Protein AF-A0A1E7IA50-F1 (afdb_monomer)

Radius of gyration: 21.39 Å; Cα contacts (8 Å, |Δi|>4): 808; chains: 1; bounding box: 67×37×50 Å

Structure (mmCIF, N/CA/C/O backbone):
data_AF-A0A1E7IA50-F1
#
_entry.id   AF-A0A1E7IA50-F1
#
loop_
_atom_site.group_PDB
_atom_site.id
_atom_site.type_symbol
_atom_site.label_atom_id
_atom_site.label_alt_id
_atom_site.label_comp_id
_atom_site.label_asym_id
_atom_site.label_entity_id
_atom_site.label_seq_id
_atom_site.pdbx_PDB_ins_code
_atom_site.Cartn_x
_atom_site.Cartn_y
_atom_site.Cartn_z
_atom_site.occupancy
_atom_site.B_iso_or_equiv
_atom_site.auth_seq_id
_atom_site.auth_comp_id
_atom_site.auth_asym_id
_atom_site.auth_atom_id
_atom_site.pdbx_PDB_model_num
ATOM 1 N N . MET A 1 1 ? -18.189 18.672 26.231 1.00 40.03 1 MET A N 1
ATOM 2 C CA . MET A 1 1 ? -17.945 18.384 24.807 1.00 40.03 1 MET A CA 1
ATOM 3 C C . MET A 1 1 ? -18.006 16.877 24.695 1.00 40.03 1 MET A C 1
ATOM 5 O O . MET A 1 1 ? -17.345 16.226 25.488 1.00 40.03 1 MET A O 1
ATOM 9 N N . ALA A 1 2 ? -18.933 16.336 23.907 1.00 39.19 2 ALA A N 1
ATOM 10 C CA . ALA A 1 2 ? -19.003 14.893 23.704 1.00 39.19 2 ALA A CA 1
ATOM 11 C C . ALA A 1 2 ? -17.809 14.522 22.820 1.00 39.19 2 ALA A C 1
ATOM 13 O O . ALA A 1 2 ? -17.729 15.029 21.705 1.00 39.19 2 ALA A O 1
ATOM 14 N N . ASP A 1 3 ? -16.859 13.750 23.346 1.00 45.81 3 ASP A N 1
ATOM 15 C CA . ASP A 1 3 ? -15.698 13.298 22.578 1.00 45.81 3 ASP A CA 1
ATOM 16 C C . ASP A 1 3 ? -16.186 12.496 21.367 1.00 45.81 3 ASP A C 1
ATOM 18 O O . ASP A 1 3 ? -16.796 11.434 21.521 1.00 45.81 3 ASP A O 1
ATOM 22 N N . GLY A 1 4 ? -15.915 13.006 20.161 1.00 48.69 4 GLY A N 1
ATOM 23 C CA . GLY A 1 4 ? -16.285 12.389 18.880 1.00 48.69 4 GLY A CA 1
ATOM 24 C C . GLY A 1 4 ? -15.663 11.007 18.638 1.00 48.69 4 GLY A C 1
ATOM 25 O O . GLY A 1 4 ? -16.016 10.326 17.684 1.00 48.69 4 GLY A O 1
ATOM 26 N N . HIS A 1 5 ? -14.788 10.548 19.535 1.00 53.09 5 HIS A N 1
ATOM 27 C CA . HIS A 1 5 ? -14.017 9.313 19.409 1.00 53.09 5 HIS A CA 1
ATOM 28 C C . HIS A 1 5 ? -14.660 8.077 20.078 1.00 53.09 5 HIS A C 1
ATOM 30 O O . HIS A 1 5 ? -14.092 6.989 20.025 1.00 53.09 5 HIS A O 1
ATOM 36 N N . LEU A 1 6 ? -15.822 8.204 20.737 1.00 54.97 6 LEU A N 1
ATOM 37 C CA . LEU A 1 6 ? -16.387 7.146 21.602 1.00 54.97 6 LEU A CA 1
ATOM 38 C C . LEU A 1 6 ? -17.345 6.150 20.917 1.00 54.97 6 LEU A C 1
ATOM 40 O O . LEU A 1 6 ? -18.006 5.373 21.604 1.00 54.97 6 LEU A O 1
ATOM 44 N N . LEU A 1 7 ? -17.430 6.126 19.586 1.00 57.03 7 LEU A N 1
ATOM 45 C CA . LEU A 1 7 ? -18.460 5.366 18.857 1.00 57.03 7 LEU A CA 1
ATOM 46 C C . LEU A 1 7 ? -18.551 3.872 19.176 1.00 57.03 7 LEU A C 1
ATOM 48 O O . LEU A 1 7 ? -19.631 3.296 19.095 1.00 57.03 7 LEU A O 1
ATOM 52 N N . LEU A 1 8 ? -17.417 3.237 19.455 1.00 66.44 8 LEU A N 1
ATOM 53 C CA . LEU A 1 8 ? -17.309 1.794 19.664 1.00 66.44 8 LEU A CA 1
ATOM 54 C C . LEU A 1 8 ? -16.411 1.511 20.875 1.00 66.44 8 LEU A C 1
ATOM 56 O O . LEU A 1 8 ? -15.600 0.583 20.845 1.00 66.44 8 LEU A O 1
ATOM 60 N N . ALA A 1 9 ? -16.501 2.351 21.909 1.00 69.25 9 ALA A N 1
ATOM 61 C CA . ALA A 1 9 ? -15.711 2.176 23.119 1.00 69.25 9 ALA A CA 1
ATOM 62 C C . ALA A 1 9 ? -15.954 0.789 23.746 1.00 69.25 9 ALA A C 1
ATOM 64 O O . ALA A 1 9 ? -17.071 0.274 23.729 1.00 69.25 9 ALA A O 1
ATOM 65 N N . ASP A 1 10 ? -14.885 0.186 24.261 1.00 81.81 10 ASP A N 1
ATOM 66 C CA . ASP A 1 10 ? -14.848 -1.108 24.946 1.00 81.81 10 ASP A CA 1
ATOM 67 C C . ASP A 1 10 ? -15.373 -2.285 24.099 1.00 81.81 10 ASP A C 1
ATOM 69 O O . ASP A 1 10 ? -15.882 -3.277 24.617 1.00 81.81 10 ASP A O 1
ATOM 73 N N . SER A 1 11 ? -15.235 -2.186 22.771 1.00 86.31 11 SER A N 1
ATOM 74 C CA . SER A 1 11 ? -15.728 -3.190 21.813 1.00 86.31 11 SER A CA 1
ATOM 75 C C . SER A 1 11 ? -14.645 -4.075 21.187 1.00 86.31 11 SER A C 1
ATOM 77 O O . SER A 1 11 ? -14.937 -4.827 20.254 1.00 86.31 11 SER A O 1
ATOM 79 N N . PHE A 1 12 ? -13.402 -3.964 21.665 1.00 94.50 12 PHE A N 1
ATOM 80 C CA . PHE A 1 12 ? -12.296 -4.846 21.300 1.00 94.50 12 PHE A CA 1
ATOM 81 C C . PHE A 1 12 ? -11.937 -5.742 22.486 1.00 94.50 12 PHE A C 1
ATOM 83 O O . PHE A 1 12 ? -11.750 -5.247 23.596 1.00 94.50 12 PHE A O 1
ATOM 90 N N . SER A 1 13 ? -11.821 -7.050 22.263 1.00 94.56 13 SER A N 1
ATOM 91 C CA . SER A 1 13 ? -11.603 -8.040 23.334 1.00 94.56 13 SER A CA 1
ATOM 92 C C . SER A 1 13 ? -10.219 -7.975 23.985 1.00 94.56 13 SER A C 1
ATOM 94 O O . SER A 1 13 ? -10.006 -8.576 25.037 1.00 94.56 13 SER A O 1
ATOM 96 N N . GLY A 1 14 ? -9.265 -7.282 23.354 1.00 94.19 14 GLY A N 1
ATOM 97 C CA . GLY A 1 14 ? -7.860 -7.285 23.757 1.00 94.19 14 GLY A CA 1
ATOM 98 C C . GLY A 1 14 ? -7.058 -8.465 23.200 1.00 94.19 14 GLY A C 1
ATOM 99 O O . GLY A 1 14 ? -5.905 -8.638 23.592 1.00 94.19 14 GLY A O 1
ATOM 100 N N . THR A 1 15 ? -7.629 -9.264 22.290 1.00 96.75 15 THR A N 1
ATOM 101 C CA . THR A 1 15 ? -6.930 -10.375 21.623 1.00 96.75 15 THR A CA 1
ATOM 102 C C . THR A 1 15 ? -5.638 -9.895 20.957 1.00 96.75 15 THR A C 1
ATOM 104 O O . THR A 1 15 ? -5.661 -9.048 20.066 1.00 96.75 15 THR A O 1
ATOM 107 N N . THR A 1 16 ? -4.498 -10.444 21.390 1.00 96.56 16 THR A N 1
ATOM 108 C CA . THR A 1 16 ? -3.162 -9.899 21.088 1.00 96.56 16 THR A CA 1
ATOM 109 C C . THR A 1 16 ? -2.608 -10.289 19.721 1.00 96.56 16 THR A C 1
ATOM 111 O O . THR A 1 16 ? -1.695 -9.636 19.223 1.00 96.56 16 THR A O 1
ATOM 114 N N . THR A 1 17 ? -3.126 -11.355 19.117 1.00 96.25 17 THR A N 1
ATOM 115 C CA . THR A 1 17 ? -2.749 -11.857 17.788 1.00 96.25 17 THR A CA 1
ATOM 116 C C . THR A 1 17 ? -3.941 -12.570 17.162 1.00 96.25 17 THR A C 1
ATOM 118 O O . THR A 1 17 ? -4.830 -13.032 17.874 1.00 96.25 17 THR A O 1
ATOM 121 N N . ASN A 1 18 ? -3.942 -12.725 15.842 1.00 94.31 18 ASN A N 1
ATOM 122 C CA . ASN A 1 18 ? -4.878 -13.615 15.164 1.00 94.31 18 ASN A CA 1
ATOM 123 C C . ASN A 1 18 ? -4.700 -15.094 15.628 1.00 94.31 18 ASN A C 1
ATOM 125 O O . ASN A 1 18 ? -3.654 -15.438 16.192 1.00 94.31 18 ASN A O 1
ATOM 129 N N . PRO A 1 19 ? -5.695 -15.982 15.425 1.00 96.06 19 PRO A N 1
ATOM 130 C CA . PRO A 1 19 ? -6.964 -15.753 14.735 1.00 96.06 19 PRO A CA 1
ATOM 131 C C . PRO A 1 19 ? -7.942 -14.891 15.544 1.00 96.06 19 PRO A C 1
ATOM 133 O O . PRO A 1 19 ? -8.192 -15.149 16.716 1.00 96.06 19 PRO A O 1
ATOM 136 N N . TYR A 1 20 ? -8.533 -13.902 14.881 1.00 95.75 20 TYR A N 1
ATOM 137 C CA . TYR A 1 20 ? -9.662 -13.127 15.374 1.00 95.75 20 TYR A CA 1
ATOM 138 C C . TYR A 1 20 ? -10.995 -13.809 15.052 1.00 95.75 20 TYR A C 1
ATOM 140 O O . TYR A 1 20 ? -11.162 -14.485 14.033 1.00 95.75 20 TYR A O 1
ATOM 148 N N . SER A 1 21 ? -11.970 -13.559 15.908 1.00 93.94 21 SER A N 1
ATOM 149 C CA . SER A 1 21 ? -13.347 -14.029 15.872 1.00 93.94 21 SER A CA 1
ATOM 150 C C . SER A 1 21 ? -14.316 -12.845 15.912 1.00 93.94 21 SER A C 1
ATOM 152 O O . SER A 1 21 ? -13.938 -11.713 16.210 1.00 93.94 21 SER A O 1
ATOM 154 N N . GLN A 1 22 ? -15.601 -13.096 15.662 1.00 91.81 22 GLN A N 1
ATOM 155 C CA . GLN A 1 22 ? -16.617 -12.037 15.691 1.00 91.81 22 GLN A CA 1
ATOM 156 C C . GLN A 1 22 ? -16.765 -11.359 17.060 1.00 91.81 22 GLN A C 1
ATOM 158 O O . GLN A 1 22 ? -17.167 -10.202 17.116 1.00 91.81 22 GLN A O 1
ATOM 163 N N . SER A 1 23 ? -16.426 -12.049 18.154 1.00 91.88 23 SER A N 1
ATOM 164 C CA . SER A 1 23 ? -16.438 -11.471 19.502 1.00 91.88 23 SER A CA 1
ATOM 165 C C . SER A 1 23 ? -15.239 -10.570 19.795 1.00 91.88 23 SER A C 1
ATOM 167 O O . SER A 1 23 ? -15.260 -9.864 20.799 1.00 91.88 23 SER A O 1
ATOM 169 N N . ASP A 1 24 ? -14.201 -10.583 18.954 1.00 94.88 24 ASP A N 1
ATOM 170 C CA . ASP A 1 24 ? -12.994 -9.793 19.206 1.00 94.88 24 ASP A CA 1
ATOM 171 C C . ASP A 1 24 ? -13.139 -8.327 18.818 1.00 94.88 24 ASP A C 1
ATOM 173 O O . ASP A 1 24 ? -12.455 -7.487 19.387 1.00 94.88 24 ASP A O 1
ATOM 177 N N . SER A 1 25 ? -14.013 -8.008 17.863 1.00 92.75 25 SER A N 1
ATOM 178 C CA . SER A 1 25 ? -14.303 -6.636 17.453 1.00 92.75 25 SER A CA 1
ATOM 179 C C . SER A 1 25 ? -15.740 -6.533 16.967 1.00 92.75 25 SER A C 1
ATOM 181 O O . SER A 1 25 ? -16.165 -7.309 16.112 1.00 92.75 25 SER A O 1
ATOM 183 N N . VAL A 1 26 ? -16.475 -5.521 17.428 1.00 90.38 26 VAL A N 1
ATOM 184 C CA . VAL A 1 26 ? -17.835 -5.235 16.934 1.00 90.38 26 VAL A CA 1
ATOM 185 C C . VAL A 1 26 ? -17.892 -5.053 15.413 1.00 90.38 26 VAL A C 1
ATOM 187 O O . VAL A 1 26 ? -18.884 -5.421 14.786 1.00 90.38 26 VAL A O 1
ATOM 190 N N . CYS A 1 27 ? -16.815 -4.574 14.783 1.00 91.50 27 CYS A N 1
ATOM 191 C CA . CYS A 1 27 ? -16.729 -4.475 13.326 1.00 91.50 27 CYS A CA 1
ATOM 192 C C . CYS A 1 27 ? -16.861 -5.857 12.661 1.00 91.50 27 CYS A C 1
ATOM 194 O O . CYS A 1 27 ? -17.488 -5.991 11.610 1.00 91.50 27 CYS A O 1
ATOM 196 N N . PHE A 1 28 ? -16.335 -6.914 13.281 1.00 92.50 28 PHE A N 1
ATOM 197 C CA . PHE A 1 28 ? -16.403 -8.269 12.738 1.00 92.50 28 PHE A CA 1
ATOM 198 C C . PHE A 1 28 ? -17.803 -8.878 12.789 1.00 92.50 28 PHE A C 1
ATOM 200 O O . PHE A 1 28 ? -18.106 -9.712 11.940 1.00 92.50 28 PHE A O 1
ATOM 207 N N . ALA A 1 29 ? -18.697 -8.398 13.658 1.00 88.31 29 ALA A N 1
ATOM 208 C CA . ALA A 1 29 ? -20.106 -8.795 13.619 1.00 88.31 29 ALA A CA 1
ATOM 209 C C . ALA A 1 29 ? -20.752 -8.492 12.250 1.00 88.31 29 ALA A C 1
ATOM 211 O O . ALA A 1 29 ? -21.589 -9.255 11.767 1.00 88.31 29 ALA A O 1
ATOM 212 N N . CYS A 1 30 ? -20.315 -7.416 11.586 1.00 87.88 30 CYS A N 1
ATOM 213 C CA . CYS A 1 30 ? -20.809 -6.984 10.273 1.00 87.88 30 CYS A CA 1
ATOM 214 C C . CYS A 1 30 ? -19.882 -7.402 9.120 1.00 87.88 30 CYS A C 1
ATOM 216 O O . CYS A 1 30 ? -20.336 -7.594 7.994 1.00 87.88 30 CYS A O 1
ATOM 218 N N . HIS A 1 31 ? -18.581 -7.546 9.391 1.00 90.88 31 HIS A N 1
ATOM 219 C CA . HIS A 1 31 ? -17.542 -7.797 8.389 1.00 90.88 31 HIS A CA 1
ATOM 220 C C . HIS A 1 31 ? -16.933 -9.210 8.469 1.00 90.88 31 HIS A C 1
ATOM 222 O O . HIS A 1 31 ? -15.742 -9.394 8.202 1.00 90.88 31 HIS A O 1
ATOM 228 N N . ALA A 1 32 ? -17.753 -10.212 8.801 1.00 88.50 32 ALA A N 1
ATOM 229 C CA . ALA A 1 32 ? -17.411 -11.637 8.764 1.00 88.50 32 ALA A CA 1
ATOM 230 C C . ALA A 1 32 ? -17.960 -12.372 7.519 1.00 88.50 32 ALA A C 1
ATOM 232 O O . ALA A 1 32 ? -17.633 -13.539 7.318 1.00 88.50 32 ALA A O 1
ATOM 233 N N . CYS A 1 33 ? -18.691 -11.683 6.630 1.00 78.88 33 CYS A N 1
ATOM 234 C CA . CYS A 1 33 ? -19.350 -12.237 5.433 1.00 78.88 33 CYS A CA 1
ATOM 235 C C . CYS A 1 33 ? -20.513 -13.188 5.780 1.00 78.88 33 CYS A C 1
ATOM 237 O O . CYS A 1 33 ? -21.457 -12.747 6.427 1.00 78.88 33 CYS A O 1
ATOM 239 N N . VAL A 1 34 ? -20.517 -14.446 5.325 1.00 70.38 34 VAL A N 1
ATOM 240 C CA . VAL A 1 34 ? -21.699 -15.331 5.426 1.00 70.38 34 VAL A CA 1
ATOM 241 C C . VAL A 1 34 ? -22.082 -15.686 6.863 1.00 70.38 34 VAL A C 1
ATOM 243 O O . VAL A 1 34 ? -23.259 -15.903 7.127 1.00 70.38 34 VAL A O 1
ATOM 246 N N . ASP A 1 35 ? -21.120 -15.663 7.787 1.00 71.00 35 ASP A N 1
ATOM 247 C CA . ASP A 1 35 ? -21.340 -15.985 9.201 1.00 71.00 35 ASP A CA 1
ATOM 248 C C . ASP A 1 35 ? -21.600 -14.746 10.069 1.00 71.00 35 ASP A C 1
ATOM 250 O O . ASP A 1 35 ? -21.657 -14.855 11.293 1.00 71.00 35 ASP A O 1
ATOM 254 N N . SER A 1 36 ? -21.728 -13.559 9.467 1.00 80.50 36 SER A N 1
ATOM 255 C CA . SER A 1 36 ? -21.974 -12.322 10.211 1.00 80.50 36 SER A CA 1
ATOM 256 C C . SER A 1 36 ? -23.250 -12.382 11.046 1.00 80.50 36 SER A C 1
ATOM 258 O O . SER A 1 36 ? -24.288 -12.861 10.596 1.00 80.50 36 SER A O 1
ATOM 260 N N . LEU A 1 37 ? -23.193 -11.785 12.238 1.00 78.44 37 LEU A N 1
ATOM 261 C CA . LEU A 1 37 ? -24.334 -11.664 13.153 1.00 78.44 37 LEU A CA 1
ATOM 262 C C . LEU A 1 37 ? -25.467 -10.759 12.620 1.00 78.44 37 LEU A C 1
ATOM 264 O O . LEU A 1 37 ? -26.533 -10.696 13.231 1.00 78.44 37 LEU A O 1
ATOM 268 N N . GLN A 1 38 ? -25.265 -10.043 11.506 1.00 71.31 38 GLN A N 1
ATOM 269 C CA . GLN A 1 38 ? -26.289 -9.196 10.889 1.00 71.31 38 GLN A CA 1
ATOM 270 C C . GLN A 1 38 ? -27.350 -10.001 10.117 1.00 71.31 38 GLN A C 1
ATOM 272 O O . GLN A 1 38 ? -27.051 -10.819 9.246 1.00 71.31 38 GLN A O 1
ATOM 277 N N . THR A 1 39 ? -28.625 -9.698 10.383 1.00 63.88 39 THR A N 1
ATOM 278 C CA . THR A 1 39 ? -29.773 -10.246 9.646 1.00 63.88 39 THR A CA 1
ATOM 279 C C . THR A 1 39 ? -29.723 -9.824 8.175 1.00 63.88 39 THR A C 1
ATOM 281 O O . THR A 1 39 ? -29.727 -8.633 7.873 1.00 63.88 39 THR A O 1
ATOM 284 N N . GLY A 1 40 ? -29.721 -10.796 7.257 1.00 65.75 40 GLY A N 1
ATOM 285 C CA . GLY A 1 40 ? -29.549 -10.563 5.813 1.00 65.75 40 GLY A CA 1
ATOM 286 C C . GLY A 1 40 ? -28.143 -10.879 5.284 1.00 65.75 40 GLY A C 1
ATOM 287 O O . GLY A 1 40 ? -27.930 -10.787 4.077 1.00 65.75 40 GLY A O 1
ATOM 288 N N . GLY A 1 41 ? -27.225 -11.306 6.161 1.00 64.69 41 GLY A N 1
ATOM 289 C CA . GLY A 1 41 ? -25.835 -11.638 5.839 1.00 64.69 41 GLY A CA 1
ATOM 290 C C . GLY A 1 41 ? -24.870 -10.484 6.127 1.00 64.69 41 GLY A C 1
ATOM 291 O O . GLY A 1 41 ? -25.284 -9.358 6.398 1.00 64.69 41 GLY A O 1
ATOM 292 N N . GLY A 1 42 ? -23.568 -10.769 6.093 1.00 76.00 42 GLY A N 1
ATOM 293 C CA . GLY A 1 42 ? -22.519 -9.777 6.330 1.00 76.00 42 GLY A CA 1
ATOM 294 C C . GLY A 1 42 ? -22.128 -8.967 5.104 1.00 76.00 42 GLY A C 1
ATOM 295 O O . GLY A 1 42 ? -22.468 -9.273 3.960 1.00 76.00 42 GLY A O 1
ATOM 296 N N . ILE A 1 43 ? -21.332 -7.931 5.344 1.00 83.50 43 ILE A N 1
ATOM 297 C CA . ILE A 1 43 ? -20.776 -7.079 4.300 1.00 83.50 43 ILE A CA 1
ATOM 298 C C . ILE A 1 43 ? -19.582 -7.800 3.660 1.00 83.50 43 ILE A C 1
ATOM 300 O O . ILE A 1 43 ? -18.544 -7.999 4.292 1.00 83.50 43 ILE A O 1
ATOM 304 N N . THR A 1 44 ? -19.700 -8.157 2.377 1.00 85.25 44 THR A N 1
ATOM 305 C CA . THR A 1 44 ? -18.565 -8.672 1.594 1.00 85.25 44 THR A CA 1
ATOM 306 C C . THR A 1 44 ? -17.553 -7.561 1.353 1.00 85.25 44 THR A C 1
ATOM 308 O O . THR A 1 44 ? -17.847 -6.608 0.634 1.00 85.25 44 THR A O 1
ATOM 311 N N . ASN A 1 45 ? -16.361 -7.664 1.916 1.00 87.56 45 ASN A N 1
ATOM 312 C CA . ASN A 1 45 ? -15.278 -6.720 1.670 1.00 87.56 45 ASN A CA 1
ATOM 313 C C . ASN A 1 45 ? -14.066 -7.505 1.208 1.00 87.56 45 ASN A C 1
ATOM 315 O O . ASN A 1 45 ? -13.404 -8.161 2.012 1.00 87.56 45 ASN A O 1
ATOM 319 N N . ASN A 1 46 ? -13.816 -7.440 -0.095 1.00 92.12 46 ASN A N 1
ATOM 320 C CA . ASN A 1 46 ? -12.628 -8.046 -0.657 1.00 92.12 46 ASN A CA 1
ATOM 321 C C . ASN A 1 46 ? -11.383 -7.250 -0.250 1.00 92.12 46 ASN A C 1
ATOM 323 O O . ASN A 1 46 ? -11.479 -6.088 0.152 1.00 92.12 46 ASN A O 1
ATOM 327 N N . ASN A 1 47 ? -10.217 -7.883 -0.356 1.00 93.56 47 ASN A N 1
ATOM 328 C CA . ASN A 1 47 ? -8.936 -7.199 -0.206 1.00 93.56 47 ASN A CA 1
ATOM 329 C C . ASN A 1 47 ? -8.767 -6.103 -1.282 1.00 93.56 47 ASN A C 1
ATOM 331 O O . ASN A 1 47 ? -9.521 -6.054 -2.266 1.00 93.56 47 ASN A O 1
ATOM 335 N N . TYR A 1 48 ? -7.813 -5.194 -1.076 1.00 95.19 48 TYR A N 1
ATOM 336 C CA . TYR A 1 48 ? -7.634 -4.017 -1.923 1.00 95.19 48 TYR A CA 1
ATOM 337 C C . TYR A 1 48 ? -7.367 -4.428 -3.368 1.00 95.19 48 TYR A C 1
ATOM 339 O O . TYR A 1 48 ? -8.058 -3.935 -4.261 1.00 95.19 48 TYR A O 1
ATOM 347 N N . SER A 1 49 ? -6.442 -5.370 -3.606 1.00 95.62 49 SER A N 1
ATOM 348 C CA . SER A 1 49 ? -6.081 -5.775 -4.973 1.00 95.62 49 SER A CA 1
ATOM 349 C C . SER A 1 49 ? -7.282 -6.297 -5.763 1.00 95.62 49 SER A C 1
ATOM 351 O O . SER A 1 49 ? -7.382 -6.079 -6.965 1.00 95.62 49 SER A O 1
ATOM 353 N N . ALA A 1 50 ? -8.249 -6.933 -5.105 1.00 95.25 50 ALA A N 1
ATOM 354 C CA . ALA A 1 50 ? -9.456 -7.410 -5.769 1.00 95.25 50 ALA A CA 1
ATOM 355 C C . ALA A 1 50 ? -10.493 -6.305 -6.001 1.00 95.25 50 ALA A C 1
ATOM 357 O O . ALA A 1 50 ? -11.227 -6.340 -6.985 1.00 95.25 50 ALA A O 1
ATOM 358 N N . THR A 1 51 ? -10.564 -5.320 -5.104 1.00 94.06 51 THR A N 1
ATOM 359 C CA . THR A 1 51 ? -11.532 -4.218 -5.212 1.00 94.06 51 THR A CA 1
ATOM 360 C C . THR A 1 51 ? -11.085 -3.161 -6.224 1.00 94.06 51 THR A C 1
ATOM 362 O O . THR A 1 51 ? -11.918 -2.667 -6.979 1.00 94.06 51 THR A O 1
ATOM 365 N N . PHE A 1 52 ? -9.788 -2.846 -6.256 1.00 95.50 52 PHE A N 1
ATOM 366 C CA . PHE A 1 52 ? -9.219 -1.733 -7.028 1.00 95.50 52 PHE A CA 1
ATOM 367 C C . PHE A 1 52 ? -8.155 -2.173 -8.055 1.00 95.50 52 PHE A C 1
ATOM 369 O O . PHE A 1 52 ? -7.817 -1.443 -8.980 1.00 95.50 52 PHE A O 1
ATOM 376 N N . GLY A 1 53 ? -7.623 -3.389 -7.933 1.00 94.69 53 GLY A N 1
ATOM 377 C CA . GLY A 1 53 ? -6.612 -3.921 -8.857 1.00 94.69 53 GLY A CA 1
ATOM 378 C C . GLY A 1 53 ? -7.145 -4.925 -9.878 1.00 94.69 53 GLY A C 1
ATOM 379 O O . GLY A 1 53 ? -6.422 -5.303 -10.792 1.00 94.69 53 GLY A O 1
ATOM 38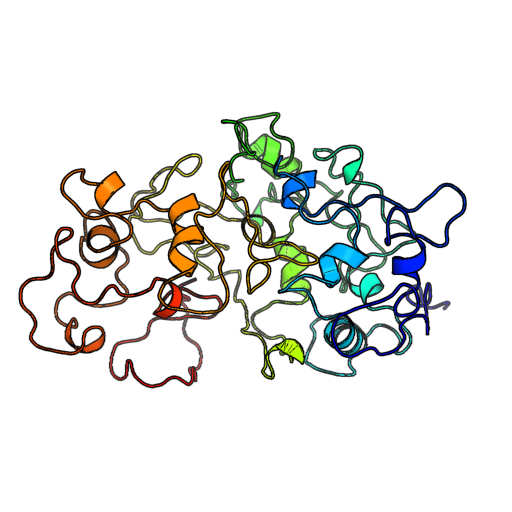0 N N . GLY A 1 54 ? -8.393 -5.390 -9.739 1.00 94.69 54 GLY A N 1
ATOM 381 C CA . GLY A 1 54 ? -8.966 -6.436 -10.598 1.00 94.69 54 GLY A CA 1
ATOM 382 C C . GLY A 1 54 ? -8.497 -7.852 -10.292 1.00 94.69 54 GLY A C 1
ATOM 383 O O . GLY A 1 54 ? -8.784 -8.779 -11.049 1.00 94.69 54 GLY A O 1
ATOM 384 N N . ALA A 1 55 ? -7.770 -8.034 -9.192 1.00 95.44 55 ALA A N 1
ATOM 385 C CA . ALA A 1 55 ? -7.318 -9.342 -8.762 1.00 95.44 55 ALA A CA 1
ATOM 386 C C . ALA A 1 55 ? -8.480 -10.248 -8.330 1.00 95.44 55 ALA A C 1
ATOM 388 O O . ALA A 1 55 ? -9.596 -9.815 -8.032 1.00 95.44 55 ALA A O 1
ATOM 389 N N . THR A 1 56 ? -8.190 -11.542 -8.220 1.00 94.44 56 THR A N 1
ATOM 390 C CA . THR A 1 56 ? -9.118 -12.470 -7.570 1.00 94.44 56 THR A CA 1
ATOM 391 C C . THR A 1 56 ? -9.118 -12.223 -6.063 1.00 94.44 56 THR A C 1
ATOM 393 O O . THR A 1 56 ? -8.062 -12.126 -5.442 1.00 94.44 56 THR A O 1
ATOM 396 N N . ALA A 1 57 ? -10.306 -12.155 -5.459 1.00 94.00 57 ALA A N 1
ATOM 397 C CA . ALA A 1 57 ? -10.446 -11.948 -4.021 1.00 94.00 57 ALA A CA 1
ATOM 398 C C . ALA A 1 57 ? -9.736 -13.045 -3.213 1.00 94.00 57 ALA A C 1
ATOM 400 O O . ALA A 1 57 ? -10.008 -14.235 -3.367 1.00 94.00 57 ALA A O 1
ATOM 401 N N . GLN A 1 58 ? -8.855 -12.629 -2.307 1.00 92.38 58 GLN A N 1
ATOM 402 C CA . GLN A 1 58 ? -8.122 -13.517 -1.400 1.00 92.38 58 GLN A CA 1
ATOM 403 C C . GLN A 1 58 ? -8.823 -13.664 -0.051 1.00 92.38 58 GLN A C 1
ATOM 405 O O . GLN A 1 58 ? -8.628 -14.648 0.666 1.00 92.38 58 GLN A O 1
ATOM 410 N N . SER A 1 59 ? -9.645 -12.686 0.302 1.00 91.19 59 SER A N 1
ATOM 411 C CA . SER A 1 59 ? -10.538 -12.687 1.454 1.00 91.19 59 SER A CA 1
ATOM 412 C C . SER A 1 59 ? -11.868 -12.098 1.014 1.00 91.19 59 SER A C 1
ATOM 414 O O . SER A 1 59 ? -11.874 -11.100 0.307 1.00 91.19 59 SER A O 1
ATOM 416 N N . ALA A 1 60 ? -12.983 -12.683 1.448 1.00 86.94 60 ALA A N 1
ATOM 417 C CA . ALA A 1 60 ? -14.321 -12.150 1.173 1.00 86.94 60 ALA A CA 1
ATOM 418 C C . ALA A 1 60 ? -14.822 -11.189 2.273 1.00 86.94 60 ALA A C 1
ATOM 420 O O . ALA A 1 60 ? -15.929 -10.657 2.186 1.00 86.94 60 ALA A O 1
ATOM 421 N N . SER A 1 61 ? -14.047 -11.010 3.346 1.00 91.25 61 SER A N 1
ATOM 422 C CA . SER A 1 61 ? -14.423 -10.212 4.512 1.00 91.25 61 SER A CA 1
ATOM 423 C C . SER A 1 61 ? -13.202 -9.573 5.172 1.00 91.25 61 SER A C 1
ATOM 425 O O . SER A 1 61 ? -12.082 -10.072 5.029 1.00 91.25 61 SER A O 1
ATOM 427 N N 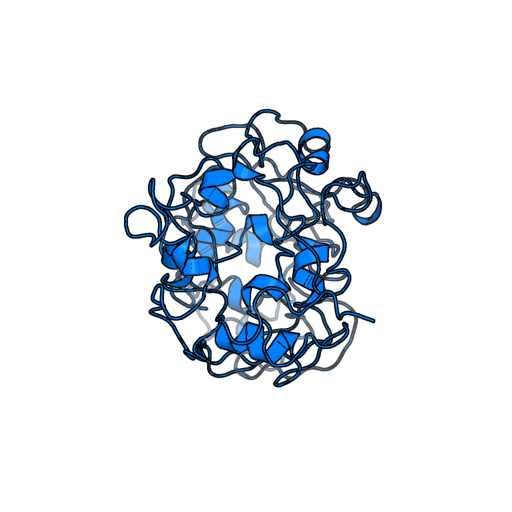. ILE A 1 62 ? -13.428 -8.498 5.934 1.00 93.56 62 ILE A N 1
ATOM 428 C CA . ILE A 1 62 ? -12.363 -7.825 6.691 1.00 93.56 62 ILE A CA 1
ATOM 429 C C . ILE A 1 62 ? -11.809 -8.752 7.777 1.00 93.56 62 ILE A C 1
ATOM 431 O O . ILE A 1 62 ? -10.595 -8.858 7.921 1.00 93.56 62 ILE A O 1
ATOM 435 N N . MET A 1 63 ? -12.668 -9.501 8.482 1.00 95.00 63 MET A N 1
ATOM 436 C CA . MET A 1 63 ? -12.212 -10.484 9.474 1.00 95.00 63 MET A CA 1
ATOM 437 C C . MET A 1 63 ? -11.317 -11.557 8.834 1.00 95.00 63 MET A C 1
ATOM 439 O O . MET A 1 63 ? -10.277 -11.912 9.381 1.00 95.00 63 MET A O 1
ATOM 443 N N . ALA A 1 64 ? -11.676 -12.043 7.640 1.00 94.56 64 ALA A N 1
ATOM 444 C CA . ALA A 1 64 ? -10.860 -13.011 6.911 1.00 94.56 64 ALA A CA 1
ATOM 445 C C . ALA A 1 64 ? -9.524 -12.419 6.429 1.00 94.56 64 ALA A C 1
ATOM 447 O O . ALA A 1 64 ? -8.547 -13.159 6.340 1.00 94.56 64 ALA A O 1
ATOM 448 N N . ALA A 1 65 ? -9.469 -11.117 6.129 1.00 95.81 65 ALA A N 1
ATOM 449 C CA . ALA A 1 65 ? -8.227 -10.422 5.795 1.00 95.81 65 ALA A CA 1
ATOM 450 C C . ALA A 1 65 ? -7.293 -10.321 7.014 1.00 95.81 65 ALA A C 1
ATOM 452 O O . ALA A 1 65 ? -6.131 -10.702 6.922 1.00 95.81 65 ALA A O 1
ATOM 453 N N . PHE A 1 66 ? -7.801 -9.921 8.185 1.00 97.12 66 PHE A N 1
ATOM 454 C CA . PHE A 1 66 ? -7.008 -9.879 9.427 1.00 97.12 66 PHE A CA 1
ATOM 455 C C . PHE A 1 66 ? -6.567 -11.265 9.934 1.00 97.12 66 PHE A C 1
ATOM 457 O O . PHE A 1 66 ? -5.648 -11.378 10.742 1.00 97.12 66 PHE A O 1
ATOM 464 N N . ASN A 1 67 ? -7.180 -12.336 9.427 1.00 96.31 67 ASN A N 1
ATOM 465 C CA . ASN A 1 67 ? -6.797 -13.722 9.702 1.00 96.31 67 ASN A CA 1
ATOM 466 C C . ASN A 1 67 ? -5.841 -14.321 8.655 1.00 96.31 67 ASN A C 1
ATOM 468 O O . ASN A 1 67 ? -5.712 -15.542 8.562 1.00 96.31 67 ASN A O 1
ATOM 472 N N . LYS A 1 68 ? -5.175 -13.483 7.852 1.00 95.56 68 LYS A N 1
ATOM 473 C CA . LYS A 1 68 ? -4.117 -13.911 6.927 1.00 95.56 68 LYS A CA 1
ATOM 474 C C . LYS A 1 68 ? -2.751 -14.024 7.611 1.00 95.56 68 LYS A C 1
ATOM 476 O O . LYS A 1 68 ? -2.589 -13.665 8.775 1.00 95.56 68 LYS A O 1
ATOM 481 N N . THR A 1 69 ? -1.774 -14.552 6.868 1.00 93.06 69 THR A N 1
ATOM 482 C CA . THR A 1 69 ? -0.385 -14.753 7.312 1.00 93.06 69 THR A CA 1
ATOM 483 C C . THR A 1 69 ? 0.239 -13.463 7.830 1.00 93.06 69 THR A C 1
ATOM 485 O O . THR A 1 69 ? 0.823 -13.451 8.911 1.00 93.06 69 THR A O 1
ATOM 488 N N . SER A 1 70 ? 0.098 -12.372 7.077 1.00 95.75 70 SER A N 1
ATOM 489 C CA . SER A 1 70 ? 0.454 -11.033 7.529 1.00 95.75 70 SER A CA 1
ATOM 490 C C . SER A 1 70 ? -0.787 -10.156 7.585 1.00 95.75 70 SER A C 1
ATOM 492 O O . SER A 1 70 ? -1.715 -10.304 6.789 1.00 95.75 70 SER A O 1
ATOM 494 N N . TYR A 1 71 ? -0.820 -9.269 8.568 1.00 97.44 71 TYR A N 1
ATOM 495 C CA . TYR A 1 71 ? -1.954 -8.407 8.860 1.00 97.44 71 TYR A CA 1
ATOM 496 C C . TYR A 1 71 ? -1.481 -7.243 9.728 1.00 97.44 71 TYR A C 1
ATOM 498 O O . TYR A 1 71 ? -0.474 -7.358 10.437 1.00 97.44 71 TYR A O 1
ATOM 506 N N . HIS A 1 72 ? -2.219 -6.134 9.707 1.00 97.12 72 HIS A N 1
ATOM 507 C CA . HIS A 1 72 ? -2.055 -5.124 10.746 1.00 97.12 72 HIS A CA 1
ATOM 508 C C . HIS A 1 72 ? -2.624 -5.678 12.053 1.00 97.12 72 HIS A C 1
ATOM 510 O O . HIS A 1 72 ? -3.820 -5.950 12.155 1.00 97.12 72 HIS A O 1
ATOM 516 N N . ASN A 1 73 ? -1.769 -5.886 13.052 1.00 97.56 73 ASN A N 1
ATOM 517 C CA . ASN A 1 73 ? -2.201 -6.442 14.327 1.00 97.56 73 ASN A CA 1
ATOM 518 C C . ASN A 1 73 ? -3.111 -5.442 15.061 1.00 97.56 73 ASN A C 1
ATOM 520 O O . ASN A 1 73 ? -2.683 -4.347 15.425 1.00 97.56 73 ASN A O 1
ATOM 524 N N . LEU A 1 74 ? -4.368 -5.832 15.293 1.00 97.50 74 LEU A N 1
ATOM 525 C CA . LEU A 1 74 ? -5.381 -4.974 15.909 1.00 97.50 74 LEU A CA 1
ATOM 526 C C . LEU A 1 74 ? -5.050 -4.589 17.356 1.00 97.50 74 LEU A C 1
ATOM 528 O O . LEU A 1 74 ? -5.399 -3.494 17.787 1.00 97.50 74 LEU A O 1
ATOM 532 N N . TYR A 1 75 ? -4.351 -5.444 18.101 1.00 97.25 75 TYR A N 1
ATOM 533 C CA . TYR A 1 75 ? -3.912 -5.119 19.456 1.00 97.25 75 TYR A CA 1
ATOM 534 C C . TYR A 1 75 ? -2.809 -4.060 19.447 1.00 97.25 75 TYR A C 1
ATOM 536 O O . TYR A 1 75 ? -2.883 -3.085 20.197 1.00 97.25 75 TYR A O 1
ATOM 544 N N . ASP A 1 76 ? -1.826 -4.205 18.557 1.00 97.38 76 ASP A N 1
ATOM 545 C CA . ASP A 1 76 ? -0.766 -3.207 18.394 1.00 97.38 76 ASP A CA 1
ATOM 546 C C . ASP A 1 76 ? -1.356 -1.862 17.933 1.00 97.38 76 ASP A C 1
ATOM 548 O O . ASP A 1 76 ? -1.031 -0.820 18.505 1.00 97.38 76 ASP A O 1
ATOM 552 N N . LEU A 1 77 ? -2.294 -1.888 16.975 1.00 96.31 77 LEU A N 1
ATOM 553 C CA . LEU A 1 77 ? -3.021 -0.704 16.507 1.00 96.31 77 LEU A CA 1
ATOM 554 C C . LEU A 1 77 ? -3.793 -0.014 17.633 1.00 96.31 77 LEU A C 1
ATOM 556 O O . LEU A 1 77 ? -3.660 1.197 17.803 1.00 96.31 77 LEU A O 1
ATOM 560 N N . GLN A 1 78 ? -4.562 -0.760 18.434 1.00 95.44 78 GLN A N 1
ATOM 561 C CA . GLN A 1 78 ? -5.317 -0.179 19.547 1.00 95.44 78 GLN A CA 1
ATOM 562 C C . GLN A 1 78 ? -4.374 0.522 20.527 1.00 95.44 78 GLN A C 1
ATOM 564 O O . GLN A 1 78 ? -4.603 1.668 20.923 1.00 95.44 78 GLN A O 1
ATOM 569 N N . ARG A 1 79 ? -3.286 -0.151 20.913 1.00 95.88 79 ARG A N 1
ATOM 570 C CA . ARG A 1 79 ? -2.303 0.421 21.837 1.00 95.88 79 ARG A CA 1
ATOM 571 C C . ARG A 1 79 ? -1.655 1.675 21.272 1.00 95.88 79 ARG A C 1
ATOM 573 O O . ARG A 1 79 ? -1.433 2.628 22.018 1.00 95.88 79 ARG A O 1
ATOM 580 N N . TYR A 1 80 ? -1.382 1.680 19.975 1.00 96.12 80 TYR A N 1
ATOM 581 C CA . TYR A 1 80 ? -0.791 2.811 19.286 1.00 96.12 80 TYR A CA 1
ATOM 582 C C . TYR A 1 80 ? -1.712 4.042 19.296 1.00 96.12 80 TYR A C 1
ATOM 584 O O . TYR A 1 80 ? -1.356 5.091 19.852 1.00 96.12 80 TYR A O 1
ATOM 592 N N . ILE A 1 81 ? -2.941 3.902 18.783 1.00 94.50 81 ILE A N 1
ATOM 593 C CA . ILE A 1 81 ? -3.881 5.030 18.652 1.00 94.50 81 ILE A CA 1
ATOM 594 C C . ILE A 1 81 ? -4.294 5.600 20.015 1.00 94.50 81 ILE A C 1
ATOM 596 O O . ILE A 1 81 ? -4.428 6.813 20.169 1.00 94.50 81 ILE A O 1
ATOM 600 N N . THR A 1 82 ? -4.399 4.752 21.043 1.00 93.81 82 THR A N 1
ATOM 601 C CA . THR A 1 82 ? -4.745 5.173 22.414 1.00 93.81 82 THR A CA 1
ATOM 602 C C . THR A 1 82 ? -3.552 5.709 23.207 1.00 93.81 82 THR A C 1
ATOM 604 O O . THR A 1 82 ? -3.719 6.354 24.238 1.00 93.81 82 THR A O 1
ATOM 607 N N . GLY A 1 83 ? -2.321 5.492 22.728 1.00 93.75 83 GLY A N 1
ATOM 608 C CA . GLY A 1 83 ? -1.097 5.911 23.420 1.00 93.75 83 GLY A CA 1
ATOM 609 C C . GLY A 1 83 ? -0.649 4.981 24.542 1.00 93.75 83 GLY A C 1
ATOM 610 O O . GLY A 1 83 ? 0.244 5.340 25.304 1.00 93.75 83 GLY A O 1
ATOM 611 N N . ALA A 1 84 ? -1.219 3.779 24.628 1.00 94.44 84 ALA A N 1
ATOM 612 C CA . ALA A 1 84 ? -0.733 2.720 25.508 1.00 94.44 84 ALA A CA 1
ATOM 613 C C . ALA A 1 84 ? 0.577 2.068 25.005 1.00 94.44 84 ALA A C 1
ATOM 615 O O . ALA A 1 84 ? 1.173 1.238 25.700 1.00 94.44 84 ALA A O 1
ATOM 616 N N . GLY A 1 85 ? 1.038 2.399 23.796 1.00 92.81 85 GLY A N 1
ATOM 617 C CA . GLY A 1 85 ? 2.342 1.994 23.278 1.00 92.81 85 GLY A CA 1
ATOM 618 C C . GLY A 1 85 ? 2.806 2.847 22.099 1.00 92.81 85 GLY A C 1
ATOM 619 O O . GLY A 1 85 ? 1.990 3.374 21.350 1.00 92.81 85 GLY A O 1
ATOM 620 N N . GLY A 1 86 ? 4.126 2.940 21.929 1.00 93.06 86 GLY A N 1
ATOM 621 C CA . GLY A 1 86 ? 4.755 3.653 20.816 1.00 93.06 86 GLY A CA 1
ATOM 622 C C . GLY A 1 86 ? 4.749 5.181 20.936 1.00 93.06 86 GLY A C 1
ATOM 623 O O . GLY A 1 86 ? 4.366 5.743 21.962 1.00 93.06 86 GLY A O 1
ATOM 624 N N . THR A 1 87 ? 5.201 5.846 19.873 1.00 93.62 87 THR A N 1
ATOM 625 C CA . THR A 1 87 ? 5.151 7.309 19.713 1.00 93.62 87 THR A CA 1
ATOM 626 C C . THR A 1 87 ? 4.306 7.674 18.498 1.00 93.62 87 THR A C 1
ATOM 628 O O . THR A 1 87 ? 4.384 7.012 17.464 1.00 93.62 87 THR A O 1
ATOM 631 N N . LYS A 1 88 ? 3.485 8.718 18.623 1.00 92.69 88 LYS A N 1
ATOM 632 C CA . LYS A 1 88 ? 2.588 9.167 17.557 1.00 92.69 88 LYS A CA 1
ATOM 633 C C . LYS A 1 88 ? 2.588 10.682 17.407 1.00 92.69 88 LYS A C 1
ATOM 635 O O . LYS A 1 88 ? 2.854 11.404 18.367 1.00 92.69 88 LYS A O 1
ATOM 640 N N . SER A 1 89 ? 2.247 11.124 16.204 1.00 88.62 89 SER A N 1
ATOM 641 C CA . SER A 1 89 ? 2.151 12.522 15.773 1.00 88.62 89 SER A CA 1
ATOM 642 C C . SER A 1 89 ? 0.788 13.163 16.057 1.00 88.62 89 SER A C 1
ATOM 644 O O . SER A 1 89 ? 0.659 14.379 15.946 1.00 88.62 89 SER A O 1
ATOM 646 N N . PHE A 1 90 ? -0.218 12.372 16.437 1.00 92.56 90 PHE A N 1
ATOM 647 C CA . PHE A 1 90 ? -1.594 12.820 16.654 1.00 92.56 90 PHE A CA 1
ATOM 648 C C . PHE A 1 90 ? -2.081 12.598 18.091 1.00 92.56 90 PHE A C 1
ATOM 650 O O . PHE A 1 90 ? -1.483 11.865 18.886 1.00 92.56 90 PHE A O 1
ATOM 657 N N . THR A 1 91 ? -3.192 13.252 18.431 1.00 92.00 91 THR A N 1
ATOM 658 C CA . THR A 1 91 ? -3.827 13.163 19.752 1.00 92.00 91 THR A CA 1
ATOM 659 C C . THR A 1 91 ? -4.313 11.742 20.035 1.00 92.00 91 THR A C 1
ATOM 661 O O . THR A 1 91 ? -4.859 11.073 19.165 1.00 92.00 91 THR A O 1
ATOM 664 N N . SER A 1 92 ? -4.132 11.265 21.269 1.00 90.38 92 SER A N 1
ATOM 665 C CA . SER A 1 92 ? -4.636 9.950 21.675 1.00 90.38 92 SER A CA 1
ATOM 666 C C . SER A 1 92 ? -6.145 9.835 21.526 1.00 90.38 92 SER A C 1
ATOM 668 O O . SER A 1 92 ? -6.897 10.665 22.032 1.00 90.38 92 SER A O 1
ATOM 670 N N . PHE A 1 93 ? -6.563 8.723 20.933 1.00 91.44 93 PHE A N 1
ATOM 671 C CA . PHE A 1 93 ? -7.931 8.249 21.025 1.00 91.44 93 PHE A CA 1
ATOM 672 C C . PHE A 1 93 ? -8.214 7.805 22.474 1.00 91.44 93 PHE A C 1
ATOM 674 O O . PHE A 1 93 ? -7.288 7.380 23.176 1.00 91.44 93 PHE A O 1
ATOM 681 N N . PRO A 1 94 ? -9.471 7.856 22.949 1.00 90.38 94 PRO A N 1
ATOM 682 C CA . PRO A 1 94 ? -9.840 7.331 24.260 1.00 90.38 94 PRO A CA 1
ATOM 683 C C . PRO A 1 94 ? -9.424 5.868 24.428 1.00 90.38 94 PRO A C 1
ATOM 685 O O . PRO A 1 94 ? -9.527 5.089 23.482 1.00 90.38 94 PRO A O 1
ATOM 688 N N . THR A 1 95 ? -9.026 5.466 25.637 1.00 87.56 95 THR A N 1
ATOM 689 C CA . THR A 1 95 ? -8.494 4.119 25.930 1.00 87.56 95 THR A CA 1
ATOM 690 C C . THR A 1 95 ? -9.402 2.972 25.475 1.00 87.56 95 THR A C 1
ATOM 692 O O . THR A 1 95 ? -8.901 1.931 25.064 1.00 87.56 95 THR A O 1
ATOM 695 N N . GLY A 1 96 ? -10.725 3.160 25.507 1.00 85.69 96 GLY A N 1
ATOM 696 C CA . GLY A 1 96 ? -11.694 2.152 25.067 1.00 85.69 96 GLY A CA 1
ATOM 697 C C . GLY A 1 96 ? -11.843 2.022 23.546 1.00 85.69 96 GLY A C 1
ATOM 698 O O . GLY A 1 96 ? -12.604 1.177 23.089 1.00 85.69 96 GLY A O 1
ATOM 699 N N . SER A 1 97 ? -11.175 2.847 22.737 1.00 89.94 97 SER A N 1
ATOM 700 C CA . SER A 1 97 ? -11.415 2.897 21.288 1.00 89.94 97 SER A CA 1
ATOM 701 C C . SER A 1 97 ? -11.149 1.557 20.601 1.00 89.94 97 SER A C 1
ATOM 703 O O . SER A 1 97 ? -10.208 0.831 20.935 1.00 89.94 97 SER A O 1
ATOM 705 N N . ASN A 1 98 ? -11.978 1.241 19.606 1.00 92.81 98 ASN A N 1
ATOM 706 C CA . ASN A 1 98 ? -11.767 0.085 18.746 1.00 92.81 98 ASN A CA 1
ATOM 707 C C . ASN A 1 98 ? -10.586 0.360 17.791 1.00 92.81 98 ASN A C 1
ATOM 709 O O . ASN A 1 98 ? -10.509 1.458 17.238 1.00 92.81 98 ASN A O 1
ATOM 713 N N . PRO A 1 99 ? -9.685 -0.604 17.536 1.00 94.38 99 PRO A N 1
ATOM 714 C CA . PRO A 1 99 ? -8.557 -0.396 16.627 1.00 94.38 99 PRO A CA 1
ATOM 715 C C . PRO A 1 99 ? -8.970 -0.042 15.193 1.00 94.38 99 PRO A C 1
ATOM 717 O O . PRO A 1 99 ? -8.270 0.723 14.536 1.00 94.38 99 PRO A O 1
ATOM 720 N N . CYS A 1 100 ? -10.122 -0.525 14.711 1.00 94.38 100 CYS A N 1
ATOM 721 C CA . CYS A 1 100 ? -10.632 -0.159 13.387 1.00 94.38 100 CYS A CA 1
ATOM 722 C C . CYS A 1 100 ? -10.993 1.333 13.296 1.00 94.38 100 CYS A C 1
ATOM 724 O O . CYS A 1 100 ? -10.917 1.915 12.214 1.00 94.38 100 CYS A O 1
ATOM 726 N N . SER A 1 101 ? -11.325 1.965 14.427 1.00 91.44 101 SER A N 1
ATOM 727 C CA . SER A 1 101 ? -11.585 3.403 14.501 1.00 91.44 101 SER A CA 1
ATOM 728 C C . SER A 1 101 ? -10.326 4.246 14.324 1.00 91.44 101 SER A C 1
ATOM 730 O O . SER A 1 101 ? -10.449 5.431 14.091 1.00 91.44 101 SER A O 1
ATOM 732 N N . GLY A 1 102 ? -9.115 3.682 14.361 1.00 90.88 102 GLY A N 1
ATOM 733 C CA . GLY A 1 102 ? -7.921 4.449 13.989 1.00 90.88 102 GLY A CA 1
ATOM 734 C C . GLY A 1 102 ? -7.926 4.875 12.516 1.00 90.88 102 GLY A C 1
ATOM 735 O O . GLY A 1 102 ? -7.419 5.934 12.176 1.00 90.88 102 GLY A O 1
ATOM 736 N N . CYS A 1 103 ? -8.531 4.061 11.650 1.00 94.25 103 CYS A N 1
ATOM 737 C CA . CYS A 1 103 ? -8.483 4.221 10.194 1.00 94.25 103 CYS A CA 1
ATOM 738 C C . CYS A 1 103 ? -9.835 4.610 9.577 1.00 94.25 103 CYS A C 1
ATOM 740 O O . CYS A 1 103 ? -9.890 5.048 8.427 1.00 94.25 103 CYS A O 1
ATOM 742 N N . HIS A 1 104 ? -10.926 4.412 10.322 1.00 93.75 104 HIS A N 1
ATOM 743 C CA . HIS A 1 104 ? -12.289 4.580 9.834 1.00 93.75 104 HIS A CA 1
ATOM 744 C C . HIS A 1 104 ? -13.177 5.252 10.876 1.00 93.75 104 HIS A C 1
ATOM 746 O O . HIS A 1 104 ? -13.469 4.677 11.926 1.00 93.75 104 HIS A O 1
ATOM 752 N N . ASN A 1 105 ? -13.709 6.419 10.544 1.00 92.62 105 ASN A N 1
ATOM 753 C CA . ASN A 1 105 ? -14.816 7.002 11.275 1.00 92.62 105 ASN A CA 1
ATOM 754 C C . ASN A 1 105 ? -16.126 6.439 10.719 1.00 92.62 105 ASN A C 1
ATOM 756 O O . ASN A 1 105 ? -16.610 6.841 9.659 1.00 92.62 105 ASN A O 1
ATOM 760 N N . VAL A 1 106 ? -16.713 5.478 11.433 1.00 89.00 106 VAL A N 1
ATOM 761 C CA . VAL A 1 106 ? -17.878 4.730 10.932 1.00 89.00 106 VAL A CA 1
ATOM 762 C C . VAL A 1 106 ? -19.161 5.570 10.816 1.00 89.00 106 VAL A C 1
ATOM 764 O O . VAL A 1 106 ? -20.125 5.091 10.226 1.00 89.00 106 VAL A O 1
ATOM 767 N N . HIS A 1 107 ? -19.198 6.809 11.328 1.00 89.00 107 HIS A N 1
ATOM 768 C CA . HIS A 1 107 ? -20.325 7.722 11.092 1.00 89.00 107 HIS A CA 1
ATOM 769 C C . HIS A 1 107 ? -20.316 8.353 9.703 1.00 89.00 107 HIS A C 1
ATOM 771 O O . HIS A 1 107 ? -21.377 8.715 9.194 1.00 89.00 107 HIS A O 1
ATOM 777 N N . ILE A 1 108 ? -19.134 8.514 9.114 1.00 93.25 108 ILE A N 1
ATOM 778 C CA . ILE A 1 108 ? -18.958 9.233 7.849 1.00 93.25 108 ILE A CA 1
ATOM 779 C C . ILE A 1 108 ? -18.423 8.331 6.740 1.00 93.25 108 ILE A C 1
ATOM 781 O O . ILE A 1 108 ? -18.620 8.656 5.572 1.00 93.25 108 ILE A O 1
ATOM 785 N N . ALA A 1 109 ? -17.809 7.192 7.083 1.00 93.00 109 ALA A N 1
ATOM 786 C CA . ALA A 1 109 ? -17.271 6.228 6.131 1.00 93.00 109 ALA A CA 1
ATOM 787 C C . ALA A 1 109 ? -18.317 5.814 5.085 1.00 93.00 109 ALA A C 1
ATOM 789 O O . ALA A 1 109 ? -19.438 5.407 5.405 1.00 93.00 109 ALA A O 1
ATOM 790 N N . LYS A 1 110 ? -17.926 5.880 3.810 1.00 93.62 110 LYS A N 1
ATOM 791 C CA . LYS A 1 110 ? -18.776 5.522 2.672 1.00 93.62 110 LYS A CA 1
ATOM 792 C C . LYS A 1 110 ? -18.325 4.198 2.050 1.00 93.62 110 LYS A C 1
ATOM 794 O O . LYS A 1 110 ? -17.285 3.628 2.368 1.00 93.62 110 LYS A O 1
ATOM 799 N N . ALA A 1 111 ? -19.161 3.655 1.168 1.00 88.00 111 ALA A N 1
ATOM 800 C CA . ALA A 1 111 ? -18.952 2.340 0.568 1.00 88.00 111 ALA A CA 1
ATOM 801 C C . ALA A 1 111 ? -18.168 2.415 -0.757 1.00 88.00 111 ALA A C 1
ATOM 803 O O . ALA A 1 111 ? -18.722 2.071 -1.804 1.00 88.00 111 ALA A O 1
ATOM 804 N N . ASN A 1 112 ? -16.890 2.813 -0.706 1.00 88.81 112 ASN A N 1
ATOM 805 C CA . ASN A 1 112 ? -16.005 2.977 -1.876 1.00 88.81 112 ASN A CA 1
ATOM 806 C C . ASN A 1 112 ? -16.032 1.791 -2.853 1.00 88.81 112 ASN A C 1
ATOM 808 O O . ASN A 1 112 ? -16.108 1.984 -4.060 1.00 88.81 112 ASN A O 1
ATOM 812 N N . LYS A 1 113 ? -16.092 0.551 -2.352 1.00 87.19 113 LYS A N 1
ATOM 813 C CA . LYS A 1 113 ? -16.159 -0.668 -3.178 1.00 87.19 113 LYS A CA 1
ATOM 814 C C . LYS A 1 113 ? -17.315 -0.686 -4.188 1.00 87.19 113 LYS A C 1
ATOM 816 O O . LYS A 1 113 ? -17.284 -1.465 -5.132 1.00 87.19 113 LYS A O 1
ATOM 821 N N . ARG A 1 114 ? -18.384 0.089 -3.951 1.00 87.56 114 ARG A N 1
ATOM 822 C CA . ARG A 1 114 ? -19.543 0.167 -4.857 1.00 87.56 114 ARG A CA 1
ATOM 823 C C . ARG A 1 114 ? -19.221 0.958 -6.125 1.00 87.56 114 ARG A C 1
ATOM 825 O O . ARG A 1 114 ? -19.932 0.796 -7.110 1.00 87.56 114 ARG A O 1
ATOM 832 N N . SER A 1 115 ? -18.176 1.784 -6.090 1.00 90.19 115 SER A N 1
ATOM 833 C CA . SER A 1 115 ? -17.657 2.537 -7.228 1.00 90.19 115 SER A CA 1
ATOM 834 C C . SER A 1 115 ? -16.138 2.740 -7.062 1.00 90.19 115 SER A C 1
ATOM 836 O O . SER A 1 115 ? -15.714 3.786 -6.576 1.00 90.19 115 SER A O 1
ATOM 838 N N . PRO A 1 116 ? -15.301 1.744 -7.425 1.00 85.44 116 PRO A N 1
ATOM 839 C CA . PRO A 1 116 ? -13.846 1.755 -7.192 1.00 85.44 116 PRO A CA 1
ATOM 840 C C . PRO A 1 116 ? -13.059 2.939 -7.787 1.00 85.44 116 PRO A C 1
ATOM 842 O O . PRO A 1 116 ? -11.919 3.164 -7.398 1.00 85.44 116 PRO A O 1
ATOM 845 N N . GLY A 1 117 ? -13.663 3.706 -8.700 1.00 87.50 117 GLY A N 1
ATOM 846 C CA . GLY A 1 117 ? -13.095 4.925 -9.283 1.00 87.50 117 GLY A CA 1
ATOM 847 C C . GLY A 1 117 ? -13.724 6.230 -8.780 1.00 87.50 117 GLY A C 1
ATOM 848 O O . GLY A 1 117 ? -13.477 7.279 -9.370 1.00 87.50 117 GLY A O 1
ATOM 849 N N . ASP A 1 118 ? -14.570 6.180 -7.747 1.00 93.25 118 ASP A N 1
ATOM 850 C CA . ASP A 1 118 ? -15.201 7.361 -7.155 1.00 93.25 118 ASP A CA 1
ATOM 851 C C . ASP A 1 118 ? -14.588 7.687 -5.780 1.00 93.25 118 ASP A C 1
ATOM 853 O O . ASP A 1 118 ? -15.003 7.119 -4.761 1.00 93.25 118 ASP A O 1
ATOM 857 N N . PRO A 1 119 ? -13.621 8.619 -5.722 1.00 91.44 119 PRO A N 1
ATOM 858 C CA . PRO A 1 119 ? -12.979 9.017 -4.470 1.00 91.44 119 PRO A CA 1
ATOM 859 C C . PRO A 1 119 ? -13.954 9.653 -3.469 1.00 91.44 119 PRO A C 1
ATOM 861 O O . PRO A 1 119 ? -13.729 9.576 -2.264 1.00 91.44 119 PRO A O 1
ATOM 864 N N . THR A 1 120 ? -15.095 10.195 -3.917 1.00 93.00 120 THR A N 1
ATOM 865 C CA . THR A 1 120 ? -16.083 10.820 -3.016 1.00 93.00 120 THR A CA 1
ATOM 866 C C . THR A 1 120 ? -16.793 9.820 -2.102 1.00 93.00 120 THR A C 1
ATOM 868 O O . THR A 1 120 ? -17.485 10.212 -1.156 1.00 93.00 120 THR A O 1
ATOM 871 N N . LEU A 1 121 ? -16.624 8.522 -2.378 1.00 94.31 121 LEU A N 1
ATOM 872 C CA . LEU A 1 121 ? -17.147 7.405 -1.597 1.00 94.31 121 LEU A CA 1
ATOM 873 C C . LEU A 1 121 ? -16.094 6.756 -0.695 1.00 94.31 121 LEU A C 1
ATOM 875 O O . LEU A 1 121 ? -16.330 5.644 -0.217 1.00 94.31 121 LEU A O 1
ATOM 879 N N . THR A 1 122 ? -14.961 7.420 -0.460 1.00 93.88 122 THR A N 1
ATOM 880 C CA . THR A 1 122 ? -13.889 6.940 0.417 1.00 93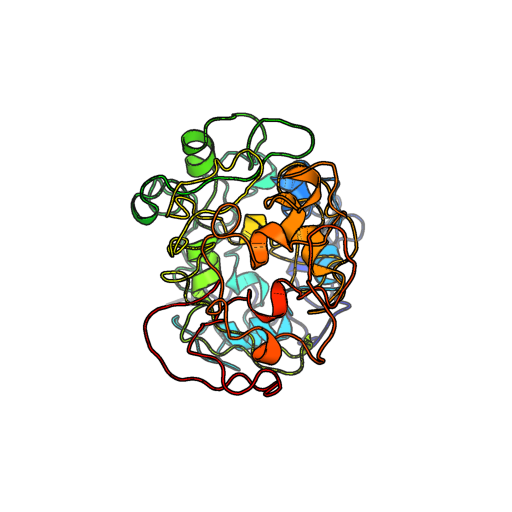.88 122 THR A CA 1
ATOM 881 C C . THR A 1 122 ? -14.394 6.450 1.784 1.00 93.88 122 THR A C 1
ATOM 883 O O . THR A 1 122 ? -15.385 6.933 2.339 1.00 93.88 122 THR A O 1
ATOM 886 N N . ALA A 1 123 ? -13.722 5.429 2.313 1.00 93.94 123 ALA A N 1
ATOM 887 C CA . ALA A 1 123 ? -14.065 4.797 3.587 1.00 93.94 123 ALA A CA 1
ATOM 888 C C . ALA A 1 123 ? -13.120 5.202 4.726 1.00 93.94 123 ALA A C 1
ATOM 890 O O . ALA A 1 123 ? -13.311 4.747 5.852 1.00 93.94 123 ALA A O 1
ATOM 891 N N . ILE A 1 124 ? -12.071 5.969 4.430 1.00 95.81 124 ILE A N 1
ATOM 892 C CA . ILE A 1 124 ? -10.984 6.253 5.368 1.00 95.81 124 ILE A CA 1
ATOM 893 C C . ILE A 1 124 ? -11.120 7.652 5.966 1.00 95.81 124 ILE A C 1
ATOM 895 O O . ILE A 1 124 ? -11.682 8.558 5.357 1.00 95.81 124 ILE A O 1
ATOM 899 N N . SER A 1 125 ? -10.584 7.787 7.169 1.00 95.25 125 SER A N 1
ATOM 900 C CA . SER A 1 125 ? -10.405 9.032 7.917 1.00 95.25 125 SER A CA 1
ATOM 901 C C . SER A 1 125 ? -9.041 8.935 8.589 1.00 95.25 125 SER A C 1
ATOM 903 O O . SER A 1 125 ? -8.755 7.895 9.199 1.00 95.25 125 SER A O 1
ATOM 905 N N . LYS A 1 126 ? -8.199 9.964 8.496 1.00 94.62 126 LYS A N 1
ATOM 906 C CA . LYS A 1 126 ? -6.868 9.921 9.118 1.00 94.62 126 LYS A CA 1
ATOM 907 C C . LYS A 1 126 ? -6.990 9.894 10.648 1.00 94.62 126 LYS A C 1
ATOM 909 O O . LYS A 1 126 ? -7.846 10.593 11.185 1.00 94.62 126 LYS A O 1
ATOM 914 N N . PRO A 1 127 ? -6.143 9.149 11.376 1.00 93.00 127 PRO A N 1
ATOM 915 C CA . PRO A 1 127 ? -6.056 9.276 12.829 1.00 93.00 127 PRO A CA 1
ATOM 916 C C . PRO A 1 127 ? -5.864 10.725 13.312 1.00 93.00 127 PRO A C 1
ATOM 918 O O . PRO A 1 127 ? -6.471 11.125 14.306 1.00 93.00 127 PRO A O 1
ATOM 921 N N . SER A 1 128 ? -5.046 11.517 12.611 1.00 94.38 128 SER A N 1
ATOM 922 C CA . SER A 1 128 ? -4.800 12.935 12.916 1.00 94.38 128 SER A CA 1
ATOM 923 C C . SER A 1 128 ? -5.949 13.877 12.564 1.00 94.38 128 SER A C 1
ATOM 925 O O . SER A 1 128 ? -5.995 14.982 13.102 1.00 94.38 128 SER A O 1
ATOM 927 N N . ASP A 1 129 ? -6.881 13.439 11.717 1.00 94.38 129 ASP A N 1
ATOM 928 C CA . ASP A 1 129 ? -8.034 14.217 11.262 1.00 94.38 129 ASP A CA 1
ATOM 929 C C . ASP A 1 129 ? -9.292 13.341 11.194 1.00 94.38 129 ASP A C 1
ATOM 931 O O . ASP A 1 129 ? -9.890 13.093 10.147 1.00 94.38 129 ASP A O 1
ATOM 935 N N . HIS A 1 130 ? -9.644 12.775 12.347 1.00 92.62 130 HIS A N 1
ATOM 936 C CA . HIS A 1 130 ? -10.586 11.662 12.404 1.00 92.62 130 HIS A CA 1
ATOM 937 C C . HIS A 1 130 ? -12.048 12.055 12.146 1.00 92.62 130 HIS A C 1
ATOM 939 O O . HIS A 1 130 ? -12.879 11.200 11.838 1.00 92.62 130 HIS A O 1
ATOM 945 N N . ASP A 1 131 ? -12.379 13.338 12.271 1.00 91.81 131 ASP A N 1
ATOM 946 C CA . ASP A 1 131 ? -13.744 13.839 12.088 1.00 91.81 131 ASP A CA 1
ATOM 947 C C . ASP A 1 131 ? -14.081 14.138 10.618 1.00 91.81 131 ASP A C 1
ATOM 949 O O . ASP A 1 131 ? -15.235 14.445 10.308 1.00 91.81 131 ASP A O 1
ATOM 953 N N . ASN A 1 132 ? -13.108 13.993 9.714 1.00 93.94 132 ASN A N 1
ATOM 954 C CA . ASN A 1 132 ? -13.263 14.216 8.283 1.00 93.94 132 ASN A CA 1
ATOM 955 C C . ASN A 1 132 ? -13.028 12.924 7.489 1.00 93.94 132 ASN A C 1
ATOM 957 O O . ASN A 1 132 ? -12.289 12.023 7.899 1.00 93.94 132 ASN A O 1
ATOM 961 N N . LEU A 1 133 ? -13.712 12.814 6.348 1.00 95.75 133 LEU A N 1
ATOM 962 C CA . LEU A 1 133 ? -13.342 11.820 5.347 1.00 95.75 133 LEU A CA 1
ATOM 963 C C . LEU A 1 133 ? -12.008 12.233 4.734 1.00 95.75 133 LEU A C 1
ATOM 965 O O . LEU A 1 133 ? -11.693 13.415 4.692 1.00 95.75 133 LEU A O 1
ATOM 969 N N . PHE A 1 134 ? -11.228 11.240 4.321 1.00 97.12 134 PHE A N 1
ATOM 970 C CA . PHE A 1 134 ? -9.956 11.473 3.662 1.00 97.12 134 PHE A CA 1
ATOM 971 C C . PHE A 1 134 ? -9.919 10.785 2.299 1.00 97.12 134 PHE A C 1
ATOM 973 O O . PHE A 1 134 ? -10.246 9.597 2.152 1.00 97.12 134 PHE A O 1
ATOM 980 N N . GLY A 1 135 ? -9.484 11.532 1.295 1.00 95.62 135 GLY A N 1
ATOM 981 C CA . GLY A 1 135 ? -9.382 11.095 -0.088 1.00 95.62 135 GLY A CA 1
ATOM 982 C C . GLY A 1 135 ? -10.556 11.507 -0.963 1.00 95.62 135 GLY A C 1
ATOM 983 O O . GLY A 1 135 ? -10.520 11.237 -2.164 1.00 95.62 135 GLY A O 1
ATOM 984 N N . ASP A 1 136 ? -11.591 12.140 -0.404 1.00 94.00 136 ASP A N 1
ATOM 985 C CA . ASP A 1 136 ? -12.714 12.668 -1.175 1.00 94.00 136 ASP A CA 1
ATOM 986 C C . ASP A 1 136 ? -12.444 14.062 -1.749 1.00 94.00 136 ASP A C 1
ATOM 988 O O . ASP A 1 136 ? -12.954 14.365 -2.839 1.00 94.00 136 ASP A O 1
ATOM 992 N N . ASP A 1 137 ? -11.565 14.850 -1.130 1.00 90.88 137 ASP A N 1
ATOM 993 C CA . ASP A 1 137 ? -11.205 16.181 -1.614 1.00 90.88 137 ASP A CA 1
ATOM 994 C C . ASP A 1 137 ? -10.185 16.158 -2.763 1.00 90.88 137 ASP A C 1
ATOM 996 O O . ASP A 1 137 ? -9.351 15.265 -2.902 1.00 90.88 137 ASP A O 1
ATOM 1000 N N . SER A 1 138 ? -10.277 17.152 -3.654 1.00 83.94 138 SER A N 1
ATOM 1001 C CA . SER A 1 138 ? -9.457 17.245 -4.868 1.00 83.94 138 SER A CA 1
ATOM 1002 C C . SER A 1 138 ? -8.764 18.604 -4.991 1.00 83.94 138 SER A C 1
ATOM 1004 O O . SER A 1 138 ? -9.430 19.628 -4.851 1.00 83.94 138 SER A O 1
ATOM 1006 N N . PRO A 1 139 ? -7.479 18.652 -5.393 1.00 83.69 139 PRO A N 1
ATOM 1007 C CA . PRO A 1 139 ? -6.556 17.520 -5.533 1.00 83.69 139 PRO A CA 1
ATOM 1008 C C . PRO A 1 139 ? -5.901 17.101 -4.200 1.00 83.69 139 PRO A C 1
ATOM 1010 O O . PRO A 1 139 ? -5.244 16.069 -4.192 1.00 83.69 139 PRO A O 1
ATOM 1013 N N . GLY A 1 140 ? -6.135 17.875 -3.127 1.00 88.38 140 GLY A N 1
ATOM 1014 C CA . GLY A 1 140 ? -5.438 17.863 -1.830 1.00 88.38 140 GLY A CA 1
ATOM 1015 C C . GLY A 1 140 ? -5.207 16.510 -1.170 1.00 88.38 140 GLY A C 1
ATOM 1016 O O . GLY A 1 140 ? -4.197 16.324 -0.509 1.00 88.38 140 GLY A O 1
ATOM 1017 N N . GLU A 1 141 ? -6.136 15.574 -1.349 1.00 95.38 141 GLU A N 1
ATOM 1018 C CA . GLU A 1 141 ? -6.125 14.276 -0.667 1.00 95.38 141 GLU A CA 1
ATOM 1019 C C . GLU A 1 141 ? -6.039 13.109 -1.655 1.00 95.38 141 GLU A C 1
ATOM 1021 O O . GLU A 1 141 ? -6.396 11.971 -1.349 1.00 95.38 141 GLU A O 1
ATOM 1026 N N . ARG A 1 142 ? -5.618 13.387 -2.889 1.00 95.38 142 ARG A N 1
ATOM 1027 C CA . ARG A 1 142 ? -5.534 12.407 -3.973 1.00 95.38 142 ARG A CA 1
ATOM 1028 C C . ARG A 1 142 ? -4.100 12.283 -4.439 1.00 95.38 142 ARG A C 1
ATOM 1030 O O . ARG A 1 142 ? -3.332 13.238 -4.412 1.00 95.38 142 ARG A O 1
ATOM 1037 N N . MET A 1 143 ? -3.764 11.140 -5.021 1.00 95.81 143 MET A N 1
ATOM 1038 C CA . MET A 1 143 ? -2.448 10.936 -5.630 1.00 95.81 143 MET A CA 1
ATOM 1039 C C . MET A 1 143 ? -2.165 11.882 -6.816 1.00 95.81 143 MET A C 1
ATOM 1041 O O . MET A 1 143 ? -1.036 11.964 -7.300 1.00 95.81 143 MET A O 1
ATOM 1045 N N . SER A 1 144 ? -3.176 12.615 -7.298 1.00 95.25 144 SER A N 1
ATOM 1046 C CA . SER A 1 144 ? -3.028 13.724 -8.248 1.00 95.25 144 SER A CA 1
ATOM 1047 C C . SER A 1 144 ? -2.518 15.032 -7.634 1.00 95.25 144 SER A C 1
ATOM 1049 O O . SER A 1 144 ? -2.393 16.013 -8.370 1.00 95.25 144 SER A O 1
ATOM 1051 N N . ASP A 1 145 ? -2.280 15.094 -6.322 1.00 93.69 145 ASP A N 1
ATOM 1052 C CA . ASP A 1 145 ? -1.848 16.324 -5.671 1.00 93.69 145 ASP A CA 1
ATOM 1053 C C . ASP A 1 145 ? -0.543 16.880 -6.266 1.00 93.69 145 ASP A C 1
ATOM 1055 O O . ASP A 1 145 ? 0.372 16.170 -6.701 1.00 93.69 145 ASP A O 1
ATOM 1059 N N . THR A 1 146 ? -0.464 18.206 -6.277 1.00 88.19 146 THR A N 1
ATOM 1060 C CA . THR A 1 146 ? 0.703 18.975 -6.699 1.00 88.19 146 THR A CA 1
ATOM 1061 C C . THR A 1 146 ? 1.986 18.644 -5.935 1.00 88.19 146 THR A C 1
ATOM 1063 O O . THR A 1 146 ? 3.059 18.769 -6.530 1.00 88.19 146 THR A O 1
ATOM 1066 N N . ILE A 1 147 ? 1.916 18.157 -4.688 1.00 88.62 147 ILE A N 1
ATOM 1067 C CA . ILE A 1 147 ? 3.084 17.696 -3.916 1.00 88.62 147 ILE A CA 1
ATOM 1068 C C . ILE A 1 147 ? 3.828 16.560 -4.623 1.00 88.62 147 ILE A C 1
ATOM 1070 O O . ILE A 1 147 ? 5.035 16.409 -4.441 1.00 88.62 147 ILE A O 1
ATOM 1074 N N . TYR A 1 148 ? 3.135 15.793 -5.471 1.00 89.00 148 TYR A N 1
ATOM 1075 C CA . TYR A 1 148 ? 3.732 14.726 -6.266 1.00 89.00 148 TYR A CA 1
ATOM 1076 C C . TYR A 1 148 ? 4.250 15.204 -7.618 1.00 89.00 148 TYR A C 1
ATOM 1078 O O . TYR A 1 148 ? 4.866 14.420 -8.331 1.00 89.00 148 TYR A O 1
ATOM 1086 N N . ASN A 1 149 ? 4.027 16.463 -8.008 1.00 86.50 149 ASN A N 1
ATOM 1087 C CA . ASN A 1 149 ? 4.485 17.042 -9.276 1.00 86.50 149 ASN A CA 1
ATOM 1088 C C . ASN A 1 149 ? 4.181 16.149 -10.503 1.00 86.50 149 ASN A C 1
ATOM 1090 O O . ASN A 1 149 ? 5.026 15.940 -11.374 1.00 86.50 149 ASN A O 1
ATOM 1094 N N . SER A 1 150 ? 2.975 15.565 -10.545 1.00 86.75 150 SER A N 1
ATOM 1095 C CA . SER A 1 150 ? 2.548 14.596 -11.572 1.00 86.75 150 SER A CA 1
ATOM 1096 C C . SER A 1 150 ? 3.420 13.333 -11.683 1.00 86.75 150 SER A C 1
ATOM 1098 O O . SER A 1 150 ? 3.431 12.691 -12.733 1.00 86.75 150 SER A O 1
ATOM 1100 N N . LYS A 1 151 ? 4.170 12.970 -10.639 1.00 89.62 151 LYS A N 1
ATOM 1101 C CA . LYS A 1 151 ? 5.030 11.781 -10.625 1.00 89.62 151 LYS A CA 1
ATOM 1102 C C . LYS A 1 151 ? 4.296 10.505 -10.230 1.00 89.62 151 LYS A C 1
ATOM 1104 O O . LYS A 1 151 ? 4.812 9.435 -10.524 1.00 89.62 151 LYS A O 1
ATOM 1109 N N . TYR A 1 152 ? 3.117 10.563 -9.609 1.00 93.69 152 TYR A N 1
ATOM 1110 C CA . TYR A 1 152 ? 2.395 9.326 -9.306 1.00 93.69 152 TYR A CA 1
ATOM 1111 C C . TYR A 1 152 ? 2.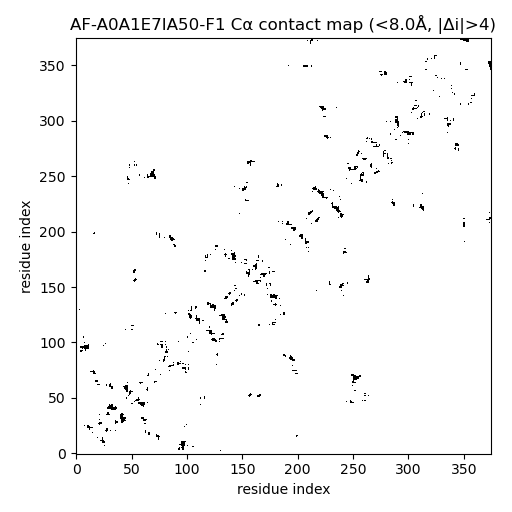123 8.521 -10.582 1.00 93.69 152 TYR A C 1
ATOM 1113 O O . TYR A 1 152 ? 1.579 9.044 -11.561 1.00 93.69 152 TYR A O 1
ATOM 1121 N N . GLN A 1 153 ? 2.530 7.253 -10.568 1.00 93.25 153 GLN A N 1
ATOM 1122 C CA . GLN A 1 153 ? 2.317 6.319 -11.662 1.00 93.25 153 GLN A CA 1
ATOM 1123 C C . GLN A 1 153 ? 1.630 5.069 -11.111 1.00 93.25 153 GLN A C 1
ATOM 1125 O O . GLN A 1 153 ? 2.309 4.198 -10.572 1.00 93.25 153 GLN A O 1
ATOM 1130 N N . PRO A 1 154 ? 0.297 4.960 -11.262 1.00 95.31 154 PRO A N 1
ATOM 1131 C CA . PRO A 1 154 ? -0.406 3.773 -10.818 1.00 95.31 154 PRO A CA 1
ATOM 1132 C C . PRO A 1 154 ? 0.067 2.533 -11.594 1.00 95.31 154 PRO A C 1
ATOM 1134 O O . PRO A 1 154 ? 0.396 2.646 -12.789 1.00 95.31 154 PRO A O 1
ATOM 1137 N N . PRO A 1 155 ? 0.072 1.354 -10.949 1.00 95.94 155 PRO A N 1
ATOM 1138 C CA . PRO A 1 155 ? 0.327 0.081 -11.608 1.00 95.94 155 PRO A CA 1
ATOM 1139 C C . PRO A 1 155 ? -0.799 -0.278 -12.588 1.00 95.94 155 PRO A C 1
ATOM 1141 O O . PRO A 1 155 ? -1.898 0.288 -12.567 1.00 95.94 155 PRO A O 1
ATOM 1144 N N . ARG A 1 156 ? -0.539 -1.256 -13.460 1.00 97.50 156 ARG A N 1
ATOM 1145 C CA . ARG A 1 156 ? -1.587 -1.843 -14.306 1.00 97.50 156 ARG A CA 1
ATOM 1146 C C . ARG A 1 156 ? -2.639 -2.577 -13.483 1.00 97.50 156 ARG A C 1
ATOM 1148 O O . ARG A 1 156 ? -2.318 -3.314 -12.554 1.00 97.50 156 ARG A O 1
ATOM 1155 N N . TYR A 1 157 ? -3.878 -2.449 -13.933 1.00 97.56 157 TYR A N 1
ATOM 1156 C CA . TYR A 1 157 ? -4.991 -3.291 -13.527 1.00 97.56 157 TYR A CA 1
ATOM 1157 C C . TYR A 1 157 ? -4.794 -4.717 -14.069 1.00 97.56 157 TYR A C 1
ATOM 1159 O O . TYR A 1 157 ? -4.324 -4.906 -15.196 1.00 97.56 157 TYR A O 1
ATOM 1167 N N . VAL A 1 158 ? -5.144 -5.732 -13.278 1.00 96.56 158 VAL A N 1
ATOM 1168 C CA . VAL A 1 158 ? -4.912 -7.148 -13.600 1.00 96.56 158 VAL A CA 1
ATOM 1169 C C . VAL A 1 158 ? -5.515 -7.525 -14.953 1.00 96.56 158 VAL A C 1
ATOM 1171 O O . VAL A 1 158 ? -6.686 -7.274 -15.232 1.00 96.56 158 VAL A O 1
ATOM 1174 N N . GLY A 1 159 ? -4.689 -8.137 -15.810 1.00 93.44 159 GLY A N 1
ATOM 1175 C CA . GLY A 1 159 ? -5.100 -8.583 -17.144 1.00 93.44 159 GLY A CA 1
ATOM 1176 C C . GLY A 1 159 ? -5.396 -7.455 -18.142 1.00 93.44 159 GLY A C 1
ATOM 1177 O O . GLY A 1 159 ? -5.994 -7.719 -19.184 1.00 93.44 159 GLY A O 1
ATOM 1178 N N . SER A 1 160 ? -4.993 -6.215 -17.847 1.00 94.75 160 SER A N 1
ATOM 1179 C CA . SER A 1 160 ? -5.270 -5.037 -18.671 1.00 94.75 160 SER A CA 1
ATOM 1180 C C . SER A 1 160 ? -4.023 -4.179 -18.907 1.00 94.75 160 SER A C 1
ATOM 1182 O O . SER A 1 160 ? -3.050 -4.215 -18.154 1.00 94.75 160 SER A O 1
ATOM 1184 N N . SER A 1 161 ? -4.050 -3.377 -19.973 1.00 94.81 161 SER A N 1
ATOM 1185 C CA . SER A 1 161 ? -3.110 -2.265 -20.167 1.00 94.81 161 SER A CA 1
ATOM 1186 C C . SER A 1 161 ? -3.544 -0.991 -19.439 1.00 94.81 161 SER A C 1
ATOM 1188 O O . SER A 1 161 ? -2.755 -0.053 -19.342 1.00 94.81 161 SER A O 1
ATOM 1190 N N . ASN A 1 162 ? -4.792 -0.938 -18.965 1.00 97.31 162 ASN A N 1
ATOM 1191 C CA . ASN A 1 162 ? -5.304 0.169 -18.167 1.00 97.31 162 A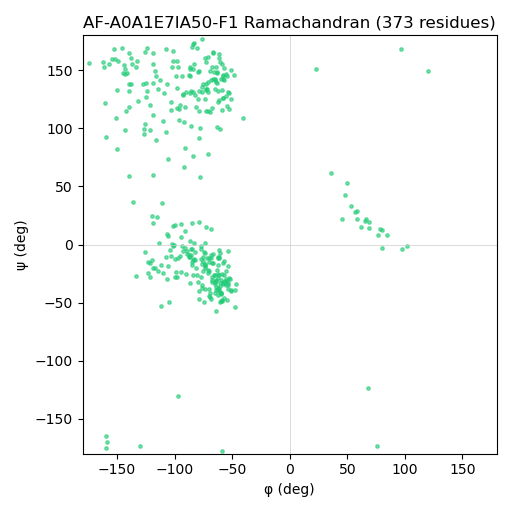SN A CA 1
ATOM 1192 C C . ASN A 1 162 ? -4.725 0.123 -16.752 1.00 97.31 162 ASN A C 1
ATOM 1194 O O . ASN A 1 162 ? -4.245 -0.908 -16.284 1.00 97.31 162 ASN A O 1
ATOM 1198 N N . LEU A 1 163 ? -4.779 1.261 -16.079 1.00 97.56 163 LEU A N 1
ATOM 1199 C CA . LEU A 1 163 ? -4.179 1.489 -14.774 1.00 97.56 163 LEU A CA 1
ATOM 1200 C C . LEU A 1 163 ? -5.214 1.321 -13.646 1.00 97.56 163 LEU A C 1
ATOM 1202 O O . LEU A 1 163 ? -6.414 1.533 -13.864 1.00 97.56 163 LEU A O 1
ATOM 1206 N N . GLU A 1 164 ? -4.750 0.953 -12.451 1.00 97.19 164 GLU A N 1
ATOM 1207 C CA . GLU A 1 164 ? -5.521 1.017 -11.194 1.00 97.19 164 GLU A CA 1
ATOM 1208 C C . GLU A 1 164 ? -6.017 2.455 -10.931 1.00 97.19 164 GLU A C 1
ATOM 1210 O O . GLU A 1 164 ? -5.370 3.387 -11.410 1.00 97.19 164 GLU A O 1
ATOM 1215 N N . PRO A 1 165 ? -7.145 2.682 -10.220 1.00 95.19 165 PRO A N 1
ATOM 1216 C CA . PRO A 1 165 ? -7.878 1.731 -9.370 1.00 95.19 165 PRO A CA 1
ATOM 1217 C C . PRO A 1 165 ? -9.132 1.098 -10.001 1.00 95.19 165 PRO A C 1
ATOM 1219 O O . PRO A 1 165 ? -9.836 0.334 -9.350 1.00 95.19 165 PRO A O 1
ATOM 1222 N N . ASP A 1 166 ? -9.485 1.428 -11.242 1.00 94.94 166 ASP A N 1
ATOM 1223 C CA . ASP A 1 166 ? -10.730 0.922 -11.849 1.00 94.94 166 ASP A CA 1
ATOM 1224 C C . ASP A 1 166 ? -10.531 0.220 -13.194 1.00 94.94 166 ASP A C 1
ATOM 1226 O O . ASP A 1 166 ? -11.476 -0.350 -13.737 1.00 94.94 166 ASP A O 1
ATOM 1230 N N . GLY A 1 167 ? -9.312 0.246 -13.738 1.00 96.19 167 GLY A N 1
ATOM 1231 C CA . GLY A 1 167 ? -9.012 -0.383 -15.017 1.00 96.19 167 GLY A CA 1
ATOM 1232 C C . GLY A 1 167 ? -9.724 0.271 -16.203 1.00 96.19 167 GLY A C 1
ATOM 1233 O O . GLY A 1 167 ? -9.874 -0.381 -17.236 1.00 96.19 167 GLY A O 1
ATOM 1234 N N . LEU A 1 168 ? -10.157 1.535 -16.095 1.00 96.25 168 LEU A N 1
ATOM 1235 C CA . LEU A 1 168 ? -10.910 2.236 -17.147 1.00 96.25 168 LEU A CA 1
ATOM 1236 C C . LEU A 1 168 ? -10.072 3.191 -18.009 1.00 96.25 168 LEU A C 1
ATOM 1238 O O . LEU A 1 168 ? -10.560 3.648 -19.041 1.00 96.25 168 LEU A O 1
ATOM 1242 N N . SER A 1 169 ? -8.836 3.511 -17.617 1.00 96.94 169 SER A N 1
ATOM 1243 C CA . SER A 1 169 ? -7.974 4.442 -18.357 1.00 96.94 169 SER A CA 1
ATOM 1244 C C . SER A 1 169 ? -6.506 4.023 -18.329 1.00 96.94 169 SER A C 1
ATOM 1246 O O . SER A 1 169 ? -6.027 3.488 -17.331 1.00 96.94 169 SER A O 1
ATOM 1248 N N . THR A 1 170 ? -5.778 4.303 -19.411 1.00 96.31 170 THR A N 1
ATOM 1249 C CA . THR A 1 170 ? -4.307 4.242 -19.460 1.00 96.31 170 THR A CA 1
ATOM 1250 C C . THR A 1 170 ? -3.649 5.554 -19.023 1.00 96.31 170 THR A C 1
ATOM 1252 O O . THR A 1 170 ? -2.428 5.621 -18.916 1.00 96.31 170 THR A O 1
ATOM 1255 N N . ASP A 1 171 ? -4.429 6.621 -18.835 1.00 95.69 171 ASP A N 1
ATOM 1256 C CA . ASP A 1 171 ? -3.914 7.934 -18.457 1.00 95.69 171 ASP A CA 1
ATOM 1257 C C . ASP A 1 171 ? -3.655 8.011 -16.948 1.00 95.69 171 ASP A C 1
ATOM 1259 O O . ASP A 1 171 ? -4.576 7.900 -16.133 1.00 95.69 171 ASP A O 1
ATOM 1263 N N . ARG A 1 172 ? -2.389 8.239 -16.581 1.00 93.94 172 ARG A N 1
ATOM 1264 C CA . ARG A 1 172 ? -1.963 8.296 -15.177 1.00 93.94 172 ARG A CA 1
ATOM 1265 C C . ARG A 1 172 ? -2.636 9.427 -14.406 1.00 93.94 172 ARG A C 1
ATOM 1267 O O . ARG A 1 172 ? -2.972 9.227 -13.249 1.00 93.94 172 ARG A O 1
ATOM 1274 N N . ALA A 1 173 ? -2.857 10.591 -15.025 1.00 94.69 173 ALA A N 1
ATOM 1275 C CA . ALA A 1 173 ? -3.417 11.752 -14.333 1.00 94.69 173 ALA A CA 1
ATOM 1276 C C . ALA A 1 173 ? -4.887 11.511 -13.965 1.00 94.69 173 ALA A C 1
ATOM 1278 O O . ALA A 1 173 ? -5.309 11.792 -12.845 1.00 94.69 173 ALA A O 1
ATOM 1279 N N . THR A 1 174 ? -5.640 10.907 -14.886 1.00 95.88 174 THR A N 1
ATOM 1280 C CA . THR A 1 174 ? -7.019 10.470 -14.662 1.00 95.88 174 THR A CA 1
ATOM 1281 C C . THR A 1 174 ? -7.113 9.505 -13.488 1.00 95.88 174 THR A C 1
ATOM 1283 O O . THR A 1 174 ? -7.991 9.672 -12.647 1.00 95.88 174 THR A O 1
ATOM 1286 N N . GLN A 1 175 ? -6.226 8.511 -13.409 1.00 96.00 175 GLN A N 1
ATOM 1287 C CA . GLN A 1 175 ? -6.272 7.551 -12.307 1.00 96.00 175 GLN A CA 1
ATOM 1288 C C . GLN A 1 175 ? -5.735 8.106 -10.992 1.00 96.00 175 GLN A C 1
ATOM 1290 O O . GLN A 1 175 ? -6.328 7.860 -9.947 1.00 96.00 175 GLN A O 1
ATOM 1295 N N . ALA A 1 176 ? -4.689 8.930 -11.036 1.00 95.94 176 ALA A N 1
ATOM 1296 C CA . ALA A 1 176 ? -4.197 9.663 -9.875 1.00 95.94 176 ALA A CA 1
ATOM 1297 C C . ALA A 1 176 ? -5.319 10.468 -9.199 1.00 95.94 176 ALA A C 1
ATOM 1299 O O . ALA A 1 176 ? -5.406 10.508 -7.977 1.00 95.94 176 ALA A O 1
ATOM 1300 N N . ALA A 1 177 ? -6.218 11.056 -9.996 1.00 95.94 177 ALA A N 1
ATOM 1301 C CA . ALA A 1 177 ? -7.363 11.821 -9.509 1.00 95.94 177 ALA A CA 1
ATOM 1302 C C . ALA A 1 177 ? -8.503 10.961 -8.936 1.00 95.94 177 ALA A C 1
ATOM 1304 O O . ALA A 1 177 ? -9.468 11.519 -8.411 1.00 95.94 177 ALA A O 1
ATOM 1305 N N . LYS A 1 178 ? -8.433 9.631 -9.044 1.00 95.94 178 LYS A N 1
ATOM 1306 C CA . LYS A 1 178 ? -9.394 8.693 -8.440 1.00 95.94 178 LYS A CA 1
ATOM 1307 C C . LYS A 1 178 ? -8.830 7.964 -7.226 1.00 95.94 178 LYS A C 1
ATOM 1309 O O . LYS A 1 178 ? -9.607 7.422 -6.448 1.00 95.94 178 LYS A O 1
ATOM 1314 N N . THR A 1 179 ? -7.509 7.940 -7.074 1.00 95.50 179 THR A N 1
ATOM 1315 C CA . THR A 1 179 ? -6.825 7.254 -5.978 1.00 95.50 179 THR A CA 1
ATOM 1316 C C . THR A 1 179 ? -6.634 8.218 -4.804 1.00 95.50 179 THR A C 1
ATOM 1318 O O . THR A 1 179 ? -5.934 9.220 -4.973 1.00 95.50 179 THR A O 1
ATOM 1321 N N . PRO A 1 180 ? -7.214 7.936 -3.620 1.00 96.12 180 PRO A N 1
ATOM 1322 C CA . PRO A 1 180 ? -6.859 8.632 -2.386 1.00 96.12 180 PRO A CA 1
ATOM 1323 C C . PRO A 1 180 ? -5.350 8.648 -2.161 1.00 96.12 180 PRO A C 1
ATOM 1325 O O . PRO A 1 180 ? -4.660 7.703 -2.548 1.00 96.12 180 PRO A O 1
ATOM 1328 N N . ASP A 1 181 ? -4.840 9.679 -1.499 1.00 96.81 181 ASP A N 1
ATOM 1329 C CA . ASP A 1 181 ? -3.441 9.750 -1.103 1.00 96.81 181 ASP A CA 1
ATOM 1330 C C . ASP A 1 181 ? -3.140 8.759 0.031 1.00 96.81 181 ASP A C 1
ATOM 1332 O O . ASP A 1 181 ? -3.024 9.090 1.213 1.00 96.81 181 ASP A O 1
ATOM 1336 N N . TYR A 1 182 ? -3.006 7.487 -0.338 1.00 96.69 182 TYR A N 1
ATOM 1337 C CA . TYR A 1 182 ? -2.678 6.429 0.605 1.00 96.69 182 TYR A CA 1
ATOM 1338 C C . TYR A 1 182 ? -1.306 6.626 1.255 1.00 96.69 182 TYR A C 1
ATOM 1340 O O . TYR A 1 182 ? -1.064 6.028 2.299 1.00 96.69 182 TYR A O 1
ATOM 1348 N N . ASN A 1 183 ? -0.425 7.463 0.701 1.00 96.06 183 ASN A N 1
ATOM 1349 C CA . ASN A 1 183 ? 0.856 7.751 1.333 1.00 96.06 183 ASN A CA 1
ATOM 1350 C C . ASN A 1 183 ? 0.675 8.676 2.523 1.00 96.06 183 ASN A C 1
ATOM 1352 O O . ASN A 1 183 ? 1.147 8.349 3.608 1.00 96.06 183 ASN A O 1
ATOM 1356 N N . GLU A 1 184 ? -0.043 9.786 2.361 1.00 95.50 184 GLU A N 1
ATOM 1357 C CA . GLU A 1 184 ? -0.365 10.669 3.483 1.00 95.50 184 GLU A CA 1
ATOM 1358 C C . GLU A 1 184 ? -1.167 9.919 4.557 1.00 95.50 184 GLU A C 1
ATOM 1360 O O . GLU A 1 184 ? -0.852 10.001 5.744 1.00 95.50 184 GLU A O 1
ATOM 1365 N N . PHE A 1 185 ? -2.133 9.090 4.147 1.00 97.00 185 PHE A N 1
ATOM 1366 C CA . PHE A 1 185 ? -2.891 8.256 5.079 1.00 97.00 185 PHE A CA 1
ATOM 1367 C C . PHE A 1 185 ? -2.003 7.277 5.867 1.00 97.00 185 PHE A C 1
ATOM 1369 O O . PHE A 1 185 ? -2.096 7.197 7.092 1.00 97.00 185 PHE A O 1
ATOM 1376 N N . CYS A 1 186 ? -1.130 6.522 5.190 1.00 96.69 186 CYS A N 1
ATOM 1377 C CA . CYS A 1 186 ? -0.264 5.543 5.848 1.00 96.69 186 CYS A CA 1
ATOM 1378 C C . CYS A 1 186 ? 0.820 6.211 6.706 1.00 96.69 186 CYS A C 1
ATOM 1380 O O . CYS A 1 186 ? 1.127 5.718 7.796 1.00 96.69 186 CYS A O 1
ATOM 1382 N N . THR A 1 187 ? 1.384 7.332 6.249 1.00 94.94 187 THR A N 1
ATOM 1383 C CA . THR A 1 187 ? 2.474 8.047 6.938 1.00 94.94 187 THR A CA 1
ATOM 1384 C C . THR A 1 187 ? 2.016 8.846 8.158 1.00 94.94 187 THR A C 1
ATOM 1386 O O . THR A 1 187 ? 2.843 9.197 9.004 1.00 94.94 187 THR A O 1
ATOM 1389 N N . ASP A 1 188 ? 0.703 9.005 8.351 1.00 95.25 188 ASP A N 1
ATOM 1390 C CA . ASP A 1 188 ? 0.136 9.481 9.616 1.00 95.25 188 ASP A CA 1
ATOM 1391 C C . ASP A 1 188 ? 0.562 8.588 10.803 1.00 95.25 188 ASP A C 1
ATOM 1393 O O . ASP A 1 188 ? 0.803 9.063 11.914 1.00 95.25 188 ASP A O 1
ATOM 1397 N N . CYS A 1 189 ? 0.757 7.286 10.544 1.00 95.75 189 CYS A N 1
ATOM 1398 C CA . CYS A 1 189 ? 1.343 6.333 11.491 1.00 95.75 189 CYS A CA 1
ATOM 1399 C C . CYS A 1 189 ? 2.794 5.963 11.131 1.00 95.75 189 CYS A C 1
ATOM 1401 O O . CYS A 1 189 ? 3.674 6.015 11.991 1.00 95.75 189 CYS A O 1
ATOM 1403 N N . HIS A 1 190 ? 3.056 5.593 9.875 1.00 94.50 190 HIS A N 1
ATOM 1404 C CA . HIS A 1 190 ? 4.346 5.089 9.394 1.00 94.50 190 HIS A CA 1
ATOM 1405 C C . HIS A 1 190 ? 5.246 6.212 8.871 1.00 94.50 190 HIS A C 1
ATOM 1407 O O . HIS A 1 190 ? 5.323 6.443 7.669 1.00 94.50 190 HIS A O 1
ATOM 1413 N N . ASN A 1 191 ? 5.953 6.899 9.764 1.00 93.19 191 ASN A N 1
ATOM 1414 C CA . ASN A 1 191 ? 6.879 7.969 9.383 1.00 93.19 191 ASN A CA 1
ATOM 1415 C C . ASN A 1 191 ? 8.262 7.811 10.023 1.00 93.19 191 ASN A C 1
ATOM 1417 O O . ASN A 1 191 ? 8.568 6.804 10.667 1.00 93.19 191 ASN A O 1
ATOM 1421 N N . SER A 1 192 ? 9.108 8.820 9.827 1.00 91.00 192 SER A N 1
ATOM 1422 C CA . SER A 1 192 ? 10.513 8.831 10.227 1.00 91.00 192 SER A CA 1
ATOM 1423 C C . SER A 1 192 ? 10.720 8.943 11.740 1.00 91.00 192 SER A C 1
ATOM 1425 O O . SER A 1 192 ? 11.832 8.736 12.224 1.00 91.00 192 SER A O 1
ATOM 1427 N N . THR A 1 193 ? 9.663 9.245 12.502 1.00 90.94 193 THR A N 1
ATOM 1428 C CA . THR A 1 193 ? 9.749 9.567 13.937 1.00 90.94 193 THR A CA 1
ATOM 1429 C C . THR A 1 193 ? 8.928 8.640 14.831 1.00 90.94 193 THR A C 1
ATOM 1431 O O . THR A 1 193 ? 9.274 8.425 15.998 1.00 90.94 193 THR A O 1
ATOM 1434 N N . ASN A 1 194 ? 7.850 8.067 14.299 1.00 94.25 194 ASN A N 1
ATOM 1435 C CA . ASN A 1 194 ? 6.959 7.203 15.053 1.00 94.25 194 ASN A CA 1
ATOM 1436 C C . ASN A 1 194 ? 7.610 5.839 15.310 1.00 94.25 194 ASN A C 1
ATOM 1438 O O . ASN A 1 194 ? 8.016 5.121 14.401 1.00 94.25 194 ASN A O 1
ATOM 1442 N N . THR A 1 195 ? 7.674 5.454 16.580 1.00 94.25 195 THR A N 1
ATOM 1443 C CA . THR A 1 195 ? 8.122 4.136 17.019 1.00 94.25 195 THR A CA 1
ATOM 1444 C C . THR A 1 195 ? 6.899 3.277 17.284 1.00 94.25 195 THR A C 1
ATOM 1446 O O . THR A 1 195 ? 6.106 3.581 18.175 1.00 94.25 195 THR A O 1
ATOM 1449 N N . ILE A 1 196 ? 6.758 2.188 16.532 1.00 94.94 196 ILE A N 1
ATOM 1450 C CA . ILE A 1 196 ? 5.634 1.252 16.638 1.00 94.94 196 ILE A CA 1
ATOM 1451 C C . ILE A 1 196 ? 6.196 -0.127 16.965 1.00 94.94 196 ILE A C 1
ATOM 1453 O O . ILE A 1 196 ? 6.979 -0.669 16.187 1.00 94.94 196 ILE A O 1
ATOM 1457 N N . TYR A 1 197 ? 5.805 -0.705 18.099 1.00 94.75 197 TYR A N 1
ATOM 1458 C CA . TYR A 1 197 ? 6.163 -2.083 18.434 1.00 94.75 197 TYR A CA 1
ATOM 1459 C C . TYR A 1 197 ? 5.172 -3.049 17.785 1.00 94.75 197 TYR A C 1
ATOM 1461 O O . TYR A 1 197 ? 3.966 -2.862 17.917 1.00 94.75 197 TYR A O 1
ATOM 1469 N N . SER A 1 198 ? 5.678 -4.085 17.114 1.00 94.56 198 SER A N 1
ATOM 1470 C CA . SER A 1 198 ? 4.857 -5.176 16.598 1.00 94.56 198 SER A CA 1
ATOM 1471 C C . SER A 1 198 ? 5.002 -6.404 17.482 1.00 94.56 198 SER A C 1
ATOM 1473 O O . SER A 1 198 ? 6.073 -7.014 17.538 1.00 94.56 198 SER A O 1
ATOM 1475 N N . THR A 1 199 ? 3.904 -6.806 18.115 1.00 94.94 199 THR A N 1
ATOM 1476 C CA . THR A 1 199 ? 3.816 -8.052 18.880 1.00 94.94 199 THR A CA 1
ATOM 1477 C C . THR A 1 199 ? 4.045 -9.255 17.967 1.00 94.94 199 THR A C 1
ATOM 1479 O O . THR A 1 199 ? 4.769 -10.175 18.335 1.00 94.94 199 THR A O 1
ATOM 1482 N N . THR A 1 200 ? 3.515 -9.219 16.740 1.00 91.25 200 THR A N 1
ATOM 1483 C CA . THR A 1 200 ? 3.674 -10.301 15.754 1.00 91.25 200 THR A CA 1
ATOM 1484 C C . THR A 1 200 ? 5.133 -10.494 15.320 1.00 91.25 200 THR A C 1
ATOM 1486 O O . THR A 1 200 ? 5.563 -11.625 15.112 1.00 91.25 200 THR A O 1
ATOM 1489 N N . LEU A 1 201 ? 5.910 -9.412 15.196 1.00 89.38 201 LEU A N 1
ATOM 1490 C CA . LEU A 1 201 ? 7.323 -9.478 14.791 1.00 89.38 201 LEU A CA 1
ATOM 1491 C C . LEU A 1 201 ? 8.304 -9.500 15.974 1.00 89.38 201 LEU A C 1
ATOM 1493 O O . LEU A 1 201 ? 9.500 -9.698 15.764 1.00 89.38 201 LEU A O 1
ATOM 1497 N N . GLY A 1 202 ? 7.830 -9.256 17.199 1.00 92.69 202 GLY A N 1
ATOM 1498 C CA . GLY A 1 202 ? 8.654 -9.189 18.407 1.00 92.69 202 GLY A CA 1
ATOM 1499 C C . GLY A 1 202 ? 9.654 -8.025 18.428 1.00 92.69 202 GLY A C 1
ATOM 1500 O O . GLY A 1 202 ? 10.643 -8.079 19.160 1.00 92.69 202 GLY A O 1
ATOM 1501 N N . ARG A 1 203 ? 9.437 -6.981 17.620 1.00 92.31 203 ARG A N 1
ATOM 1502 C CA . ARG A 1 203 ? 10.362 -5.847 17.453 1.00 92.31 203 ARG A CA 1
ATOM 1503 C C . ARG A 1 203 ? 9.632 -4.571 17.052 1.00 92.31 203 ARG A C 1
ATOM 1505 O O . ARG A 1 203 ? 8.485 -4.615 16.611 1.00 92.31 203 ARG A O 1
ATOM 1512 N N . ASN A 1 204 ? 10.337 -3.443 17.117 1.00 92.19 204 ASN A N 1
ATOM 1513 C CA . ASN A 1 204 ? 9.863 -2.215 16.489 1.00 92.19 204 ASN A CA 1
ATOM 1514 C C . ASN A 1 204 ? 9.816 -2.365 14.960 1.00 92.19 204 ASN A C 1
ATOM 1516 O O . ASN A 1 204 ? 10.682 -3.005 14.342 1.00 92.19 204 ASN A O 1
ATOM 1520 N N . LEU A 1 205 ? 8.781 -1.784 14.359 1.00 91.12 205 LEU A N 1
ATOM 1521 C CA . LEU A 1 205 ? 8.688 -1.590 12.920 1.00 91.12 205 LEU A CA 1
ATOM 1522 C C . LEU A 1 205 ? 9.796 -0.640 12.459 1.00 91.12 205 LEU A C 1
ATOM 1524 O O . LEU A 1 205 ? 10.285 0.186 13.230 1.00 91.12 205 LEU A O 1
ATOM 1528 N N . ARG A 1 206 ? 10.208 -0.792 11.199 1.00 88.19 206 ARG A N 1
ATOM 1529 C CA . ARG A 1 206 ? 11.125 0.166 10.580 1.00 88.19 206 ARG A CA 1
ATOM 1530 C C . ARG A 1 206 ? 10.362 1.465 10.339 1.00 88.19 206 ARG A C 1
ATOM 1532 O O . ARG A 1 206 ? 9.190 1.420 9.967 1.00 88.19 206 ARG A O 1
ATOM 1539 N N . THR A 1 207 ? 11.024 2.585 10.585 1.00 89.44 207 THR A N 1
ATOM 1540 C CA . THR A 1 207 ? 10.515 3.905 10.220 1.00 89.44 207 THR A CA 1
ATOM 1541 C C . THR A 1 207 ? 10.597 4.089 8.706 1.00 89.44 207 THR A C 1
ATOM 1543 O O . THR A 1 207 ? 11.370 3.403 8.036 1.00 89.44 207 THR A O 1
ATOM 1546 N N . ILE A 1 208 ? 9.776 4.993 8.178 1.00 88.25 208 ILE A N 1
ATOM 1547 C CA . ILE A 1 208 ? 9.718 5.311 6.746 1.00 88.25 208 ILE A CA 1
ATOM 1548 C C . ILE A 1 208 ? 9.939 6.808 6.595 1.00 88.25 208 ILE A C 1
ATOM 1550 O O . ILE A 1 208 ? 9.238 7.592 7.234 1.00 88.25 208 ILE A O 1
ATOM 1554 N N . ASP A 1 209 ? 10.889 7.217 5.761 1.00 88.69 209 ASP A N 1
ATOM 1555 C CA . ASP A 1 209 ? 11.104 8.631 5.454 1.00 88.69 209 ASP A CA 1
ATOM 1556 C C . ASP A 1 209 ? 10.598 8.955 4.050 1.00 88.69 209 ASP A C 1
ATOM 1558 O O . ASP A 1 209 ? 11.369 9.119 3.111 1.00 88.69 209 ASP A O 1
ATOM 1562 N N . TRP A 1 210 ? 9.273 9.012 3.900 1.00 88.50 210 TRP A N 1
ATOM 1563 C CA . TRP A 1 210 ? 8.605 9.062 2.595 1.00 88.50 210 TRP A CA 1
ATOM 1564 C C . TRP A 1 210 ? 9.112 10.161 1.646 1.00 88.50 210 TRP A C 1
ATOM 1566 O O . TRP A 1 210 ? 9.089 9.991 0.424 1.00 88.50 210 TRP A O 1
ATOM 1576 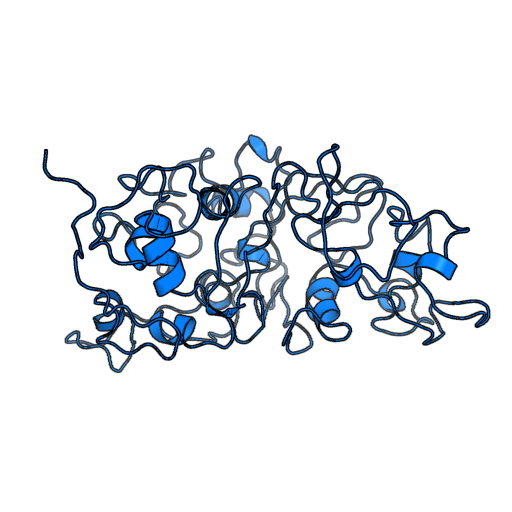N N . ASP A 1 211 ? 9.593 11.278 2.195 1.00 86.12 211 ASP A N 1
ATOM 1577 C CA . ASP A 1 211 ? 10.137 12.381 1.404 1.00 86.12 211 ASP A CA 1
ATOM 1578 C C . ASP A 1 211 ? 11.480 12.036 0.733 1.00 86.12 211 ASP A C 1
ATOM 1580 O O . ASP A 1 211 ? 11.825 12.637 -0.286 1.00 86.12 211 ASP A O 1
ATOM 1584 N N . ASN A 1 212 ? 12.212 11.056 1.264 1.00 82.75 212 ASN A N 1
ATOM 1585 C CA . ASN A 1 212 ? 13.491 10.584 0.736 1.00 82.75 212 ASN A CA 1
ATOM 1586 C C . ASN A 1 212 ? 13.402 9.206 0.068 1.00 82.75 212 ASN A C 1
ATOM 1588 O O . ASN A 1 212 ? 14.334 8.816 -0.634 1.00 82.75 212 ASN A O 1
ATOM 1592 N N . GLU A 1 213 ? 12.278 8.507 0.222 1.00 83.62 213 GLU A N 1
ATOM 1593 C CA . GLU A 1 213 ? 12.134 7.138 -0.262 1.00 83.62 213 GLU A CA 1
ATOM 1594 C C . GLU A 1 213 ? 12.063 7.068 -1.803 1.00 83.62 213 GLU A C 1
ATOM 1596 O O . GLU A 1 213 ? 11.310 7.819 -2.416 1.00 83.62 213 GLU A O 1
ATOM 1601 N N . LYS A 1 214 ? 12.840 6.186 -2.454 1.00 80.69 214 LYS A N 1
ATOM 1602 C CA . LYS A 1 214 ? 12.933 5.980 -3.918 1.00 80.69 214 LYS A CA 1
ATOM 1603 C C . LYS A 1 214 ? 11.624 5.518 -4.558 1.00 80.69 214 LYS A C 1
ATOM 1605 O O . LYS A 1 214 ? 11.398 5.797 -5.733 1.00 80.69 214 LYS A O 1
ATOM 1610 N N . HIS A 1 215 ? 10.777 4.805 -3.815 1.00 85.12 215 HIS A N 1
ATOM 1611 C CA . HIS A 1 215 ? 9.391 4.530 -4.231 1.00 85.12 215 HIS A CA 1
ATOM 1612 C C . HIS A 1 215 ? 8.391 5.572 -3.699 1.00 85.12 215 HIS A C 1
ATOM 1614 O O . HIS A 1 215 ? 7.217 5.546 -4.076 1.00 85.12 215 HIS A O 1
ATOM 1620 N N . GLY A 1 216 ? 8.869 6.488 -2.854 1.00 86.38 216 GLY A N 1
ATOM 1621 C CA . GLY A 1 216 ? 8.178 7.689 -2.409 1.00 86.38 216 GLY A CA 1
ATOM 1622 C C . GLY A 1 216 ? 8.567 8.925 -3.209 1.00 86.38 216 GLY A C 1
ATOM 1623 O O . GLY A 1 216 ? 8.480 8.914 -4.436 1.00 86.38 216 GLY A O 1
ATOM 1624 N N . LYS A 1 217 ? 8.919 10.030 -2.538 1.00 84.69 217 LYS A N 1
ATOM 1625 C CA . LYS A 1 217 ? 9.272 11.296 -3.219 1.00 84.69 217 LYS A CA 1
ATOM 1626 C C . LYS A 1 217 ? 10.761 11.424 -3.563 1.00 84.69 217 LYS A C 1
ATOM 1628 O O . LYS A 1 217 ? 11.133 12.357 -4.287 1.00 84.69 217 LYS A O 1
ATOM 1633 N N . GLY A 1 218 ? 11.594 10.507 -3.079 1.00 78.81 218 GLY A N 1
ATOM 1634 C CA . GLY A 1 218 ? 12.988 10.373 -3.481 1.00 78.81 218 GLY A CA 1
ATOM 1635 C C . GLY A 1 218 ? 13.108 10.007 -4.961 1.00 78.81 218 GLY A C 1
ATOM 1636 O O . GLY A 1 218 ? 12.248 9.345 -5.532 1.00 78.81 218 GLY A O 1
ATOM 1637 N N . ASN A 1 219 ? 14.182 10.456 -5.610 1.00 74.38 219 ASN A N 1
ATOM 1638 C CA . ASN A 1 219 ? 14.480 10.048 -6.986 1.00 74.38 219 ASN A CA 1
ATOM 1639 C C . ASN A 1 219 ? 15.515 8.913 -6.977 1.00 74.38 219 ASN A C 1
ATOM 1641 O O . ASN A 1 219 ? 16.329 8.820 -6.063 1.00 74.38 219 ASN A O 1
ATOM 1645 N N . ALA A 1 220 ? 15.557 8.126 -8.055 1.00 69.94 220 ALA A N 1
ATOM 1646 C CA . ALA A 1 220 ? 16.724 7.307 -8.374 1.00 69.94 220 ALA A CA 1
ATOM 1647 C C . ALA A 1 220 ? 17.930 8.218 -8.499 1.00 69.94 220 ALA A C 1
ATOM 1649 O O . ALA A 1 220 ? 17.828 9.309 -9.073 1.00 69.94 220 ALA A O 1
ATOM 1650 N N . ASP A 1 221 ? 19.077 7.713 -8.073 1.00 67.88 221 ASP A N 1
ATOM 1651 C CA . ASP A 1 221 ? 20.333 8.413 -8.278 1.00 67.88 221 ASP A CA 1
ATOM 1652 C C . ASP A 1 221 ? 20.811 8.279 -9.735 1.00 67.88 221 ASP A C 1
ATOM 1654 O O . ASP A 1 221 ? 21.663 9.045 -10.189 1.00 67.88 221 ASP A O 1
ATOM 1658 N N . SER A 1 222 ? 20.258 7.320 -10.491 1.00 70.94 222 SER A N 1
ATOM 1659 C CA . SER A 1 222 ? 20.667 7.043 -11.865 1.00 70.94 222 SER A CA 1
ATOM 1660 C C . SER A 1 222 ? 19.612 6.284 -12.684 1.00 70.94 222 SER A C 1
ATOM 1662 O O . SER A 1 222 ? 18.434 6.239 -12.339 1.00 70.94 222 SER A O 1
ATOM 1664 N N . TYR A 1 223 ? 20.028 5.735 -13.826 1.00 76.38 223 TYR A N 1
ATOM 1665 C CA . TYR A 1 223 ? 19.198 4.914 -14.702 1.00 76.38 223 TYR A CA 1
ATOM 1666 C C . TYR A 1 223 ? 18.752 3.612 -14.028 1.00 76.38 223 TYR A C 1
ATOM 1668 O O . TYR A 1 223 ? 19.552 2.946 -13.366 1.00 76.38 223 TYR A O 1
ATOM 1676 N N . ILE A 1 224 ? 17.494 3.244 -14.275 1.00 77.69 224 ILE A N 1
ATOM 1677 C CA . ILE A 1 224 ? 16.880 1.989 -13.845 1.00 77.69 224 ILE A CA 1
ATOM 1678 C C . ILE A 1 224 ? 16.117 1.335 -15.000 1.00 77.69 224 ILE A C 1
ATOM 1680 O O . ILE A 1 224 ? 15.597 2.019 -15.889 1.00 77.69 224 ILE A O 1
ATOM 1684 N N . THR A 1 225 ? 16.007 0.013 -14.951 1.00 82.25 225 THR A N 1
ATOM 1685 C CA . THR A 1 225 ? 15.253 -0.798 -15.909 1.00 82.25 225 THR A CA 1
ATOM 1686 C C . THR A 1 225 ? 13.931 -1.240 -15.298 1.00 82.25 225 THR A C 1
ATOM 1688 O O . THR A 1 225 ? 13.896 -1.853 -14.229 1.00 82.25 225 THR A O 1
ATOM 1691 N N . VAL A 1 226 ? 12.834 -0.882 -15.965 1.00 86.38 226 VAL A N 1
ATOM 1692 C CA . VAL A 1 226 ? 11.471 -1.117 -15.482 1.00 86.38 226 VAL A CA 1
ATOM 1693 C C . VAL A 1 226 ? 10.525 -1.464 -16.618 1.00 86.38 226 VAL A C 1
ATOM 1695 O O . VAL A 1 226 ? 10.684 -0.998 -17.749 1.00 86.38 226 VAL A O 1
ATOM 1698 N N . ASP A 1 227 ? 9.511 -2.242 -16.276 1.00 88.69 227 ASP A N 1
ATOM 1699 C CA . ASP A 1 227 ? 8.399 -2.586 -17.138 1.00 88.69 227 ASP A CA 1
ATOM 1700 C C . ASP A 1 227 ? 7.310 -1.517 -17.142 1.00 88.69 227 ASP A C 1
ATOM 1702 O O . ASP A 1 227 ? 7.101 -0.768 -16.188 1.00 88.69 227 ASP A O 1
ATOM 1706 N N . GLY A 1 228 ? 6.541 -1.490 -18.232 1.00 88.62 228 GLY A N 1
ATOM 1707 C CA . GLY A 1 228 ? 5.368 -0.631 -18.333 1.00 88.62 228 GLY A CA 1
ATOM 1708 C C . GLY A 1 228 ? 4.382 -0.875 -17.175 1.00 88.62 228 GLY A C 1
ATOM 1709 O O . GLY A 1 228 ? 4.214 -2.012 -16.733 1.00 88.62 228 GLY A O 1
ATOM 1710 N N . PRO A 1 229 ? 3.662 0.159 -16.712 1.00 91.38 229 PRO A N 1
ATOM 1711 C CA . PRO A 1 229 ? 3.487 1.480 -17.317 1.00 91.38 229 PRO A CA 1
ATOM 1712 C C . PRO A 1 229 ? 4.582 2.486 -16.937 1.00 91.38 229 PRO A C 1
ATOM 1714 O O . PRO A 1 229 ? 4.519 3.641 -17.355 1.00 91.38 229 PRO A O 1
ATOM 1717 N N . PHE A 1 230 ? 5.578 2.057 -16.168 1.00 87.94 230 PHE A N 1
ATOM 1718 C CA . PHE A 1 230 ? 6.743 2.860 -15.846 1.00 87.94 230 PHE A CA 1
ATOM 1719 C C . PHE A 1 230 ? 7.626 2.955 -17.092 1.00 87.94 230 PHE A C 1
ATOM 1721 O O . PHE A 1 230 ? 7.844 1.970 -17.797 1.00 87.94 230 PHE A O 1
ATOM 1728 N N . THR A 1 231 ? 8.100 4.154 -17.417 1.00 77.62 231 THR A N 1
ATOM 1729 C CA . THR A 1 231 ? 9.080 4.322 -18.494 1.00 77.62 231 THR A CA 1
ATOM 1730 C C . THR A 1 231 ? 10.468 4.408 -17.878 1.00 77.62 231 THR A C 1
ATOM 1732 O O . THR A 1 231 ? 10.627 5.138 -16.899 1.00 77.62 231 THR A O 1
ATOM 1735 N N . PRO A 1 232 ? 11.478 3.706 -18.421 1.00 66.38 232 PRO A N 1
ATOM 1736 C CA . PRO A 1 232 ? 12.847 3.864 -17.959 1.00 66.38 232 PRO A CA 1
ATOM 1737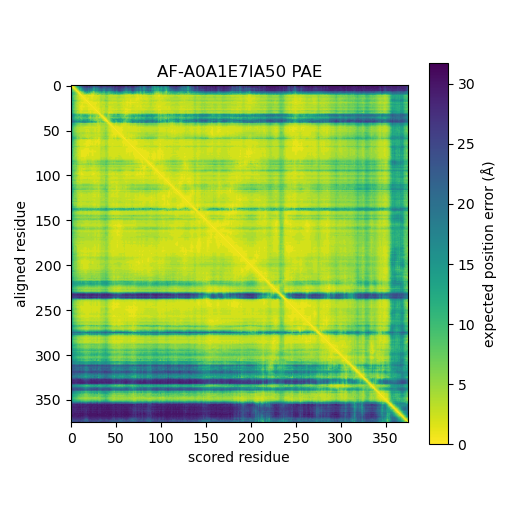 C C . PRO A 1 232 ? 13.225 5.341 -17.986 1.00 66.38 232 PRO A C 1
ATOM 1739 O O . PRO A 1 232 ? 13.227 5.981 -19.039 1.00 66.38 232 PRO A O 1
ATOM 1742 N N . ALA A 1 233 ? 13.504 5.899 -16.817 1.00 55.69 233 ALA A N 1
ATOM 1743 C CA . ALA A 1 233 ? 13.880 7.289 -16.710 1.00 55.69 233 ALA A CA 1
ATOM 1744 C C . ALA A 1 233 ? 15.408 7.374 -16.707 1.00 55.69 233 ALA A C 1
ATOM 1746 O O . ALA A 1 233 ? 16.090 6.799 -15.859 1.00 55.69 233 ALA A O 1
ATOM 1747 N N . SER A 1 234 ? 15.970 8.083 -17.684 1.00 51.03 234 SER A N 1
ATOM 1748 C CA . SER A 1 234 ? 17.392 8.417 -17.705 1.00 51.03 234 SER A CA 1
ATOM 1749 C C . SER A 1 234 ? 17.722 9.303 -16.495 1.00 51.03 234 SER A C 1
ATOM 1751 O O . SER A 1 234 ? 17.423 10.495 -16.511 1.00 51.03 234 SER A O 1
ATOM 1753 N N . GLY A 1 235 ? 18.306 8.732 -15.438 1.00 49.97 235 GLY A N 1
ATOM 1754 C CA . GLY A 1 235 ? 18.930 9.485 -14.342 1.00 49.97 235 GLY A CA 1
ATOM 1755 C C . GLY A 1 235 ? 18.010 10.101 -13.278 1.00 49.97 235 GLY A C 1
ATOM 1756 O O . GLY A 1 235 ? 18.470 10.959 -12.534 1.00 49.97 235 GLY A O 1
ATOM 1757 N N . SER A 1 236 ? 16.729 9.728 -13.201 1.00 55.28 236 SER A N 1
ATOM 1758 C CA . SER A 1 236 ? 15.851 10.099 -12.075 1.00 55.28 236 SER A CA 1
ATOM 1759 C C . SER A 1 236 ? 14.648 9.158 -12.015 1.00 55.28 236 SER A C 1
ATOM 1761 O O . SER A 1 236 ? 13.913 9.107 -12.991 1.00 55.28 236 SER A O 1
ATOM 1763 N N . LEU A 1 237 ? 14.391 8.433 -10.912 1.00 59.59 237 LEU A N 1
ATOM 1764 C CA . LEU A 1 237 ? 13.055 7.831 -10.699 1.00 59.59 237 LEU A CA 1
ATOM 1765 C C . LEU A 1 237 ? 12.071 8.998 -10.659 1.00 59.59 237 LEU A C 1
ATOM 1767 O O . LEU A 1 237 ? 11.970 9.723 -9.677 1.00 59.59 237 LEU A O 1
ATOM 1771 N N . GLY A 1 238 ? 11.399 9.229 -11.778 1.00 66.69 238 GLY A N 1
ATOM 1772 C CA . GLY A 1 238 ? 10.383 10.258 -11.925 1.00 66.69 238 GLY A CA 1
ATOM 1773 C C . GLY A 1 238 ? 9.014 9.785 -11.455 1.00 66.69 238 GLY A C 1
ATOM 1774 O O . GLY A 1 238 ? 8.024 10.377 -11.885 1.00 66.69 238 GLY A O 1
ATOM 1775 N N . TYR A 1 239 ? 8.951 8.721 -10.644 1.00 83.38 239 TYR A N 1
ATOM 1776 C CA . TYR A 1 239 ? 7.707 8.089 -10.234 1.00 83.38 239 TYR A CA 1
ATOM 1777 C C . TYR A 1 239 ? 7.558 8.007 -8.729 1.00 83.38 239 TYR A C 1
ATOM 1779 O O . TYR A 1 239 ? 8.501 7.674 -8.026 1.00 83.38 239 TYR A O 1
ATOM 1787 N N . VAL A 1 240 ? 6.340 8.278 -8.283 1.00 90.44 240 VAL A N 1
ATOM 1788 C CA . VAL A 1 240 ? 5.870 8.030 -6.923 1.00 90.44 240 VAL A CA 1
ATOM 1789 C C . VAL A 1 240 ? 4.925 6.835 -7.004 1.00 90.44 240 VAL A C 1
ATOM 1791 O O . VAL A 1 240 ? 4.106 6.774 -7.926 1.00 90.44 240 VAL A O 1
ATOM 1794 N N . LEU A 1 241 ? 5.020 5.908 -6.055 1.00 93.00 241 LEU A N 1
ATOM 1795 C CA . LEU A 1 241 ? 4.026 4.856 -5.849 1.00 93.00 241 LEU A CA 1
ATOM 1796 C C . LEU A 1 241 ? 3.123 5.218 -4.666 1.00 93.00 241 LEU A C 1
ATOM 1798 O O . LEU A 1 241 ? 3.479 6.026 -3.811 1.00 93.00 241 LEU A O 1
ATOM 1802 N N . ALA A 1 242 ? 1.933 4.639 -4.613 1.00 95.69 242 ALA A N 1
ATOM 1803 C CA . ALA A 1 242 ? 1.112 4.641 -3.414 1.00 95.69 242 ALA A CA 1
ATOM 1804 C C . ALA A 1 242 ? 1.523 3.453 -2.535 1.00 95.69 242 ALA A C 1
ATOM 1806 O O . ALA A 1 242 ? 1.805 2.373 -3.051 1.00 95.69 242 ALA A O 1
ATOM 1807 N N . CYS A 1 243 ? 1.479 3.600 -1.209 1.00 96.75 243 CYS A N 1
ATOM 1808 C CA . CYS A 1 243 ? 1.730 2.509 -0.260 1.00 96.75 243 CYS A CA 1
ATOM 1809 C C . CYS A 1 243 ? 0.889 1.278 -0.604 1.00 96.75 243 CYS A C 1
ATOM 1811 O O . CYS A 1 243 ? 1.355 0.138 -0.551 1.00 96.75 243 CYS A O 1
ATOM 1813 N N . THR A 1 244 ? -0.356 1.512 -1.020 1.00 97.06 244 THR A N 1
ATOM 1814 C CA . THR A 1 244 ? -1.231 0.428 -1.415 1.00 97.06 244 THR A CA 1
ATOM 1815 C C . THR A 1 244 ? -0.724 -0.295 -2.643 1.00 97.06 244 THR A C 1
ATOM 1817 O O . THR A 1 244 ? -0.949 -1.488 -2.659 1.00 97.06 244 THR A O 1
ATOM 1820 N N . ASP A 1 245 ? -0.043 0.312 -3.620 1.00 97.12 245 ASP A N 1
ATOM 1821 C CA . ASP A 1 245 ? 0.350 -0.341 -4.890 1.00 97.12 245 ASP A CA 1
ATOM 1822 C C . ASP A 1 245 ? 1.100 -1.672 -4.682 1.00 97.12 245 ASP A C 1
ATOM 1824 O O . ASP A 1 245 ? 0.960 -2.594 -5.487 1.00 97.12 245 ASP A O 1
ATOM 1828 N N . CYS A 1 246 ? 1.812 -1.803 -3.556 1.00 96.19 246 CYS A N 1
ATOM 1829 C CA . CYS A 1 246 ? 2.482 -3.034 -3.135 1.00 96.19 246 CYS A CA 1
ATOM 1830 C C . CYS A 1 246 ? 1.833 -3.713 -1.918 1.00 96.19 246 CYS A C 1
ATOM 1832 O O . CYS A 1 246 ? 1.988 -4.925 -1.767 1.00 96.19 246 CYS A O 1
ATOM 1834 N N . HIS A 1 247 ? 1.114 -2.982 -1.058 1.00 97.44 247 HIS A N 1
ATOM 1835 C CA . HIS A 1 247 ? 0.605 -3.491 0.221 1.00 97.44 247 HIS A CA 1
ATOM 1836 C C . HIS A 1 247 ? -0.926 -3.606 0.289 1.00 97.44 247 HIS A C 1
ATOM 1838 O O . HIS A 1 247 ? -1.682 -2.743 -0.155 1.00 97.44 247 HIS A O 1
ATOM 1844 N N . GLU A 1 248 ? -1.395 -4.670 0.931 1.00 97.56 248 GLU A N 1
ATOM 1845 C CA . GLU A 1 248 ? -2.770 -4.831 1.388 1.00 97.56 248 GLU A CA 1
ATOM 1846 C C . GLU A 1 248 ? -2.974 -4.106 2.729 1.00 97.56 248 GLU A C 1
ATOM 1848 O O . GLU A 1 248 ? -2.241 -4.362 3.682 1.00 97.56 248 GLU A O 1
ATOM 1853 N N . PRO A 1 249 ? -3.994 -3.247 2.884 1.00 95.88 249 PRO A N 1
ATOM 1854 C CA . PRO A 1 249 ? -4.168 -2.458 4.105 1.00 95.88 249 PRO A CA 1
ATOM 1855 C C . PRO A 1 249 ? -4.675 -3.271 5.307 1.00 95.88 249 PRO A C 1
ATOM 1857 O O . PRO A 1 249 ? -4.563 -2.813 6.439 1.00 95.88 249 PRO A O 1
ATOM 1860 N N . HIS A 1 250 ? -5.235 -4.468 5.102 1.00 96.69 250 HIS A N 1
ATOM 1861 C CA . HIS A 1 250 ? -5.791 -5.288 6.191 1.00 96.69 250 HIS A CA 1
ATOM 1862 C C . HIS A 1 250 ? -4.973 -6.555 6.448 1.00 96.69 250 HIS A C 1
ATOM 1864 O O . HIS A 1 250 ? -4.556 -6.806 7.579 1.00 96.69 250 HIS A O 1
ATOM 1870 N N . GLY A 1 251 ? -4.725 -7.344 5.402 1.00 96.94 251 GLY A N 1
ATOM 1871 C CA . GLY A 1 251 ? -3.932 -8.560 5.502 1.00 96.94 251 GLY A CA 1
ATOM 1872 C C . GLY A 1 251 ? -3.671 -9.228 4.160 1.00 96.94 251 GLY A C 1
ATOM 1873 O O . GLY A 1 251 ? -4.426 -9.047 3.205 1.00 96.94 251 GLY A O 1
ATOM 1874 N N . SER A 1 252 ? -2.595 -10.011 4.112 1.00 96.56 252 SER A N 1
ATOM 1875 C CA . SER A 1 252 ? -2.108 -10.704 2.923 1.00 96.56 252 SER A CA 1
ATOM 1876 C C . SER A 1 252 ? -1.584 -12.111 3.254 1.00 96.56 252 SER A C 1
ATOM 1878 O O . SER A 1 252 ? -1.050 -12.341 4.345 1.00 96.56 252 SER A O 1
ATOM 1880 N N . PRO A 1 253 ? -1.711 -13.087 2.331 1.00 94.50 253 PRO A N 1
ATOM 1881 C CA . PRO A 1 253 ? -1.010 -14.366 2.437 1.00 94.50 253 PRO A CA 1
ATOM 1882 C C . PRO A 1 253 ? 0.521 -14.232 2.412 1.00 94.50 253 PRO A C 1
ATOM 1884 O O . PRO A 1 253 ? 1.195 -15.104 2.960 1.00 94.50 253 PRO A O 1
ATOM 1887 N N . ASN A 1 254 ? 1.055 -13.168 1.809 1.00 94.88 254 ASN A N 1
ATOM 1888 C CA . ASN A 1 254 ? 2.482 -12.858 1.787 1.00 94.88 254 ASN A CA 1
ATOM 1889 C C . ASN A 1 254 ? 2.877 -12.047 3.026 1.00 94.88 254 ASN A C 1
ATOM 1891 O O . ASN A 1 254 ? 2.062 -11.314 3.581 1.00 94.88 254 ASN A O 1
ATOM 1895 N N . ALA A 1 255 ? 4.128 -12.151 3.461 1.00 92.06 255 ALA A N 1
ATOM 1896 C CA . ALA A 1 255 ? 4.713 -11.369 4.538 1.00 92.06 255 ALA A CA 1
ATOM 1897 C C . ALA A 1 255 ? 4.677 -9.867 4.222 1.00 92.06 255 ALA A C 1
ATOM 1899 O O . ALA A 1 255 ? 4.594 -9.460 3.065 1.00 92.06 255 ALA A O 1
ATOM 1900 N N . PHE A 1 256 ? 4.737 -9.042 5.272 1.00 91.44 256 PHE A N 1
ATOM 1901 C CA . PHE A 1 256 ? 4.749 -7.574 5.169 1.00 91.44 256 PHE A CA 1
ATOM 1902 C C . PHE A 1 256 ? 3.594 -7.001 4.347 1.00 91.44 256 PHE A C 1
ATOM 1904 O O . PHE A 1 256 ? 3.751 -5.987 3.678 1.00 91.44 256 PHE A O 1
ATOM 1911 N N . LEU A 1 257 ? 2.430 -7.652 4.402 1.00 96.19 257 LEU A N 1
ATOM 1912 C CA . LEU A 1 257 ? 1.214 -7.220 3.726 1.00 96.19 257 LEU A CA 1
ATOM 1913 C C . LEU A 1 257 ? 1.342 -7.160 2.197 1.00 96.19 257 LEU A C 1
ATOM 1915 O O . LEU A 1 257 ? 0.483 -6.573 1.557 1.00 96.19 257 LEU A O 1
ATOM 1919 N N . ILE A 1 258 ? 2.370 -7.756 1.589 1.00 96.19 258 ILE A N 1
ATOM 1920 C CA . ILE A 1 258 ? 2.600 -7.629 0.144 1.00 96.19 258 ILE A CA 1
ATOM 1921 C C . ILE A 1 258 ? 1.439 -8.230 -0.649 1.00 96.19 258 ILE A C 1
ATOM 1923 O O . ILE A 1 258 ? 1.012 -9.346 -0.371 1.00 96.19 258 ILE A O 1
ATOM 1927 N N . ARG A 1 259 ? 0.911 -7.528 -1.650 1.00 96.44 259 ARG A N 1
ATOM 1928 C CA . ARG A 1 259 ? -0.140 -8.057 -2.530 1.00 96.44 259 ARG A CA 1
ATOM 1929 C C . ARG A 1 259 ? 0.333 -9.330 -3.245 1.00 96.44 259 ARG A C 1
ATOM 1931 O O . ARG A 1 259 ? 1.521 -9.542 -3.462 1.00 96.44 259 ARG A O 1
ATOM 1938 N N . LYS A 1 260 ? -0.601 -10.188 -3.660 1.00 95.31 260 LYS A N 1
ATOM 1939 C CA . LYS A 1 260 ? -0.283 -11.329 -4.548 1.00 95.31 260 LYS A CA 1
ATOM 1940 C C . LYS A 1 260 ? -0.352 -10.937 -6.022 1.00 95.31 260 LYS A C 1
ATOM 1942 O O . LYS A 1 260 ? 0.061 -11.706 -6.878 1.00 95.31 260 LYS A O 1
ATOM 1947 N N . GLU A 1 261 ? -0.887 -9.760 -6.321 1.00 95.62 261 GLU A N 1
ATOM 1948 C CA . GLU A 1 261 ? -0.977 -9.207 -7.659 1.00 95.62 261 GLU A CA 1
ATOM 1949 C C . GLU A 1 261 ? -0.473 -7.765 -7.630 1.00 95.62 261 GLU A C 1
ATOM 1951 O O . GLU A 1 261 ? -0.975 -6.946 -6.858 1.00 95.62 261 GLU A O 1
ATOM 1956 N N . VAL A 1 262 ? 0.532 -7.476 -8.453 1.00 96.12 262 VAL A N 1
ATOM 1957 C CA . VAL A 1 262 ? 1.157 -6.157 -8.590 1.00 96.12 262 VAL A CA 1
ATOM 1958 C C . VAL A 1 262 ? 1.424 -5.909 -10.070 1.00 96.12 262 VAL A C 1
ATOM 1960 O O . VAL A 1 262 ? 1.828 -6.812 -10.813 1.00 96.12 262 VAL A O 1
ATOM 1963 N N . ASN A 1 263 ? 1.159 -4.680 -10.509 1.00 96.19 263 ASN A N 1
ATOM 1964 C CA . ASN A 1 263 ? 1.380 -4.227 -11.880 1.00 96.19 263 ASN A CA 1
ATOM 1965 C C . ASN A 1 263 ? 0.787 -5.165 -12.944 1.00 96.19 263 ASN A C 1
ATOM 1967 O O . ASN A 1 263 ? 1.470 -5.638 -13.851 1.00 96.19 263 ASN A O 1
ATOM 1971 N N . GLY A 1 264 ? -0.499 -5.479 -12.813 1.00 95.69 264 GLY A N 1
ATOM 1972 C CA . GLY A 1 264 ? -1.256 -6.233 -13.811 1.00 95.69 264 GLY A CA 1
ATOM 1973 C C . GLY A 1 264 ? -1.067 -7.755 -13.790 1.00 95.69 264 GLY A C 1
ATOM 1974 O O . GLY A 1 264 ? -1.735 -8.447 -14.561 1.00 95.69 264 GLY A O 1
ATOM 1975 N N . GLY A 1 265 ? -0.193 -8.283 -12.926 1.00 94.38 265 GLY A N 1
ATOM 1976 C CA . GLY A 1 265 ? 0.182 -9.699 -12.901 1.00 94.38 265 GLY A CA 1
ATOM 1977 C C . GLY A 1 265 ? 0.327 -10.271 -11.494 1.00 94.38 265 GLY A C 1
ATOM 1978 O O . GLY A 1 265 ? 0.410 -9.538 -10.512 1.00 94.38 265 GLY A O 1
ATOM 1979 N N . VAL A 1 266 ? 0.349 -11.601 -11.410 1.00 94.12 266 VAL A N 1
ATOM 1980 C CA . VAL A 1 266 ? 0.541 -12.347 -10.160 1.00 94.12 266 VAL A CA 1
ATOM 1981 C C . VAL A 1 266 ? 2.020 -12.305 -9.765 1.00 94.12 266 VAL A C 1
ATOM 1983 O O . VAL A 1 266 ? 2.888 -12.516 -10.606 1.00 94.12 266 VAL A O 1
ATOM 1986 N N . VAL A 1 267 ? 2.303 -12.052 -8.489 1.00 92.75 267 VAL A N 1
ATOM 1987 C CA . VAL A 1 267 ? 3.630 -12.204 -7.874 1.00 92.75 267 VAL A CA 1
ATOM 1988 C C . VAL A 1 267 ? 4.036 -13.678 -7.976 1.00 92.75 267 VAL A C 1
ATOM 1990 O O . VAL A 1 267 ? 3.286 -14.554 -7.545 1.00 92.75 267 VAL A O 1
ATOM 1993 N N . GLY A 1 268 ? 5.198 -13.953 -8.578 1.00 87.00 268 GLY A N 1
ATOM 1994 C CA . GLY A 1 268 ? 5.596 -15.287 -9.065 1.00 87.00 268 GLY A CA 1
ATOM 1995 C C . GLY A 1 268 ? 5.716 -16.398 -8.011 1.00 87.00 268 GLY A C 1
ATOM 1996 O O . GLY A 1 268 ? 5.761 -17.575 -8.367 1.00 87.00 268 GLY A O 1
ATOM 1997 N N . GLY A 1 269 ? 5.698 -16.049 -6.725 1.00 88.12 269 GLY A N 1
ATOM 1998 C CA . GLY A 1 269 ? 5.765 -16.988 -5.611 1.00 88.12 269 GLY A CA 1
ATOM 1999 C C . GLY A 1 269 ? 5.229 -16.400 -4.307 1.00 88.12 269 GLY A C 1
ATOM 2000 O O . GLY A 1 269 ? 4.605 -15.337 -4.279 1.00 88.12 269 GLY A O 1
ATOM 2001 N N . SER A 1 270 ? 5.447 -17.127 -3.212 1.00 89.06 270 SER A N 1
ATOM 2002 C CA . SER A 1 270 ? 5.039 -16.699 -1.872 1.00 89.06 270 SER A CA 1
ATOM 2003 C C . SER A 1 270 ? 6.179 -15.955 -1.198 1.00 89.06 270 SER A C 1
ATOM 2005 O O . SER A 1 270 ? 7.268 -16.499 -1.076 1.00 89.06 270 SER A O 1
ATOM 2007 N N . ILE A 1 271 ? 5.910 -14.763 -0.675 1.00 90.50 271 ILE A N 1
ATOM 2008 C CA . ILE A 1 271 ? 6.881 -14.026 0.139 1.00 90.50 271 ILE A CA 1
ATOM 2009 C C . ILE A 1 271 ? 6.621 -14.400 1.584 1.00 90.50 271 ILE A C 1
ATOM 2011 O O . ILE A 1 271 ? 5.613 -13.996 2.151 1.00 90.50 271 ILE A O 1
ATOM 2015 N N . THR A 1 272 ? 7.475 -15.223 2.182 1.00 87.88 272 THR A N 1
ATOM 2016 C CA . THR A 1 272 ? 7.198 -15.785 3.520 1.00 87.88 272 THR A CA 1
ATOM 2017 C C . THR A 1 272 ? 7.899 -15.039 4.646 1.00 87.88 272 THR A C 1
ATOM 2019 O O . THR A 1 272 ? 7.460 -15.069 5.796 1.00 87.88 272 THR A O 1
ATOM 2022 N N . SER A 1 273 ? 8.985 -14.344 4.327 1.00 82.44 273 SER A N 1
ATOM 2023 C CA . SER A 1 273 ? 9.771 -13.568 5.277 1.00 82.44 273 SER A CA 1
ATOM 2024 C C . SER A 1 273 ? 10.613 -12.533 4.538 1.00 82.44 273 SER A C 1
ATOM 2026 O O . SER A 1 273 ? 10.464 -12.331 3.336 1.00 82.44 273 SER A O 1
ATOM 2028 N N . PHE A 1 274 ? 11.464 -11.817 5.267 1.00 74.50 274 PHE A N 1
ATOM 2029 C CA . PHE A 1 274 ? 12.463 -10.939 4.673 1.00 74.50 274 PHE A CA 1
ATOM 2030 C C . PHE A 1 274 ? 13.683 -11.799 4.318 1.00 74.50 274 PHE A C 1
ATOM 2032 O O . PHE A 1 274 ? 14.627 -11.873 5.103 1.00 74.50 274 PHE A O 1
ATOM 2039 N N . SER A 1 275 ? 13.567 -12.564 3.226 1.00 67.12 275 SER A N 1
ATOM 2040 C CA . SER A 1 275 ? 14.491 -13.638 2.841 1.00 67.12 275 SER A CA 1
ATOM 2041 C C . SER A 1 275 ? 15.049 -13.489 1.433 1.00 67.12 275 SER A C 1
ATOM 2043 O O . SER A 1 275 ? 14.521 -12.770 0.585 1.00 67.12 275 SER A O 1
ATOM 2045 N N . ASP A 1 276 ? 16.096 -14.278 1.207 1.00 58.25 276 ASP A N 1
ATOM 2046 C CA . ASP A 1 276 ? 16.985 -14.165 0.065 1.00 58.25 276 ASP A CA 1
ATOM 2047 C C . ASP A 1 276 ? 16.427 -14.682 -1.267 1.00 58.25 276 ASP A C 1
ATOM 2049 O O . ASP A 1 276 ? 16.989 -14.411 -2.323 1.00 58.25 276 ASP A O 1
ATOM 2053 N N . ILE A 1 277 ? 15.332 -15.436 -1.229 1.00 67.75 277 ILE A N 1
ATOM 2054 C CA . ILE A 1 277 ? 14.820 -16.163 -2.397 1.00 67.75 277 ILE A CA 1
ATOM 2055 C C . ILE A 1 277 ? 13.414 -15.751 -2.816 1.00 67.75 277 ILE A C 1
ATOM 2057 O O . ILE A 1 277 ? 13.015 -16.109 -3.911 1.00 67.75 277 ILE A O 1
ATOM 2061 N N . ASP A 1 278 ? 12.669 -15.015 -1.986 1.00 78.69 278 ASP A N 1
ATOM 2062 C CA . ASP A 1 278 ? 11.243 -14.790 -2.256 1.00 78.69 278 ASP A CA 1
ATOM 2063 C C . ASP A 1 278 ? 10.944 -13.363 -2.746 1.00 78.69 278 ASP A C 1
ATOM 2065 O O . ASP A 1 278 ? 9.984 -13.140 -3.480 1.00 78.69 278 ASP A O 1
ATOM 2069 N N . TRP A 1 279 ? 11.734 -12.364 -2.331 1.00 83.38 279 TRP A N 1
ATOM 2070 C CA . TRP A 1 279 ? 11.394 -10.952 -2.564 1.00 83.38 279 TRP A CA 1
ATOM 2071 C C . TRP A 1 279 ? 11.510 -10.501 -4.014 1.00 83.38 279 TRP A C 1
ATOM 2073 O O . TRP A 1 279 ? 10.808 -9.572 -4.415 1.00 83.38 279 TRP A O 1
ATOM 2083 N N . HIS A 1 280 ? 12.340 -11.183 -4.801 1.00 83.06 280 HIS A N 1
ATOM 2084 C CA . HIS A 1 280 ? 12.480 -10.897 -6.223 1.00 83.06 280 HIS A CA 1
ATOM 2085 C C . HIS A 1 280 ? 11.138 -11.023 -6.961 1.00 83.06 280 HIS A C 1
ATOM 2087 O O . HIS A 1 280 ? 10.811 -10.165 -7.771 1.00 83.06 280 HIS A O 1
ATOM 2093 N N . HIS A 1 281 ? 10.271 -11.957 -6.542 1.00 88.62 281 HIS A N 1
ATOM 2094 C CA . HIS A 1 281 ? 8.933 -12.132 -7.107 1.00 88.62 281 HIS A CA 1
ATOM 2095 C C . HIS A 1 281 ? 8.076 -10.860 -7.104 1.00 88.62 281 HIS A C 1
ATOM 2097 O O . HIS A 1 281 ? 7.199 -10.715 -7.958 1.00 88.62 281 HIS A O 1
ATOM 2103 N N . LEU A 1 282 ? 8.263 -9.973 -6.117 1.00 91.75 282 LEU A N 1
ATOM 2104 C CA . LEU A 1 282 ? 7.605 -8.668 -6.092 1.00 91.75 282 LEU A CA 1
ATOM 2105 C C . LEU A 1 282 ? 8.314 -7.688 -7.026 1.00 91.75 282 LEU A C 1
ATOM 2107 O O . LEU A 1 282 ? 7.653 -6.986 -7.786 1.00 91.75 282 LEU A O 1
ATOM 2111 N N . CYS A 1 283 ? 9.642 -7.622 -6.946 1.00 88.19 283 CYS A N 1
ATOM 2112 C CA . CYS A 1 283 ? 10.461 -6.695 -7.720 1.00 88.19 283 CYS A CA 1
ATOM 2113 C C . CYS A 1 283 ? 10.284 -6.910 -9.231 1.00 88.19 283 CYS A C 1
ATOM 2115 O O . CYS A 1 283 ? 10.040 -5.932 -9.936 1.00 88.19 283 CYS A O 1
ATOM 2117 N N . ASP A 1 284 ? 10.250 -8.165 -9.690 1.00 88.94 284 ASP A N 1
ATOM 2118 C CA . ASP A 1 284 ? 9.978 -8.597 -11.078 1.00 88.94 284 ASP A CA 1
ATOM 2119 C C . ASP A 1 284 ? 8.601 -8.178 -11.599 1.00 88.94 284 ASP A C 1
ATOM 2121 O O . ASP A 1 284 ? 8.254 -8.374 -12.764 1.00 88.94 284 ASP A O 1
ATOM 2125 N N . ARG A 1 285 ? 7.741 -7.614 -10.741 1.00 92.62 285 ARG A N 1
ATOM 2126 C CA . ARG A 1 285 ? 6.491 -7.027 -11.221 1.00 92.62 285 ARG A CA 1
ATOM 2127 C C . ARG A 1 285 ? 6.671 -5.688 -11.909 1.00 92.62 285 ARG A C 1
ATOM 2129 O O . ARG A 1 285 ? 5.815 -5.316 -12.716 1.00 92.62 285 ARG A O 1
ATOM 2136 N N . CYS A 1 286 ? 7.758 -4.989 -11.611 1.00 90.62 286 CYS A N 1
ATOM 2137 C CA . CYS A 1 286 ? 8.025 -3.659 -12.141 1.00 90.62 286 CYS A CA 1
ATOM 2138 C C . CYS A 1 286 ? 9.453 -3.494 -12.656 1.00 90.62 286 CYS A C 1
ATOM 2140 O O . CYS A 1 286 ? 9.658 -2.657 -13.524 1.00 90.62 286 CYS A O 1
ATOM 2142 N N . HIS A 1 287 ? 10.426 -4.236 -12.135 1.00 87.56 287 HIS A N 1
ATOM 2143 C CA . HIS A 1 287 ? 11.821 -4.187 -12.556 1.00 87.56 287 HIS A CA 1
ATOM 2144 C C . HIS A 1 287 ? 12.134 -5.322 -13.514 1.00 87.56 287 HIS A C 1
ATOM 2146 O O . HIS A 1 287 ? 11.611 -6.415 -13.353 1.00 87.56 287 HIS A O 1
ATOM 2152 N N . GLN A 1 288 ? 13.012 -5.038 -14.473 1.00 87.38 288 GLN A N 1
ATOM 2153 C CA . GLN A 1 288 ? 13.476 -6.039 -15.426 1.00 87.38 288 GLN A CA 1
ATOM 2154 C C . GLN A 1 288 ? 14.653 -6.821 -14.850 1.00 87.38 288 GLN A C 1
ATOM 2156 O O . GLN A 1 288 ? 15.619 -6.224 -14.356 1.00 87.38 288 GLN A O 1
ATOM 2161 N N . ASP A 1 289 ? 14.580 -8.138 -14.959 1.00 86.31 289 ASP A N 1
ATOM 2162 C CA . ASP A 1 289 ? 15.651 -9.076 -14.695 1.00 86.31 289 ASP A CA 1
ATOM 2163 C C . ASP A 1 289 ? 16.684 -9.104 -15.839 1.00 86.31 289 ASP A C 1
ATOM 2165 O O . ASP A 1 289 ? 16.578 -8.433 -16.872 1.00 86.31 289 ASP A O 1
ATOM 2169 N N . ASP A 1 290 ? 17.745 -9.889 -15.657 1.00 86.81 290 ASP A N 1
ATOM 2170 C CA . ASP A 1 290 ? 18.818 -9.947 -16.646 1.00 86.81 290 ASP A CA 1
ATOM 2171 C C . ASP A 1 290 ? 18.393 -10.578 -17.975 1.00 86.81 290 ASP A C 1
ATOM 2173 O O . ASP A 1 290 ? 18.955 -10.227 -19.015 1.00 86.81 290 ASP A O 1
ATOM 2177 N N . LYS A 1 291 ? 17.462 -11.538 -17.964 1.00 89.56 291 LYS A N 1
ATOM 2178 C CA . LYS A 1 291 ? 17.038 -12.252 -19.171 1.00 89.56 291 LYS A CA 1
ATOM 2179 C C . LYS A 1 291 ? 16.115 -11.392 -20.024 1.00 89.56 291 LYS A C 1
ATOM 2181 O O . LYS A 1 291 ? 16.200 -11.452 -21.254 1.00 89.56 291 LYS A O 1
ATOM 2186 N N . GLU A 1 292 ? 15.286 -10.578 -19.387 1.00 89.06 292 GLU A N 1
ATOM 2187 C CA . GLU A 1 292 ? 14.442 -9.563 -20.014 1.00 89.06 292 GLU A CA 1
ATOM 2188 C C . GLU A 1 292 ? 15.295 -8.478 -20.676 1.00 89.06 292 GLU A C 1
ATOM 2190 O O . GLU A 1 292 ? 15.013 -8.064 -21.803 1.00 89.06 292 GLU A O 1
ATOM 2195 N N . LEU A 1 293 ? 16.399 -8.088 -20.033 1.00 87.00 293 LEU A N 1
ATOM 2196 C CA . LEU A 1 293 ? 17.376 -7.156 -20.600 1.00 87.00 293 LEU A CA 1
ATOM 2197 C C . LEU A 1 293 ? 18.231 -7.780 -21.704 1.00 87.00 293 LEU A C 1
ATOM 2199 O O . LEU A 1 293 ? 18.566 -7.121 -22.694 1.00 87.00 293 LEU A O 1
ATOM 2203 N N . TYR A 1 294 ? 18.621 -9.044 -21.543 1.00 87.75 294 TYR A N 1
ATOM 2204 C CA . TYR A 1 294 ? 19.480 -9.734 -22.490 1.00 87.75 294 TYR A CA 1
ATOM 2205 C C . TYR A 1 294 ? 19.222 -11.245 -22.500 1.00 87.75 294 TYR A C 1
ATOM 2207 O O . TYR A 1 294 ? 19.630 -11.984 -21.610 1.00 87.75 294 TYR A O 1
ATOM 2215 N N . SER A 1 295 ? 18.621 -11.729 -23.590 1.00 90.25 295 SER A N 1
ATOM 2216 C CA . SER A 1 295 ? 18.111 -13.108 -23.726 1.00 90.25 295 SER A CA 1
ATOM 2217 C C . SER A 1 295 ? 19.090 -14.259 -23.437 1.00 90.25 295 SER A C 1
ATOM 2219 O O . SER A 1 295 ? 18.644 -15.386 -23.228 1.00 90.25 295 SER A O 1
ATOM 2221 N N . SER A 1 296 ? 20.409 -14.023 -23.448 1.00 89.81 296 SER A N 1
ATOM 2222 C CA . SER A 1 296 ? 21.399 -15.053 -23.104 1.00 89.81 296 SER A CA 1
ATOM 2223 C C . SER A 1 296 ? 21.687 -15.167 -21.604 1.00 89.81 296 SER A C 1
ATOM 2225 O O . SER A 1 296 ? 22.436 -16.062 -21.216 1.00 89.81 296 SER A O 1
ATOM 2227 N N . CYS A 1 297 ? 21.183 -14.245 -20.782 1.00 89.56 297 CYS A N 1
ATOM 2228 C CA . CYS A 1 297 ? 21.357 -14.239 -19.332 1.00 89.56 297 CYS A CA 1
ATOM 2229 C C . CYS A 1 297 ? 20.380 -15.199 -18.626 1.00 89.56 297 CYS A C 1
ATOM 2231 O O . CYS A 1 297 ? 19.478 -15.769 -19.244 1.00 89.56 297 CYS A O 1
ATOM 2233 N N . GLN A 1 298 ? 20.608 -15.423 -17.330 1.00 85.19 298 GLN A N 1
ATOM 2234 C CA . GLN A 1 298 ? 19.743 -16.246 -16.478 1.00 85.19 298 GLN A CA 1
ATOM 2235 C C . GLN A 1 298 ? 18.560 -15.435 -15.933 1.00 85.19 298 GLN A C 1
ATOM 2237 O O . GLN A 1 298 ? 18.700 -14.236 -15.703 1.00 85.19 298 GLN A O 1
ATOM 2242 N N . GLU A 1 299 ? 17.435 -16.110 -15.681 1.00 84.62 299 GLU A N 1
ATOM 2243 C CA . GLU A 1 299 ? 16.290 -15.514 -14.974 1.00 84.62 299 GLU A CA 1
ATOM 2244 C C . GLU A 1 299 ? 16.650 -15.192 -13.517 1.00 84.62 299 GLU A C 1
ATOM 2246 O O . GLU A 1 299 ? 17.473 -15.878 -12.879 1.00 84.62 299 GLU A O 1
ATOM 2251 N N . ASP A 1 300 ? 16.032 -14.132 -12.999 1.00 78.69 300 ASP A N 1
ATOM 2252 C CA . ASP A 1 300 ? 16.079 -13.720 -11.593 1.00 78.69 300 ASP A CA 1
ATOM 2253 C C . ASP A 1 300 ? 17.508 -13.482 -11.067 1.00 78.69 300 ASP A C 1
ATOM 2255 O O . ASP A 1 300 ? 17.817 -13.766 -9.904 1.00 78.69 300 ASP A O 1
ATOM 2259 N N . HIS A 1 301 ? 18.456 -13.111 -11.935 1.00 78.25 301 HIS A N 1
ATOM 2260 C CA . HIS A 1 301 ? 19.876 -13.010 -11.572 1.00 78.25 301 HIS A CA 1
ATOM 2261 C C . HIS A 1 301 ? 20.328 -11.580 -11.238 1.00 78.25 301 HIS A C 1
ATOM 2263 O O . HIS A 1 301 ? 21.228 -11.418 -10.415 1.00 78.25 301 HIS A O 1
ATOM 2269 N N . TYR A 1 302 ? 19.676 -10.562 -11.811 1.00 80.62 302 TYR A N 1
ATOM 2270 C CA . TYR A 1 302 ? 19.911 -9.123 -11.587 1.00 80.62 302 TYR A CA 1
ATOM 2271 C C . TYR A 1 302 ? 21.376 -8.672 -11.593 1.00 80.62 302 TYR A C 1
ATOM 2273 O O . TYR A 1 302 ? 21.718 -7.619 -11.049 1.00 80.62 302 TYR A O 1
ATOM 2281 N N . TYR A 1 303 ? 22.272 -9.434 -12.213 1.00 81.31 303 TYR A N 1
ATOM 2282 C CA . TYR A 1 303 ? 23.669 -9.073 -12.347 1.00 81.31 303 TYR A CA 1
ATOM 2283 C C . TYR A 1 303 ? 23.807 -7.766 -13.121 1.00 81.31 303 TYR A C 1
ATOM 2285 O O . TYR A 1 303 ? 24.638 -6.943 -12.753 1.00 81.31 303 TYR A O 1
ATOM 2293 N N . LEU A 1 304 ? 23.021 -7.556 -14.179 1.00 81.56 304 LEU A N 1
ATOM 2294 C CA . LEU A 1 304 ? 23.077 -6.347 -14.995 1.00 81.56 304 LEU A CA 1
ATOM 2295 C C . LEU A 1 304 ? 22.556 -5.142 -14.215 1.00 81.56 304 LEU A C 1
ATOM 2297 O O . LEU A 1 304 ? 23.233 -4.118 -14.194 1.00 81.56 304 LEU A O 1
ATOM 2301 N N . ALA A 1 305 ? 21.426 -5.277 -13.522 1.00 78.31 305 ALA A N 1
ATOM 2302 C CA . ALA A 1 305 ? 20.916 -4.227 -12.640 1.00 78.31 305 ALA A CA 1
ATOM 2303 C C . ALA A 1 305 ? 21.905 -3.896 -11.503 1.00 78.31 305 ALA A C 1
ATOM 2305 O O . ALA A 1 305 ? 22.024 -2.747 -11.096 1.00 78.31 305 ALA A O 1
ATOM 2306 N N . HIS A 1 306 ? 22.661 -4.884 -11.020 1.00 76.94 306 HIS A N 1
ATOM 2307 C CA . HIS A 1 306 ? 23.608 -4.708 -9.920 1.00 76.94 306 HIS A CA 1
ATOM 2308 C C . HIS A 1 306 ? 25.035 -4.318 -10.351 1.00 76.94 306 HIS A C 1
ATOM 2310 O O . HIS A 1 306 ? 25.752 -3.734 -9.557 1.00 76.94 306 HIS A O 1
ATOM 2316 N N . HIS A 1 307 ? 25.503 -4.629 -11.563 1.00 76.19 307 HIS A N 1
ATOM 2317 C CA . HIS A 1 307 ? 26.909 -4.419 -11.965 1.00 76.19 307 HIS A CA 1
ATOM 2318 C C . HIS A 1 307 ? 27.085 -3.535 -13.203 1.00 76.19 307 HIS A C 1
ATOM 2320 O O . HIS A 1 307 ? 28.205 -3.101 -13.491 1.00 76.19 307 HIS A O 1
ATOM 2326 N N . SER A 1 308 ? 26.026 -3.286 -13.974 1.00 75.06 308 SER A N 1
ATOM 2327 C CA . SER A 1 308 ? 26.132 -2.531 -15.220 1.00 75.06 308 SER A CA 1
ATOM 2328 C C . SER A 1 308 ? 25.785 -1.071 -15.004 1.00 75.06 308 SER A C 1
ATOM 2330 O O . SER A 1 308 ? 24.622 -0.740 -14.823 1.00 75.06 308 SER A O 1
ATOM 2332 N N . ALA A 1 309 ? 26.747 -0.174 -15.225 1.00 69.94 309 ALA A N 1
ATOM 2333 C CA . ALA A 1 309 ? 26.469 1.262 -15.308 1.00 69.94 309 ALA A CA 1
ATOM 2334 C C . ALA A 1 309 ? 25.449 1.629 -16.413 1.00 69.94 309 ALA A C 1
ATOM 2336 O O . ALA A 1 309 ? 24.925 2.740 -16.424 1.00 69.94 309 ALA A O 1
ATOM 2337 N N . THR A 1 310 ? 25.181 0.717 -17.356 1.00 73.69 310 THR A N 1
ATOM 2338 C CA . THR A 1 310 ? 24.185 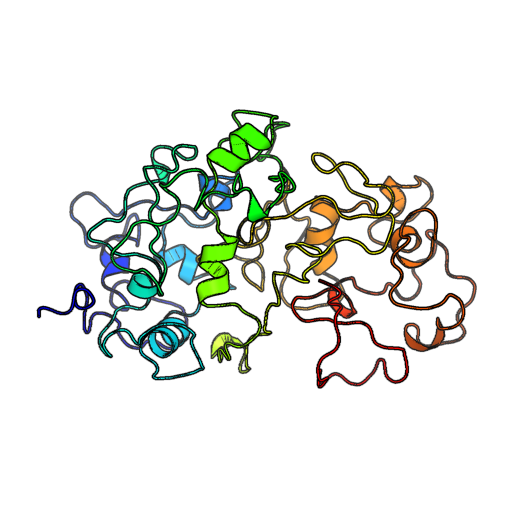0.888 -18.422 1.00 73.69 310 THR A CA 1
ATOM 2339 C C . THR A 1 310 ? 22.778 0.467 -18.004 1.00 73.69 310 THR A C 1
ATOM 2341 O O . THR A 1 310 ? 21.828 1.060 -18.498 1.00 73.69 310 THR A O 1
ATOM 2344 N N . TYR A 1 311 ? 22.633 -0.542 -17.136 1.00 73.38 311 TYR A N 1
ATOM 2345 C CA . TYR A 1 311 ? 21.331 -1.153 -16.809 1.00 73.38 311 TYR A CA 1
ATOM 2346 C C . TYR A 1 311 ? 20.892 -0.926 -15.355 1.00 73.38 311 TYR A C 1
ATOM 2348 O O . TYR A 1 311 ? 19.702 -0.913 -15.073 1.00 73.38 311 TYR A O 1
ATOM 2356 N N . GLY A 1 312 ? 21.827 -0.649 -14.452 1.00 65.44 312 GLY A N 1
ATOM 2357 C CA . GLY A 1 312 ? 21.565 -0.127 -13.120 1.00 65.44 312 GLY A CA 1
ATOM 2358 C C . GLY A 1 312 ? 22.662 0.861 -12.769 1.00 65.44 312 GLY A C 1
ATOM 2359 O O . GLY A 1 312 ? 23.781 0.505 -12.414 1.00 65.44 312 GLY A O 1
ATOM 2360 N N . GLY A 1 313 ? 22.370 2.142 -12.949 1.00 58.00 313 GLY A N 1
ATOM 2361 C CA . GLY A 1 313 ? 23.366 3.185 -12.723 1.00 58.00 313 GLY A CA 1
ATOM 2362 C C . GLY A 1 313 ? 23.499 3.596 -11.252 1.00 58.00 313 GLY A C 1
ATOM 2363 O O . GLY A 1 313 ? 24.233 4.537 -10.959 1.00 58.00 313 GLY A O 1
ATOM 2364 N N . ASP A 1 314 ? 22.743 2.953 -10.363 1.00 61.81 314 ASP A N 1
ATOM 2365 C CA . ASP A 1 314 ? 22.552 3.295 -8.951 1.00 61.81 314 ASP A CA 1
ATOM 2366 C C . ASP A 1 314 ? 23.037 2.137 -8.070 1.00 61.81 314 ASP A C 1
ATOM 2368 O O . ASP A 1 314 ? 22.280 1.469 -7.365 1.00 61.81 314 ASP A O 1
ATOM 2372 N N . LEU A 1 315 ? 24.322 1.820 -8.222 1.00 61.06 315 LEU A N 1
ATOM 2373 C CA . LEU A 1 315 ? 24.941 0.717 -7.503 1.00 61.06 315 LEU A CA 1
ATOM 2374 C C . LEU A 1 315 ? 25.247 1.166 -6.068 1.00 61.06 315 LEU A C 1
ATOM 2376 O O . LEU A 1 315 ? 25.890 2.205 -5.897 1.00 61.06 315 LEU A O 1
ATOM 2380 N N . PRO A 1 316 ? 24.891 0.385 -5.028 1.00 53.72 316 PRO A N 1
ATOM 2381 C CA . PRO A 1 316 ? 25.152 0.753 -3.633 1.00 53.72 316 PRO A CA 1
ATOM 2382 C C . PRO A 1 316 ? 26.640 0.629 -3.238 1.00 53.72 316 PRO A C 1
ATOM 2384 O O . PRO A 1 316 ? 26.973 0.594 -2.054 1.00 53.72 316 PRO A O 1
ATOM 2387 N N . TYR A 1 317 ? 27.547 0.524 -4.214 1.00 58.81 317 TYR A N 1
ATOM 2388 C CA . TYR A 1 317 ? 28.974 0.285 -4.032 1.00 58.81 317 TYR A CA 1
ATOM 2389 C C . TYR A 1 317 ? 29.791 0.824 -5.217 1.00 58.81 317 TYR A C 1
ATOM 2391 O O . TYR A 1 317 ? 29.297 1.002 -6.331 1.00 58.81 317 TYR A O 1
ATOM 2399 N N . SER A 1 318 ? 31.086 1.047 -4.997 1.00 61.66 318 SER A N 1
ATOM 2400 C CA . SER A 1 318 ? 32.045 1.344 -6.067 1.00 61.66 318 SER A CA 1
ATOM 2401 C C . SER A 1 318 ? 32.629 0.054 -6.656 1.00 61.66 318 SER A C 1
ATOM 2403 O O . SER A 1 318 ? 32.875 -0.904 -5.929 1.00 61.66 318 SER A O 1
ATOM 2405 N N . LEU A 1 319 ? 32.919 0.026 -7.966 1.00 56.97 319 LEU A N 1
ATOM 2406 C CA . LEU A 1 319 ? 33.329 -1.166 -8.745 1.00 56.97 319 LEU A CA 1
ATOM 2407 C C . LEU A 1 319 ? 34.545 -1.970 -8.205 1.00 56.97 319 LEU A C 1
ATOM 2409 O O . LEU A 1 319 ? 34.854 -3.032 -8.736 1.00 56.97 319 LEU A O 1
ATOM 2413 N N . GLY A 1 320 ? 35.234 -1.509 -7.154 1.00 57.97 320 GLY A N 1
ATOM 2414 C CA . GLY A 1 320 ? 36.313 -2.226 -6.457 1.00 57.97 320 GLY A CA 1
ATOM 2415 C C . GLY A 1 320 ? 35.928 -2.875 -5.117 1.00 57.97 320 GLY A C 1
ATOM 2416 O O . GLY A 1 320 ? 36.783 -3.476 -4.471 1.00 57.97 320 GLY A O 1
ATOM 2417 N N . GLN A 1 321 ? 34.673 -2.760 -4.677 1.00 66.31 321 GLN A N 1
ATOM 2418 C CA . GLN A 1 321 ? 34.203 -3.183 -3.348 1.00 66.31 321 GLN A CA 1
ATOM 2419 C C . GLN A 1 321 ? 33.504 -4.551 -3.343 1.00 66.31 321 GLN A C 1
ATOM 2421 O O . GLN A 1 321 ? 32.859 -4.903 -2.362 1.00 66.31 321 GLN A O 1
ATOM 2426 N N . CYS A 1 322 ? 33.666 -5.366 -4.391 1.00 67.00 322 CYS A N 1
ATOM 2427 C CA . CYS A 1 322 ? 32.951 -6.641 -4.545 1.00 67.00 322 CYS A CA 1
ATOM 2428 C C . CYS A 1 322 ? 33.103 -7.577 -3.330 1.00 67.00 322 CYS A C 1
ATOM 2430 O O . CYS A 1 322 ? 32.155 -8.257 -2.952 1.00 67.00 322 CYS A O 1
ATOM 2432 N N . LYS A 1 323 ? 34.272 -7.574 -2.671 1.00 66.00 323 LYS A N 1
ATOM 2433 C CA . LYS A 1 323 ? 34.553 -8.395 -1.474 1.00 66.00 323 LYS A CA 1
ATOM 2434 C C . LYS A 1 323 ? 33.754 -7.986 -0.232 1.00 66.00 323 LYS A C 1
ATOM 2436 O O . LYS A 1 323 ? 33.686 -8.756 0.720 1.00 66.00 323 LYS A O 1
ATOM 2441 N N . ASN A 1 324 ? 33.167 -6.791 -0.237 1.00 65.00 324 ASN A N 1
ATOM 2442 C CA . ASN A 1 324 ? 32.312 -6.306 0.841 1.00 65.00 324 ASN A CA 1
ATOM 2443 C C . ASN A 1 324 ? 30.881 -6.822 0.700 1.00 65.00 324 ASN A C 1
ATOM 2445 O O . ASN A 1 324 ? 30.113 -6.693 1.635 1.00 65.00 324 ASN A O 1
ATOM 2449 N N . CYS A 1 325 ? 30.507 -7.397 -0.439 1.00 67.25 325 CYS A N 1
ATOM 2450 C CA . CYS A 1 325 ? 29.154 -7.904 -0.663 1.00 67.25 325 CYS A CA 1
ATOM 2451 C C . CYS A 1 325 ? 29.155 -9.394 -1.038 1.00 67.25 325 CYS A C 1
ATOM 2453 O O . CYS A 1 325 ? 28.190 -10.098 -0.758 1.00 67.25 325 CYS A O 1
ATOM 2455 N N . HIS A 1 326 ? 30.264 -9.897 -1.589 1.00 71.44 326 HIS A N 1
ATOM 2456 C CA . HIS A 1 326 ? 30.460 -11.296 -1.956 1.00 71.44 326 HIS A CA 1
ATOM 2457 C C . HIS A 1 326 ? 31.556 -11.945 -1.106 1.00 71.44 326 HIS A C 1
ATOM 2459 O O . HIS A 1 326 ? 32.652 -11.402 -0.940 1.00 71.44 326 HIS A O 1
ATOM 2465 N N . THR A 1 327 ? 31.288 -13.150 -0.601 1.00 62.91 327 THR A N 1
ATOM 2466 C CA . THR A 1 327 ? 32.254 -13.925 0.185 1.00 62.91 327 THR A CA 1
ATOM 2467 C C . THR A 1 327 ? 32.999 -14.935 -0.692 1.00 62.91 327 THR A C 1
ATOM 2469 O O . THR A 1 327 ? 32.456 -15.979 -1.044 1.00 62.91 327 THR A O 1
ATOM 2472 N N . GLY A 1 328 ? 34.277 -14.665 -0.982 1.00 56.38 328 GLY A N 1
ATOM 2473 C CA . GLY A 1 328 ? 35.199 -15.598 -1.648 1.00 56.38 328 GLY A CA 1
ATOM 2474 C C . GLY A 1 328 ? 35.773 -15.090 -2.976 1.00 56.38 328 GLY A C 1
ATOM 2475 O O . GLY A 1 328 ? 35.128 -14.346 -3.704 1.00 56.38 328 GLY A O 1
ATOM 2476 N N . ASP A 1 329 ? 36.998 -15.514 -3.311 1.00 52.81 329 ASP A N 1
ATOM 2477 C CA . ASP A 1 329 ? 37.658 -15.236 -4.601 1.00 52.81 329 ASP A CA 1
ATOM 2478 C C . ASP A 1 329 ? 37.109 -16.164 -5.702 1.00 52.81 329 ASP A C 1
ATOM 2480 O O . ASP A 1 329 ? 37.829 -16.972 -6.295 1.00 52.81 329 ASP A O 1
ATOM 2484 N N . LYS A 1 330 ? 35.798 -16.118 -5.941 1.00 53.09 330 LYS A N 1
ATOM 2485 C CA . LYS A 1 330 ? 35.176 -16.856 -7.045 1.00 53.09 330 LYS A CA 1
ATOM 2486 C C . LYS A 1 330 ? 35.176 -15.950 -8.280 1.00 53.09 330 LYS A C 1
ATOM 2488 O O . LYS A 1 330 ? 34.890 -14.766 -8.169 1.00 53.09 330 LYS A O 1
ATOM 2493 N N . GLY A 1 331 ? 35.634 -16.496 -9.411 1.00 53.38 331 GLY A N 1
ATOM 2494 C CA . GLY A 1 331 ? 35.986 -15.760 -10.636 1.00 53.38 331 GLY A CA 1
ATOM 2495 C C . GLY A 1 331 ? 34.860 -14.929 -11.263 1.00 53.38 331 GLY A C 1
ATOM 2496 O O . GLY A 1 331 ? 33.761 -14.856 -10.731 1.00 53.38 331 GLY A O 1
ATOM 2497 N N . SER A 1 332 ? 35.155 -14.297 -12.408 1.00 54.06 332 SER A N 1
ATOM 2498 C CA . SER A 1 332 ? 34.318 -13.274 -13.059 1.00 54.06 332 SER A CA 1
ATOM 2499 C C . SER A 1 332 ? 32.818 -13.591 -13.020 1.00 54.06 332 SER A C 1
ATOM 2501 O O . SER A 1 332 ? 32.345 -14.486 -13.726 1.00 54.06 332 SER A O 1
ATOM 2503 N N . SER A 1 333 ? 32.079 -12.839 -12.207 1.00 67.56 333 SER A N 1
ATOM 2504 C CA . SER A 1 333 ? 30.623 -12.827 -12.198 1.00 67.56 333 SER A CA 1
ATOM 2505 C C . SER A 1 333 ? 30.119 -12.281 -13.540 1.00 67.56 333 SER A C 1
ATOM 2507 O O . SER A 1 333 ? 30.644 -11.292 -14.052 1.00 67.56 333 SER A O 1
ATOM 2509 N N . SER A 1 334 ? 29.140 -12.957 -14.139 1.00 76.94 334 SER A N 1
ATOM 2510 C CA . SER A 1 334 ? 28.460 -12.562 -15.379 1.00 76.94 334 SER A CA 1
ATOM 2511 C C . SER A 1 334 ? 26.966 -12.811 -15.211 1.00 76.94 334 SER A C 1
ATOM 2513 O O . SER A 1 334 ? 26.584 -13.664 -14.418 1.00 76.94 334 SER A O 1
ATOM 2515 N N . CYS A 1 335 ? 26.117 -12.179 -16.022 1.00 82.56 335 CYS A N 1
ATOM 2516 C CA . CYS A 1 335 ? 24.668 -12.437 -15.996 1.00 82.56 335 CYS A CA 1
ATOM 2517 C C . CYS A 1 335 ? 24.279 -13.892 -16.336 1.00 82.56 335 CYS A C 1
ATOM 2519 O O . CYS A 1 335 ? 23.133 -14.299 -16.165 1.00 82.56 335 CYS A O 1
ATOM 2521 N N . THR A 1 336 ? 25.232 -14.688 -16.829 1.00 82.94 336 THR A N 1
ATOM 2522 C CA . THR A 1 336 ? 25.057 -16.101 -17.178 1.00 82.94 336 THR A CA 1
ATOM 2523 C C . THR A 1 336 ? 25.510 -17.066 -16.086 1.00 82.94 336 THR A C 1
ATOM 2525 O O . THR A 1 336 ? 25.247 -18.263 -16.204 1.00 82.94 336 THR A O 1
ATOM 2528 N N . SER A 1 337 ? 26.219 -16.588 -15.059 1.00 75.75 337 SER A N 1
ATOM 2529 C CA . SER A 1 337 ? 26.642 -17.426 -13.938 1.00 75.75 337 SER A CA 1
ATOM 2530 C C . SER A 1 337 ? 25.519 -17.549 -12.904 1.00 75.75 337 SER A C 1
ATOM 2532 O O . SER A 1 337 ? 24.472 -16.944 -13.049 1.00 75.75 337 SER A O 1
ATOM 2534 N N . SER A 1 338 ? 25.679 -18.380 -11.881 1.00 65.19 338 SER A N 1
ATOM 2535 C CA . SER A 1 338 ? 24.733 -18.461 -10.757 1.00 65.19 338 SER A CA 1
ATOM 2536 C C . SER A 1 338 ? 25.431 -18.129 -9.437 1.00 65.19 338 SER A C 1
ATOM 2538 O O . SER A 1 338 ? 25.070 -18.659 -8.387 1.00 65.19 338 SER A O 1
ATOM 2540 N N . PHE A 1 339 ? 26.523 -17.360 -9.508 1.00 64.38 339 PHE A N 1
ATOM 2541 C CA . PHE A 1 339 ? 27.374 -17.087 -8.356 1.00 64.38 339 PHE A CA 1
ATOM 2542 C C . PHE A 1 339 ? 26.756 -15.999 -7.480 1.00 64.38 339 PHE A C 1
ATOM 2544 O O . PHE A 1 339 ? 26.475 -14.915 -7.972 1.00 64.38 339 PHE A O 1
ATOM 2551 N N . ASP A 1 340 ? 26.590 -16.322 -6.193 1.00 60.75 340 ASP A N 1
ATOM 2552 C CA . ASP A 1 340 ? 26.272 -15.428 -5.074 1.00 60.75 340 ASP A CA 1
ATOM 2553 C C . ASP A 1 340 ? 25.327 -14.269 -5.439 1.00 60.75 340 ASP A C 1
ATOM 2555 O O . ASP A 1 340 ? 25.698 -13.098 -5.321 1.00 60.75 340 ASP A O 1
ATOM 2559 N N . LYS A 1 341 ? 24.104 -14.613 -5.882 1.00 70.31 341 LYS A N 1
ATOM 2560 C CA . LYS A 1 341 ? 23.017 -13.645 -6.085 1.00 70.31 341 LYS A CA 1
ATOM 2561 C C . LYS A 1 341 ? 22.856 -12.808 -4.810 1.00 70.31 341 LYS A C 1
ATOM 2563 O O . LYS A 1 341 ? 22.672 -13.372 -3.730 1.00 70.31 341 LYS A O 1
ATOM 2568 N N . ILE A 1 342 ? 22.919 -11.483 -4.932 1.00 70.38 342 ILE A N 1
ATOM 2569 C CA . ILE A 1 342 ? 22.578 -10.574 -3.835 1.00 70.38 342 ILE A CA 1
ATOM 2570 C C . ILE A 1 342 ? 21.111 -10.211 -3.971 1.00 70.38 342 ILE A C 1
ATOM 2572 O O . ILE A 1 342 ? 20.631 -9.801 -5.021 1.00 70.38 342 ILE A O 1
ATOM 2576 N N . VAL A 1 343 ? 20.410 -10.375 -2.867 1.00 70.75 343 VAL A N 1
ATOM 2577 C CA . VAL A 1 343 ? 18.983 -10.132 -2.745 1.00 70.75 343 VAL A CA 1
ATOM 2578 C C . VAL A 1 343 ? 18.747 -8.639 -2.702 1.00 70.75 343 VAL A C 1
ATOM 2580 O O . VAL A 1 343 ? 19.438 -7.940 -1.955 1.00 70.75 343 VAL A O 1
ATOM 2583 N N . CYS A 1 344 ? 17.720 -8.170 -3.409 1.00 75.81 344 CYS A N 1
ATOM 2584 C CA . CYS A 1 344 ? 17.311 -6.772 -3.379 1.00 75.81 344 CYS A CA 1
ATOM 2585 C C . CYS A 1 344 ? 17.218 -6.290 -1.924 1.00 75.81 344 CYS A C 1
ATOM 2587 O O . CYS A 1 344 ? 17.927 -5.375 -1.512 1.00 75.81 344 CYS A O 1
ATOM 2589 N N . THR A 1 345 ? 16.453 -6.998 -1.094 1.00 76.25 345 THR A N 1
ATOM 2590 C CA . THR A 1 345 ? 16.141 -6.621 0.288 1.00 76.25 345 THR A CA 1
ATOM 2591 C C . THR A 1 345 ? 17.324 -6.532 1.249 1.00 76.25 345 THR A C 1
ATOM 2593 O O . THR A 1 345 ? 17.167 -5.973 2.330 1.00 76.25 345 THR A O 1
ATOM 2596 N N . ASN A 1 346 ? 18.515 -7.011 0.889 1.00 73.12 346 ASN A N 1
ATOM 2597 C CA . ASN A 1 346 ? 19.706 -6.767 1.710 1.00 73.12 346 ASN A CA 1
ATOM 2598 C C . ASN A 1 346 ? 20.118 -5.290 1.703 1.00 73.12 346 ASN A C 1
ATOM 2600 O O . ASN A 1 346 ? 20.672 -4.799 2.685 1.00 73.12 346 ASN A O 1
ATOM 2604 N N . CYS A 1 347 ? 19.804 -4.577 0.622 1.00 72.69 347 CYS A N 1
ATOM 2605 C CA . CYS A 1 347 ? 20.111 -3.159 0.451 1.00 72.69 347 CYS A CA 1
ATOM 2606 C C . CYS A 1 347 ? 18.849 -2.298 0.279 1.00 72.69 347 CYS A C 1
ATOM 2608 O O . CYS A 1 347 ? 18.890 -1.095 0.508 1.00 72.69 347 CYS A O 1
ATOM 2610 N N . HIS A 1 348 ? 17.731 -2.914 -0.104 1.00 76.69 348 HIS A N 1
ATOM 2611 C CA . HIS A 1 348 ? 16.528 -2.248 -0.584 1.00 76.69 348 HIS A CA 1
ATOM 2612 C C . HIS A 1 348 ? 15.331 -2.489 0.349 1.00 76.69 348 HIS A C 1
ATOM 2614 O O . HIS A 1 348 ? 14.601 -3.470 0.205 1.00 76.69 348 HIS A O 1
ATOM 2620 N N . PHE A 1 349 ? 15.149 -1.616 1.346 1.00 79.75 349 PHE A N 1
ATOM 2621 C CA . PHE A 1 349 ? 14.018 -1.660 2.286 1.00 79.75 349 PHE A CA 1
ATOM 2622 C C . PHE A 1 349 ? 13.731 -0.313 2.945 1.00 79.75 349 PHE A C 1
ATOM 2624 O O . PHE A 1 349 ? 14.649 0.478 3.120 1.00 79.75 349 PHE A O 1
ATOM 2631 N N . HIS A 1 350 ? 12.500 -0.071 3.393 1.00 82.12 350 HIS A N 1
ATOM 2632 C CA . HIS A 1 350 ? 12.153 1.204 4.034 1.00 82.12 350 HIS A CA 1
ATOM 2633 C C . HIS A 1 350 ? 13.080 1.575 5.197 1.00 82.12 350 HIS A C 1
ATOM 2635 O O . HIS A 1 350 ? 13.361 0.746 6.077 1.00 82.12 350 HIS A O 1
ATOM 2641 N N . GLY A 1 351 ? 13.563 2.818 5.185 1.00 73.44 351 GLY A N 1
ATOM 2642 C CA . GLY A 1 351 ? 14.558 3.310 6.132 1.00 73.44 351 GLY A CA 1
ATOM 2643 C C . GLY A 1 351 ? 15.951 2.689 5.966 1.00 73.44 351 GLY A C 1
ATOM 2644 O O . GLY A 1 351 ? 16.732 2.705 6.913 1.00 73.44 351 GLY A O 1
ATOM 2645 N N . SER A 1 352 ? 16.274 2.095 4.815 1.00 71.44 352 SER A N 1
ATOM 2646 C CA . SER A 1 352 ? 17.660 1.763 4.447 1.00 71.44 352 SER A CA 1
ATOM 2647 C C . SER A 1 352 ? 18.386 3.016 3.952 1.00 71.44 352 SER A C 1
ATOM 2649 O O . SER A 1 352 ? 17.765 3.898 3.370 1.00 71.44 352 SER A O 1
ATOM 2651 N N . TRP A 1 353 ? 19.699 3.105 4.158 1.00 63.53 353 TRP A N 1
ATOM 2652 C CA . TRP A 1 353 ? 20.569 4.149 3.600 1.00 63.53 353 TRP A CA 1
ATOM 2653 C C . TRP A 1 353 ? 21.933 3.546 3.261 1.00 63.53 353 TRP A C 1
ATOM 2655 O O . TRP A 1 353 ? 22.363 2.572 3.886 1.00 63.53 353 TRP A O 1
ATOM 2665 N N . VAL A 1 354 ? 22.650 4.151 2.313 1.00 51.94 354 VAL A N 1
ATOM 2666 C CA . VAL A 1 354 ? 24.006 3.725 1.932 1.00 51.94 354 VAL A CA 1
ATOM 2667 C C . VAL A 1 354 ? 25.019 4.768 2.383 1.00 51.94 354 VAL A C 1
ATOM 2669 O O . VAL A 1 354 ? 25.154 5.820 1.770 1.00 51.94 354 VAL A O 1
ATOM 2672 N N . ASN A 1 355 ? 25.772 4.430 3.432 1.00 45.16 355 ASN A N 1
ATOM 2673 C CA . ASN A 1 355 ? 27.058 5.045 3.756 1.00 45.16 355 ASN A CA 1
ATOM 2674 C C . ASN A 1 355 ? 28.094 3.905 3.911 1.00 45.16 355 ASN A C 1
ATOM 2676 O O . ASN A 1 355 ? 28.144 3.293 4.969 1.00 45.16 355 ASN A O 1
ATOM 2680 N N . ASP A 1 356 ? 28.827 3.604 2.828 1.00 41.41 356 ASP A N 1
ATOM 2681 C CA . ASP A 1 356 ? 30.153 2.942 2.659 1.00 41.41 356 ASP A CA 1
ATOM 2682 C C . ASP A 1 356 ? 30.725 1.986 3.764 1.00 41.41 356 ASP A C 1
ATOM 2684 O O . ASP A 1 356 ? 30.660 2.234 4.966 1.00 41.41 356 ASP A O 1
ATOM 2688 N N . PRO A 1 357 ? 31.546 0.979 3.417 1.00 39.25 357 PRO A N 1
ATOM 2689 C CA . PRO A 1 357 ? 31.242 -0.395 3.039 1.00 39.25 357 PRO A CA 1
ATOM 2690 C C . PRO A 1 357 ? 31.820 -1.393 4.081 1.00 39.25 357 PRO A C 1
ATOM 2692 O O . PRO A 1 357 ? 32.196 -2.519 3.755 1.00 39.25 357 PRO A O 1
ATOM 2695 N N . ALA A 1 358 ? 32.039 -0.944 5.323 1.00 37.28 358 ALA A N 1
ATOM 2696 C CA . ALA A 1 358 ? 33.007 -1.584 6.216 1.00 37.28 358 ALA A CA 1
ATOM 2697 C C . ALA A 1 358 ? 32.466 -2.788 7.002 1.00 37.28 358 ALA A C 1
ATOM 2699 O O . ALA A 1 358 ? 33.242 -3.414 7.724 1.00 37.28 358 ALA A O 1
ATOM 2700 N N . ASN A 1 359 ? 31.177 -3.133 6.899 1.00 38.81 359 ASN A N 1
ATOM 2701 C CA . ASN A 1 359 ? 30.676 -4.331 7.569 1.00 38.81 359 ASN A CA 1
ATOM 2702 C C . ASN A 1 359 ? 29.359 -4.886 6.985 1.00 38.81 359 ASN A C 1
ATOM 2704 O O . ASN A 1 359 ? 28.282 -4.524 7.453 1.00 38.81 359 ASN A O 1
ATOM 2708 N N . PRO A 1 360 ? 29.409 -5.823 6.026 1.00 40.41 360 PRO A N 1
ATOM 2709 C CA . PRO A 1 360 ? 28.221 -6.524 5.522 1.00 40.41 360 PRO A CA 1
ATOM 2710 C C . PRO A 1 360 ? 27.643 -7.563 6.499 1.00 40.41 360 PRO A C 1
ATOM 2712 O O . PRO A 1 360 ? 26.688 -8.261 6.166 1.00 40.41 360 PRO A O 1
ATOM 2715 N N . LEU A 1 361 ? 28.223 -7.714 7.696 1.00 38.50 361 LEU A N 1
ATOM 2716 C CA . LEU A 1 361 ? 27.811 -8.716 8.684 1.00 38.50 361 LEU A CA 1
ATOM 2717 C C . LEU A 1 361 ? 27.205 -8.122 9.956 1.00 38.50 361 LEU A C 1
ATOM 2719 O O . LEU A 1 361 ? 26.809 -8.893 10.836 1.00 38.50 361 LEU A O 1
ATOM 2723 N N . ASP A 1 362 ? 27.067 -6.797 10.059 1.00 37.25 362 ASP A N 1
ATOM 2724 C CA . ASP A 1 362 ? 26.276 -6.232 11.146 1.00 37.25 362 ASP A CA 1
ATOM 2725 C C . ASP A 1 362 ? 24.781 -6.346 10.822 1.00 37.25 362 ASP A C 1
ATOM 2727 O O . ASP A 1 362 ? 24.161 -5.496 10.188 1.00 37.25 362 ASP A O 1
ATOM 2731 N N . LYS A 1 363 ? 24.193 -7.456 11.274 1.00 39.09 363 LYS A N 1
ATOM 2732 C CA . LYS A 1 363 ? 22.750 -7.729 11.242 1.00 39.09 363 LYS A CA 1
ATOM 2733 C C . LYS A 1 363 ? 21.948 -6.827 12.198 1.00 39.09 363 LYS A C 1
ATOM 2735 O O . LYS A 1 363 ? 20.779 -7.117 12.456 1.00 39.09 363 LYS A O 1
ATOM 2740 N N . THR A 1 364 ? 22.538 -5.756 12.735 1.00 32.19 364 THR A N 1
ATOM 2741 C CA . THR A 1 364 ? 21.844 -4.740 13.531 1.00 32.19 364 THR A CA 1
ATOM 2742 C C . THR A 1 364 ? 21.942 -3.362 12.860 1.00 32.19 364 THR A C 1
ATOM 2744 O O . THR A 1 364 ? 23.019 -2.779 12.787 1.00 32.19 364 THR A O 1
ATOM 2747 N N . PRO A 1 365 ? 20.834 -2.800 12.341 1.00 36.84 365 PRO A N 1
ATOM 2748 C CA . PRO A 1 365 ? 20.869 -1.484 11.721 1.00 36.84 365 PRO A CA 1
ATOM 2749 C C . PRO A 1 365 ? 20.887 -0.417 12.821 1.00 36.84 365 PRO A C 1
ATOM 2751 O O . PRO A 1 365 ? 19.851 -0.099 13.398 1.00 36.84 365 PRO A O 1
ATOM 2754 N N . ASN A 1 366 ? 22.064 0.133 13.112 1.00 35.12 366 ASN A N 1
ATOM 2755 C CA . ASN A 1 366 ? 22.231 1.334 13.928 1.00 35.12 366 ASN A CA 1
ATOM 2756 C C . ASN A 1 366 ? 22.954 2.393 13.096 1.00 35.12 366 ASN A C 1
ATOM 2758 O O . ASN A 1 366 ? 24.180 2.367 13.038 1.00 35.12 366 ASN A O 1
ATOM 2762 N N . TYR A 1 367 ? 22.243 3.348 12.491 1.00 37.16 367 TYR A N 1
ATOM 2763 C CA . TYR A 1 367 ? 22.910 4.567 12.026 1.00 37.16 367 TYR A CA 1
ATOM 2764 C C . TYR A 1 367 ? 22.031 5.818 12.163 1.00 37.16 367 TYR A C 1
ATOM 276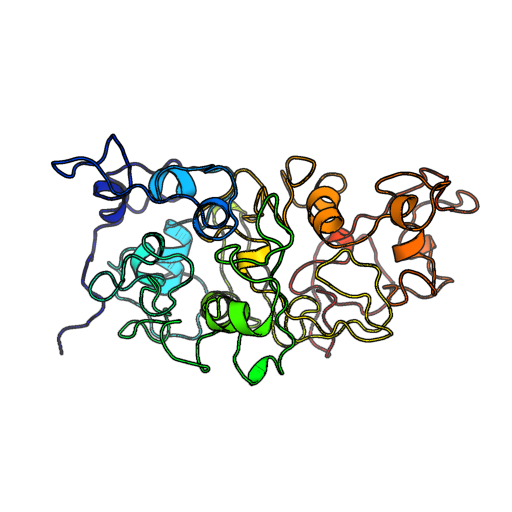6 O O . TYR A 1 367 ? 20.806 5.770 12.098 1.00 37.16 367 TYR A O 1
ATOM 2774 N N . ALA A 1 368 ? 22.720 6.930 12.417 1.00 30.78 368 ALA A N 1
ATOM 2775 C CA . ALA A 1 368 ? 22.216 8.280 12.647 1.00 30.78 368 ALA A CA 1
ATOM 2776 C C . ALA A 1 368 ? 22.376 9.147 11.365 1.00 30.78 368 ALA A C 1
ATOM 2778 O O . ALA A 1 368 ? 23.083 8.733 10.445 1.00 30.78 368 ALA A O 1
ATOM 2779 N N . PRO A 1 369 ? 21.739 10.332 11.274 1.00 35.81 369 PRO A N 1
ATOM 2780 C CA . PRO A 1 369 ? 21.189 10.852 10.020 1.00 35.81 369 PRO A CA 1
ATOM 2781 C C . PRO A 1 369 ? 22.178 11.653 9.155 1.00 35.81 369 PRO A C 1
ATOM 2783 O O . PRO A 1 369 ? 22.762 12.627 9.626 1.00 35.81 369 PRO A O 1
ATOM 2786 N N . THR A 1 370 ? 22.249 11.313 7.860 1.00 34.69 370 THR A N 1
ATOM 2787 C CA . THR A 1 370 ? 22.439 12.232 6.715 1.00 34.69 370 THR A CA 1
ATOM 2788 C C . THR A 1 370 ? 21.650 11.705 5.492 1.00 34.69 370 THR A C 1
ATOM 2790 O O . THR A 1 370 ? 21.088 10.618 5.523 1.00 34.69 370 THR A O 1
ATOM 2793 N N . THR A 1 371 ? 21.523 12.518 4.442 1.00 35.91 371 THR A N 1
ATOM 2794 C CA . THR A 1 371 ? 20.298 12.817 3.666 1.00 35.91 371 THR A CA 1
ATOM 2795 C C . THR A 1 371 ? 19.775 11.822 2.610 1.00 35.91 371 THR A C 1
ATOM 2797 O O . THR A 1 371 ? 19.049 12.273 1.726 1.00 35.91 371 THR A O 1
ATOM 2800 N N . ARG A 1 372 ? 20.134 10.530 2.584 1.00 48.03 372 ARG A N 1
ATOM 2801 C CA . ARG A 1 372 ? 19.741 9.668 1.439 1.00 48.03 372 ARG A CA 1
ATOM 2802 C C . ARG A 1 372 ? 19.364 8.244 1.826 1.00 48.03 372 ARG A C 1
ATOM 2804 O O . ARG A 1 372 ? 20.224 7.479 2.260 1.00 48.03 372 ARG A O 1
ATOM 2811 N N . THR A 1 373 ? 18.095 7.894 1.624 1.00 46.09 373 THR A N 1
ATOM 2812 C CA . THR A 1 373 ? 17.570 6.540 1.816 1.00 46.09 373 THR A CA 1
ATOM 2813 C C . THR A 1 373 ? 17.595 5.755 0.501 1.00 46.09 373 THR A C 1
ATOM 2815 O O . THR A 1 373 ? 17.480 6.311 -0.591 1.00 46.09 373 THR A O 1
ATOM 2818 N N . THR A 1 374 ? 17.847 4.449 0.581 1.00 46.84 374 THR A N 1
ATOM 2819 C CA . THR A 1 374 ? 17.937 3.550 -0.584 1.00 46.84 374 THR A CA 1
ATOM 2820 C C . THR A 1 374 ? 16.597 3.024 -1.054 1.00 46.84 374 THR A C 1
ATOM 2822 O O . THR A 1 374 ? 16.522 2.490 -2.161 1.00 46.84 374 THR A O 1
ATOM 2825 N N . PHE A 1 375 ? 15.578 3.156 -0.217 1.00 48.78 375 PHE A N 1
ATOM 2826 C CA . PHE A 1 375 ? 14.190 2.851 -0.504 1.00 48.78 375 PHE A CA 1
ATOM 2827 C C . PHE A 1 375 ? 13.344 4.024 -0.158 1.00 48.78 375 PHE A C 1
ATOM 2829 O O . PHE A 1 375 ? 13.822 4.814 0.696 1.00 48.78 375 PHE A O 1
#

Mean predicted aligned error: 7.96 Å

Secondary structure (DSSP, 8-state):
---TT-TTTT-B----SSPP-TTTBHHHHHSSGGG-SSTT-------HHHHHS-PPPS-SSHHHHHTSSEE--HHHHHHHHHTSSS--SSPPPPTT--GGGGT--TTT---GGGSTT-GGG----BTTBTTS-SS-STTTTBTT-GGGTT-B-PPBPTTSSSBTTTS-BS-HHHHHTTSB-HHHHHHTTSSSS---EETTTTEEPPP--TTT-TTTTPPPSS---B-TTSPPPSSS---B--HHHHB-SSEESSGGGB-SEETTEE-SS---SS-TTTTHHHHTTTB--HHHH-TTSPTT--HHHHH-TTT----SS-TT-GGGTS-S------TT--S-PPPHHHH-STT-B----S-TT--S------S-B--

Sequence (375 aa):
MADGHLLLADSFSGTTTNPYSQSDSVCFACHACVDSLQTGGGITNNNYSATFGGATAQSASIMAAFNKTSYHNLYDLQRYITGAGGTKSFTSFPTGSNPCSGCHNVHIAKANKRSPGDPTLTAISKPSDHDNLFGDDSPGERMSDTIYNSKYQPPRYVGSSNLEPDGLSTDRATQAAKTPDYNEFCTDCHNSTNTIYSTTLGRNLRTIDWDNEKHGKGNADSYITVDGPFTPASGSLGYVLACTDCHEPHGSPNAFLIRKEVNGGVVGGSITSFSDIDWHHLCDRCHQDDKELYSSCQEDHYYLAHHSATYGGDLPYSLGQCKNCHTGDKGSSSCTSSFDKIVCTNCHFHGSWVNDPANPLDKTPNYAPTTRTTF

Foldseek 3Di:
DPPLQCPQFQQAPLPFADPDDCSRGVQCLQFVFQPRVDDPTHDQDFWQCVLFQVDDGPGRGLSRQSRALDFDGQNLLLCQQQVVDWDAPADHRPNRGGSVLQWFDPVLAFDCSVPVQQQLRHGTAHSRGSVDGARNDPPVFFLLDCVLVLQAAAFARAPACAGIRHSPHVDRNSRSNRHTQLVVRVCSQAAPHIWGARPVVRGTDFHFHQCQACLHVNWFCAWAAWDPPQDTDGGTSSHHYHPVLQATNGHDNAPPRGHQDHRNGGQPDHHHDLDQPRCLSSVVSIGDAPCSVPVLFDPPQCCCLAQPCVHNVRHLDDNVCVVLQAPDPDDDDDSRDNHDRGGCSLQPDGPHDRDDGPHSPPPDDDDDDDDHHRD

pLDDT: mean 83.12, std 16.38, range [30.78, 97.56]

Solvent-accessible surface area (backbone atoms only — not comparable to full-atom values): 20388 Å² total; per-residue (Å²): 130,85,69,89,64,57,88,47,49,70,36,48,66,71,61,69,59,69,80,72,53,52,79,40,27,64,66,24,28,42,20,44,14,85,79,16,78,38,90,93,46,27,48,73,36,51,40,55,45,30,57,28,27,62,40,79,65,86,19,58,8,54,45,53,19,43,54,34,79,14,44,66,52,55,35,44,43,28,28,42,46,32,57,78,37,62,49,74,87,49,75,62,42,56,83,41,39,31,40,67,54,43,48,26,36,80,91,72,45,36,68,25,81,82,42,46,58,43,24,78,28,35,44,36,9,37,63,78,46,47,93,41,79,42,20,48,52,83,46,85,28,17,43,46,18,72,93,48,70,81,18,40,52,59,43,28,8,42,84,45,85,18,21,26,37,61,48,82,43,73,51,44,66,67,29,23,63,26,35,45,30,44,45,64,53,49,37,66,62,54,20,71,78,34,42,44,59,34,73,92,76,74,41,67,56,78,33,27,48,53,74,41,9,32,54,28,68,13,53,35,83,18,32,50,51,44,40,75,84,50,71,62,35,86,50,30,40,68,41,23,54,48,57,54,65,52,30,29,88,45,24,15,82,19,38,88,14,29,49,63,50,34,48,25,39,69,36,79,62,72,29,78,60,101,52,78,81,37,54,58,33,57,48,62,42,43,35,58,37,23,27,79,76,35,79,83,29,32,76,87,47,37,39,39,44,60,70,26,74,86,43,14,41,63,45,98,64,61,100,83,47,60,74,50,81,41,93,70,96,68,72,90,84,50,44,68,55,88,72,83,70,78,42,66,66,82,62,44,38,67,63,26,62,79,80,84,75,86,60,80,76,65,89,65,95,79,84,81,94,74,98,52,40,56,33